Protein AF-A0A932TKN8-F1 (afdb_monomer)

Secondary structure (DSSP, 8-state):
---STT---IIIIIIHHHHHHHHHHHHTTS--SS-------SS-S-SSTTSPPGGGTTSHHHHHHHHHHHTT---S-EEEEE-------STT----SSGGGGGTS-SSS-SEEEEEEGGGHHHHHHHHHHHHHH-SS-EEEEEE-TTSTTSS-STHHHHHTTT--EEEEES-GGGT-TTTTSTT--GGGS-HHHHHHHHHHHHHHHHHHHHHHHHHHHHHHHHHHS-SSHHHHHHHHHHHHHHTT-EEEEEEEEEE-GGG-EEEEEEEEEE-SS-SEEEEEEE-TTGGGHHHHHHHHHHGGGGPPPPPTTEEEEEEE-S-HHHHHHT-SS-TTS--GGGT--TTS-S----TTHHHHHHHHS-SSSS----HHHHHHHHHHHH-HHHHHHHHHT-BSS-TTSTTB--SS--HHHHHHHHHHHHHSTT-SEEEEEEEEEEEEEET-EEEEE-GGGHHHHHHHHGGGEEES-TTTSS----SS-GGGTHHHH-TTSEEEEEEEEEE-S-HHHHHHHHHHHHHHHHHS---TTSHHHHHHHHHHS-S-HHHHHHHHHHHHHHHHHHHHHHHHHHHHHHHHHHHSS-----

Foldseek 3Di:
DDAQDPAPCQQPPVLQVVLLVVLCVVVVPDDFLDDDDRDDKPQQQANDPPGHGSLVPPTRLLVVLVVCLVVVNAALEAEAEGGQWAFFPDFQLFADPDPVCCVPDGRGLQAKEKAEAPVCVVVSVLLLVQLVVQDVGHYYYDHYHPPPPPRCSGSQVSNVVSVHHYIYIHSSAVRRDVQRSHNPSDNVNTDVVSSVSSSRSNSRSSRVSSVVVSVVVLLVVLVVLQDPALVRLVVLLQVLLVVLVWHKDWAWDPDAFPPRHTFTFMKIKDAEQAAQFEEEEEEALQQLLLRLSSSLSSVCSVVDDDDDRRYMYMYGRHLARQCRRLLGRAHPQRASQQQAQQPPDFLADAQPCCVVCCCLQAPQAADDDDPNVVVVVVCCVVQNDLRVLQRQCQAHRPDSLGHRHHYRHRDPSNVSVLVVCLVRHVNHAEYEYEYEFEADDDQLQKAKEFAPVCQVVVCVQVNPSYDYCDSPTDSHYHYRRGPQVSVCVSCVNHDYGYIYIYHYFDDPSQLSVLNRNLSNCCNHNPSHCPDVSSVSNSCNSPNPDSSSSVSSNVVSNVVVVSSVVVSVVVVVVVVVVVVVPPPPPDD

Solvent-accessible surface area (backbone atoms only — not comparable to full-atom values): 30746 Å² total; per-residue (Å²): 101,50,44,59,75,94,41,66,22,26,34,53,30,43,31,23,49,54,38,51,55,51,45,51,63,54,54,74,73,51,92,65,76,45,94,79,86,89,81,84,53,41,46,47,52,31,95,44,96,91,44,70,45,30,23,82,71,78,5,40,38,26,53,49,38,47,56,36,54,77,69,67,56,84,62,83,69,43,77,32,63,47,22,48,19,59,63,35,82,47,80,69,41,32,54,65,100,47,78,72,51,65,79,80,45,73,44,40,27,60,47,37,39,35,36,29,39,60,88,38,49,65,59,42,50,50,41,40,51,33,22,47,73,56,30,91,62,48,62,47,72,48,57,42,59,67,87,44,87,80,67,49,78,54,55,35,39,28,28,48,77,68,74,34,49,41,30,37,40,21,34,58,44,72,40,47,44,86,33,65,92,33,79,70,21,42,68,91,66,42,38,67,70,60,28,51,40,50,41,44,8,51,50,41,26,50,53,51,52,27,54,52,50,42,53,49,54,59,39,57,56,45,54,69,50,48,49,95,45,44,69,58,39,53,54,50,42,51,51,31,30,46,74,55,74,24,46,72,45,75,46,78,47,93,62,62,32,70,95,73,33,89,31,46,40,34,36,33,42,38,67,34,83,66,17,32,37,34,44,40,40,37,14,3,52,45,4,31,28,17,45,54,33,47,21,31,63,48,60,47,43,86,69,65,71,93,68,58,86,42,24,23,45,35,34,40,46,26,63,20,39,50,4,31,43,46,34,29,51,29,39,91,76,40,23,27,51,59,32,27,42,50,75,95,58,76,57,61,55,58,41,87,58,37,78,80,39,37,77,74,58,47,53,95,45,44,68,68,96,76,59,60,68,62,54,50,51,52,48,33,73,74,63,36,60,69,57,48,50,44,41,57,68,33,34,28,32,77,46,67,88,27,79,44,8,22,35,78,57,73,49,72,58,64,50,56,52,50,52,51,47,48,68,54,45,69,60,36,45,35,38,40,35,40,37,37,45,44,30,55,60,56,69,36,38,62,38,38,33,22,54,69,91,47,35,66,67,47,29,76,75,66,36,90,43,48,36,37,66,39,62,89,82,32,87,44,66,68,62,55,15,31,67,76,65,37,53,57,70,70,38,74,81,30,52,75,46,63,36,37,40,28,28,9,41,54,57,68,69,60,40,51,50,24,52,36,35,28,53,16,24,52,76,51,47,89,51,60,52,85,41,74,39,20,48,44,30,31,38,38,36,45,57,95,42,56,70,38,45,40,35,48,40,55,54,44,49,51,52,51,52,54,52,51,53,50,55,52,52,54,51,51,50,55,54,49,52,56,63,69,67,53,77,80,76,81,126

Radius of gyration: 32.71 Å; Cα contacts (8 Å, |Δi|>4): 1127; chains: 1; bounding box: 77×67×103 Å

Sequence (587 aa):
YDAFGELPAADDNASGVAGLIELAALLGKASLPLRVELVAYTLEEPKTIDGDGLFRTVGGSAVHAEFLKERGVQVRLMLSLEMIGYFSNAEGSQGYPSRIFRLFYPSPGNFLMVVGRLQDGVLARQVKKAMRSASPLPVYSLNAPASLEGIDWSDHYSYWKRDYPALMITDTALNRNREYHKAGDTADRLDFTRMAMVVQGVYAAVLQSAEDGSKESTVSEAAKYFSPDYITARTRFRQAVEKAGGRYYAIPLDAKGPANGDLTIDVGWIGSDHPKWVLLHSSGLHGVEGFAGSAIQFDLPDSVPKLPEETALVFAHVLNPYGMAWLRRFNENNVDLNRNFIGDGKYSGAPEAYPKLDWFLNPQRPPSSDFFLLKAGWLIVRYGYNALKQAIAGGQYEYPRGLFFGGKQLQPGPVKYQEFLAQRLSSAEQIAAIDVHTGLGSYGEDTLLVEQRNYIAAREVFGERVAPLSPENSPAYQTSGSIDTMLPRVFPKAKISFVCQEFGTYSAVKVLHALREENRWHHYGAGTPDHPTTQKLKEAFSPNDVSWKRSVLARGQELFHQAVELLLSEQEQMNGEAKSLEPRARR

Structure (mmCIF, N/CA/C/O backbone):
data_AF-A0A932TKN8-F1
#
_entry.id   AF-A0A932TKN8-F1
#
loop_
_atom_site.group_PDB
_atom_site.id
_atom_site.type_symbol
_atom_site.label_atom_id
_atom_site.label_alt_id
_atom_site.label_comp_id
_atom_site.label_asym_id
_atom_site.label_entity_id
_atom_site.label_seq_id
_atom_site.pdbx_PDB_ins_code
_atom_site.Cartn_x
_atom_site.Cartn_y
_atom_site.Cartn_z
_atom_site.occupancy
_atom_site.B_iso_or_equiv
_atom_site.auth_seq_id
_atom_site.auth_comp_id
_atom_site.auth_asym_id
_atom_site.auth_atom_id
_atom_site.pdbx_PDB_model_num
ATOM 1 N N . TYR A 1 1 ? 31.680 -27.517 -25.105 1.00 72.31 1 TYR A N 1
ATOM 2 C CA . TYR A 1 1 ? 31.103 -28.760 -24.525 1.00 72.31 1 TYR A CA 1
ATOM 3 C C . TYR A 1 1 ? 30.836 -29.740 -25.648 1.00 72.31 1 TYR A C 1
ATOM 5 O O . TYR A 1 1 ? 31.210 -30.898 -25.546 1.00 72.31 1 TYR A O 1
ATOM 13 N N . ASP A 1 2 ? 30.272 -29.277 -26.747 1.00 89.12 2 ASP A N 1
ATOM 14 C CA . ASP A 1 2 ? 30.659 -29.667 -28.099 1.00 89.12 2 ASP A CA 1
ATOM 15 C C . ASP A 1 2 ? 31.674 -28.662 -28.687 1.00 89.12 2 ASP A C 1
ATOM 17 O O . ASP A 1 2 ? 32.132 -27.766 -27.968 1.00 89.12 2 ASP A O 1
ATOM 21 N N . ALA A 1 3 ? 32.076 -28.904 -29.934 1.00 90.56 3 ALA A N 1
ATOM 22 C CA . ALA A 1 3 ? 32.997 -28.124 -30.759 1.00 90.56 3 ALA A CA 1
ATOM 23 C C . ALA A 1 3 ? 32.720 -28.455 -32.236 1.00 90.56 3 ALA A C 1
ATOM 25 O O . ALA A 1 3 ? 32.250 -29.562 -32.536 1.00 90.56 3 ALA A O 1
ATOM 26 N N . PHE A 1 4 ? 33.061 -27.560 -33.166 1.00 87.88 4 PHE A N 1
ATOM 27 C CA . PHE A 1 4 ? 33.011 -27.885 -34.591 1.00 87.88 4 PHE A CA 1
ATOM 28 C C . PHE A 1 4 ? 34.047 -28.959 -34.974 1.00 87.88 4 PHE A C 1
ATOM 30 O O . PHE A 1 4 ? 35.248 -28.706 -35.116 1.00 87.88 4 PHE A O 1
ATOM 37 N N . GLY A 1 5 ? 33.571 -30.189 -35.176 1.00 86.38 5 GLY A N 1
ATOM 38 C CA . GLY A 1 5 ? 34.403 -31.329 -35.567 1.00 86.38 5 GLY A CA 1
ATOM 39 C C . GLY A 1 5 ? 35.387 -31.764 -34.474 1.00 86.38 5 GLY A C 1
ATOM 40 O O . GLY A 1 5 ? 35.039 -31.829 -33.300 1.00 86.38 5 GLY A O 1
ATOM 41 N N . GLU A 1 6 ? 36.619 -32.098 -34.868 1.00 88.25 6 GLU A N 1
ATOM 42 C CA . GLU A 1 6 ? 37.701 -32.519 -33.954 1.00 88.25 6 GLU A CA 1
ATOM 43 C C . GLU A 1 6 ? 38.668 -31.367 -33.610 1.00 88.25 6 GLU A C 1
ATOM 45 O O . GLU A 1 6 ? 39.837 -31.589 -33.288 1.00 88.25 6 GLU A O 1
ATOM 50 N N . LEU A 1 7 ? 38.217 -30.117 -33.745 1.00 91.69 7 LEU A N 1
ATOM 51 C CA . LEU A 1 7 ? 39.067 -28.943 -33.555 1.00 91.69 7 LEU A CA 1
ATOM 52 C C . LEU A 1 7 ? 39.269 -28.596 -32.068 1.00 91.69 7 LEU A C 1
ATOM 54 O O . LEU A 1 7 ? 38.433 -28.953 -31.239 1.00 91.69 7 LEU A O 1
ATOM 58 N N . PRO A 1 8 ? 40.363 -27.887 -31.709 1.00 92.38 8 PRO A N 1
ATOM 59 C CA . PRO A 1 8 ? 40.677 -27.599 -30.308 1.00 92.38 8 PRO A CA 1
ATOM 60 C C . PRO A 1 8 ? 39.665 -26.695 -29.599 1.00 92.38 8 PRO A C 1
ATOM 62 O O . PRO A 1 8 ? 39.463 -26.883 -28.400 1.00 92.38 8 PRO A O 1
ATOM 65 N N . ALA A 1 9 ? 39.023 -25.767 -30.327 1.00 94.50 9 ALA A N 1
ATOM 66 C CA . ALA A 1 9 ? 37.835 -25.056 -29.845 1.00 94.50 9 ALA A CA 1
ATOM 67 C C . ALA A 1 9 ? 38.059 -24.304 -28.512 1.00 94.50 9 ALA A C 1
ATOM 69 O O . ALA A 1 9 ? 37.219 -24.306 -27.604 1.00 94.50 9 ALA A O 1
ATOM 70 N N . ALA A 1 10 ? 39.254 -23.724 -28.343 1.00 96.69 10 ALA A N 1
ATOM 71 C CA . ALA A 1 10 ? 39.650 -23.110 -27.084 1.00 96.69 10 ALA A CA 1
ATOM 72 C C . ALA A 1 10 ? 38.797 -21.885 -26.749 1.00 96.69 10 ALA A C 1
ATOM 74 O O . ALA A 1 10 ? 38.355 -21.741 -25.608 1.00 96.69 10 ALA A O 1
ATOM 75 N N . ASP A 1 11 ? 38.569 -21.007 -27.720 1.00 96.81 11 ASP A N 1
ATOM 76 C CA . ASP A 1 11 ? 37.682 -19.867 -27.544 1.00 96.81 11 ASP A CA 1
ATOM 77 C C . ASP A 1 11 ? 36.230 -20.280 -27.785 1.00 96.81 11 ASP A C 1
ATOM 79 O O . ASP A 1 11 ? 35.372 -19.935 -26.974 1.00 96.81 11 ASP A O 1
ATOM 83 N N . ASP A 1 12 ? 35.989 -21.096 -28.816 1.00 94.00 12 ASP A N 1
ATOM 84 C CA . ASP A 1 12 ? 34.672 -21.580 -29.244 1.00 94.00 12 ASP A CA 1
ATOM 85 C C . ASP A 1 12 ? 34.481 -23.089 -29.000 1.00 94.00 12 ASP A C 1
ATOM 87 O O . ASP A 1 12 ? 34.859 -23.905 -29.828 1.00 94.00 12 ASP A O 1
ATOM 91 N N . ASN A 1 13 ? 33.929 -23.545 -27.876 1.00 93.38 13 ASN A N 1
ATOM 92 C CA . ASN A 1 13 ? 33.455 -22.752 -26.740 1.00 93.38 13 ASN A CA 1
ATOM 93 C C . ASN A 1 13 ? 34.033 -23.247 -25.402 1.00 93.38 13 ASN A C 1
ATOM 95 O O . ASN A 1 13 ? 33.371 -23.220 -24.356 1.00 93.38 13 ASN A O 1
ATOM 99 N N . ALA A 1 14 ? 35.279 -23.746 -25.395 1.00 96.94 14 ALA A N 1
ATOM 100 C CA . ALA A 1 14 ? 35.938 -24.148 -24.148 1.00 96.94 14 ALA A CA 1
ATOM 101 C C . ALA A 1 14 ? 36.090 -22.967 -23.170 1.00 96.94 14 ALA A C 1
ATOM 103 O O . ALA A 1 14 ? 35.991 -23.166 -21.956 1.00 96.94 14 ALA A O 1
ATOM 104 N N . SER A 1 15 ? 36.238 -21.739 -23.677 1.00 98.06 15 SER A N 1
ATOM 105 C CA . SER A 1 15 ? 36.277 -20.516 -22.871 1.00 98.06 15 SER A CA 1
ATOM 106 C C . SER A 1 15 ? 34.976 -20.298 -22.083 1.00 98.06 15 SER A C 1
ATOM 108 O O . SER A 1 15 ? 35.025 -20.073 -20.869 1.00 98.06 15 SER A O 1
ATOM 110 N N . GLY A 1 16 ? 33.810 -20.454 -22.723 1.00 97.19 16 GLY A N 1
ATOM 111 C CA . GLY A 1 16 ? 32.499 -20.376 -22.077 1.00 97.19 16 GLY A CA 1
ATOM 112 C C . GLY A 1 16 ? 32.276 -21.505 -21.072 1.00 97.19 16 GLY A C 1
ATOM 113 O O . GLY A 1 16 ? 31.785 -21.257 -19.967 1.00 97.19 16 GLY A O 1
ATOM 114 N N . VAL A 1 17 ? 32.713 -22.733 -21.393 1.00 97.50 17 VAL A N 1
ATOM 115 C CA . VAL A 1 17 ? 32.674 -23.884 -20.464 1.00 97.50 17 VAL A CA 1
ATOM 116 C C . VAL A 1 17 ? 33.477 -23.591 -19.196 1.00 97.50 17 VAL A C 1
ATOM 118 O O . VAL A 1 17 ? 32.980 -23.795 -18.088 1.00 97.50 17 VAL A O 1
ATOM 121 N N . ALA A 1 18 ? 34.708 -23.095 -19.343 1.00 98.06 18 ALA A N 1
ATOM 122 C CA . ALA A 1 18 ? 35.555 -22.726 -18.213 1.00 98.06 18 ALA A CA 1
ATOM 123 C C . ALA A 1 18 ? 34.891 -21.634 -17.357 1.00 98.06 18 ALA A C 1
ATOM 125 O O . ALA A 1 18 ? 34.901 -21.720 -16.127 1.00 98.06 18 ALA A O 1
ATOM 126 N N . GLY A 1 19 ? 34.241 -20.659 -18.001 1.00 98.00 19 GLY A N 1
ATOM 127 C CA . GLY A 1 19 ? 33.445 -19.641 -17.323 1.00 98.00 19 GLY A CA 1
ATOM 128 C C . GLY A 1 19 ? 32.289 -20.217 -16.500 1.00 98.00 19 GLY A C 1
ATOM 129 O O . GLY A 1 19 ? 32.107 -19.819 -15.351 1.00 98.00 19 GLY A O 1
ATOM 130 N N . LEU A 1 20 ? 31.539 -21.187 -17.037 1.00 97.88 20 LEU A N 1
ATOM 131 C CA . LEU A 1 20 ? 30.456 -21.863 -16.306 1.00 97.88 20 LEU A CA 1
ATOM 132 C C . LEU A 1 20 ? 30.959 -22.631 -15.079 1.00 97.88 20 LEU A C 1
ATOM 134 O O . LEU A 1 20 ? 30.314 -22.586 -14.031 1.00 97.88 20 LEU A O 1
ATOM 138 N N . ILE A 1 21 ? 32.100 -23.317 -15.189 1.00 98.25 21 ILE A N 1
ATOM 139 C CA . ILE A 1 21 ? 32.696 -24.061 -14.068 1.00 98.25 21 ILE A CA 1
ATOM 140 C C . ILE A 1 21 ? 33.063 -23.104 -12.927 1.00 98.25 21 ILE A C 1
ATOM 142 O O . ILE A 1 21 ? 32.731 -23.369 -11.770 1.00 98.25 21 ILE A O 1
ATOM 146 N N . GLU A 1 22 ? 33.686 -21.967 -13.238 1.00 98.25 22 GLU A N 1
ATOM 147 C CA . GLU A 1 22 ? 34.028 -20.971 -12.216 1.00 98.25 22 GLU A CA 1
ATOM 148 C C . GLU A 1 22 ? 32.778 -20.285 -11.641 1.00 98.25 22 GLU A C 1
ATOM 150 O O . GLU A 1 22 ? 32.675 -20.096 -10.428 1.00 98.25 22 GLU A O 1
ATOM 155 N N . LEU A 1 23 ? 31.766 -19.987 -12.468 1.00 98.31 23 LEU A N 1
ATOM 156 C CA . LEU A 1 23 ? 30.472 -19.495 -11.980 1.00 98.31 23 LEU A CA 1
ATOM 157 C C . LEU A 1 23 ? 29.830 -20.472 -10.993 1.00 98.31 23 LEU A C 1
ATOM 159 O O . LEU A 1 23 ? 29.275 -20.021 -9.993 1.00 98.31 23 LEU A O 1
ATOM 163 N N . ALA A 1 24 ? 29.934 -21.786 -11.217 1.00 97.62 24 ALA A N 1
ATOM 164 C CA . ALA A 1 24 ? 29.436 -22.790 -10.277 1.00 97.62 24 ALA A CA 1
ATOM 165 C C . ALA A 1 24 ? 30.144 -22.697 -8.918 1.00 97.62 24 ALA A C 1
ATOM 167 O O . ALA A 1 24 ? 29.489 -22.742 -7.874 1.00 97.62 24 ALA A O 1
ATOM 168 N N . ALA A 1 25 ? 31.466 -22.502 -8.919 1.00 97.56 25 ALA A N 1
ATOM 169 C CA . ALA A 1 25 ? 32.250 -22.342 -7.698 1.00 97.56 25 ALA A CA 1
ATOM 170 C C . ALA A 1 25 ? 31.898 -21.056 -6.926 1.00 97.56 25 ALA A C 1
ATOM 172 O O . ALA A 1 25 ? 31.862 -21.071 -5.691 1.00 97.56 25 ALA A O 1
ATOM 173 N N . LEU A 1 26 ? 31.632 -19.951 -7.631 1.00 97.50 26 LEU A N 1
ATOM 174 C CA . LEU A 1 26 ? 31.246 -18.668 -7.031 1.00 97.50 26 LEU A CA 1
ATOM 175 C C . LEU A 1 26 ? 29.802 -18.690 -6.513 1.00 97.50 26 LEU A C 1
ATOM 177 O O . LEU A 1 26 ? 29.554 -18.367 -5.351 1.00 97.50 26 LEU A O 1
ATOM 181 N N . LEU A 1 27 ? 28.852 -19.119 -7.346 1.00 96.31 27 LEU A N 1
ATOM 182 C CA . LEU A 1 27 ? 27.426 -19.179 -7.009 1.00 96.31 27 LEU A CA 1
ATOM 183 C C . LEU A 1 27 ? 27.134 -20.208 -5.916 1.00 96.31 27 LEU A C 1
ATOM 185 O O . LEU A 1 27 ? 26.273 -19.960 -5.079 1.00 96.31 27 LEU A O 1
ATOM 189 N N . GLY A 1 28 ? 27.889 -21.309 -5.851 1.00 93.62 28 GLY A N 1
ATOM 190 C CA . GLY A 1 28 ? 27.780 -22.297 -4.773 1.00 93.62 28 GLY A CA 1
ATOM 191 C C . GLY A 1 28 ? 28.134 -21.754 -3.382 1.00 93.62 28 GLY A C 1
ATOM 192 O O . GLY A 1 28 ? 27.809 -22.386 -2.379 1.00 93.62 28 GLY A O 1
ATOM 193 N N . LYS A 1 29 ? 28.779 -20.582 -3.304 1.00 94.12 29 LYS A N 1
ATOM 194 C CA . LYS A 1 29 ? 29.087 -19.872 -2.051 1.00 94.12 29 LYS A CA 1
ATOM 195 C C . LYS A 1 29 ? 28.127 -18.711 -1.773 1.00 94.12 29 LYS A C 1
ATOM 197 O O . LYS A 1 29 ? 28.211 -18.101 -0.709 1.00 94.12 29 LYS A O 1
ATOM 202 N N . ALA A 1 30 ? 27.252 -18.380 -2.719 1.00 90.75 30 ALA A N 1
ATOM 203 C CA . ALA A 1 30 ? 26.319 -17.27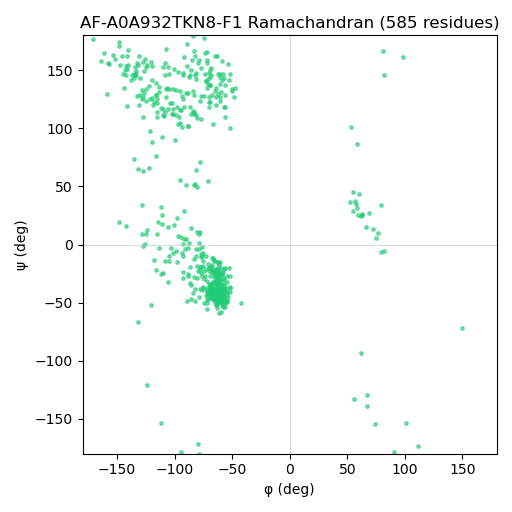0 -2.614 1.00 90.75 30 ALA A CA 1
ATOM 204 C C . ALA A 1 30 ? 24.972 -17.727 -2.040 1.00 90.75 30 ALA A C 1
ATOM 206 O O . ALA A 1 30 ? 24.502 -18.831 -2.311 1.00 90.75 30 ALA A O 1
ATOM 207 N N . SER A 1 31 ? 24.309 -16.845 -1.290 1.00 88.25 31 SER A N 1
ATOM 208 C CA . SER A 1 31 ? 22.892 -17.024 -0.963 1.00 88.25 31 SER A CA 1
ATOM 209 C C . SER A 1 31 ? 22.058 -16.499 -2.126 1.00 88.25 31 SER A C 1
ATOM 211 O O . SER A 1 31 ? 22.066 -15.300 -2.407 1.00 88.25 31 SER A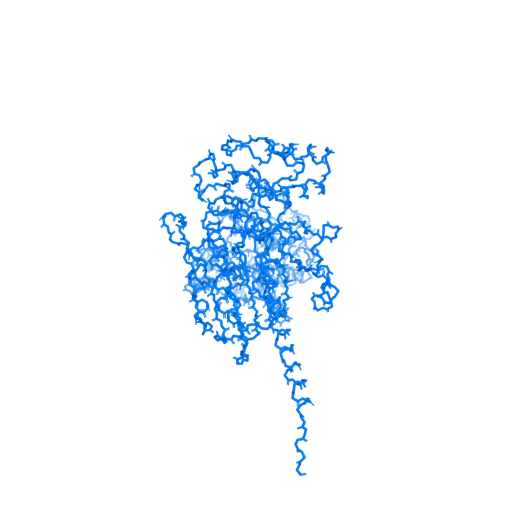 O 1
ATOM 213 N N . LEU A 1 32 ? 21.375 -17.399 -2.831 1.00 87.19 32 LEU A N 1
ATOM 214 C CA . LEU A 1 32 ? 20.607 -17.063 -4.025 1.00 87.19 32 LEU A CA 1
ATOM 215 C C . LEU A 1 32 ? 19.110 -17.084 -3.700 1.00 87.19 32 LEU A C 1
ATOM 217 O O . LEU A 1 32 ? 18.573 -18.143 -3.372 1.00 87.19 32 LEU A O 1
ATOM 221 N N . PRO A 1 33 ? 18.403 -15.945 -3.808 1.00 82.62 33 PRO A N 1
ATOM 222 C CA . PRO A 1 33 ? 16.978 -15.879 -3.494 1.00 82.62 33 PRO A CA 1
ATOM 223 C C . PRO A 1 33 ? 16.091 -16.431 -4.625 1.00 82.62 33 PRO A C 1
ATOM 225 O O . PRO A 1 33 ? 14.873 -16.500 -4.477 1.00 82.62 33 PRO A O 1
ATOM 228 N N . LEU A 1 34 ? 16.693 -16.815 -5.755 1.00 87.12 34 LEU A N 1
ATOM 229 C CA . LEU A 1 34 ? 16.063 -17.505 -6.876 1.00 87.12 34 LEU A CA 1
ATOM 230 C C . LEU A 1 34 ? 16.937 -18.682 -7.305 1.00 87.12 34 LEU A C 1
ATOM 232 O O . LEU A 1 34 ? 18.153 -18.676 -7.109 1.00 87.12 34 LEU A O 1
ATOM 236 N N . ARG A 1 35 ? 16.319 -19.673 -7.953 1.00 91.69 35 ARG A N 1
ATOM 237 C CA . ARG A 1 35 ? 17.054 -20.761 -8.599 1.00 91.69 35 ARG A CA 1
ATOM 238 C C . ARG A 1 35 ? 17.885 -20.209 -9.758 1.00 91.69 35 ARG A C 1
ATOM 240 O O . ARG A 1 35 ? 17.356 -19.499 -10.609 1.00 91.69 35 ARG A O 1
ATOM 247 N N . VAL A 1 36 ? 19.156 -20.595 -9.803 1.00 94.81 36 VAL A N 1
ATOM 248 C CA . VAL A 1 36 ? 20.058 -20.357 -10.934 1.00 94.81 36 VAL A CA 1
ATOM 249 C C . VAL A 1 36 ? 20.461 -21.711 -11.502 1.00 94.81 36 VAL A C 1
ATOM 251 O O . VAL A 1 36 ? 20.887 -22.590 -10.755 1.00 94.81 36 VAL A O 1
ATOM 254 N N . GLU A 1 37 ? 20.310 -21.879 -12.813 1.00 95.75 37 GLU A N 1
ATOM 255 C CA . GLU A 1 37 ? 20.718 -23.084 -13.534 1.00 95.75 37 GLU A CA 1
ATOM 256 C C . GLU A 1 37 ? 21.957 -22.764 -14.372 1.00 95.75 37 GLU A C 1
ATOM 258 O O . GLU A 1 37 ? 21.966 -21.804 -15.142 1.00 95.75 37 GLU A O 1
ATOM 263 N N . LEU A 1 38 ? 23.014 -23.559 -14.200 1.00 96.88 38 LEU A N 1
ATOM 264 C CA . LEU A 1 38 ? 24.207 -23.523 -15.043 1.00 96.88 38 LEU A CA 1
ATOM 265 C C . LEU A 1 38 ? 24.140 -24.726 -15.973 1.00 96.88 38 LEU A C 1
ATOM 267 O O . LEU A 1 38 ? 24.047 -25.861 -15.502 1.00 96.88 38 LEU A O 1
ATOM 271 N N . VAL A 1 39 ? 24.152 -24.478 -17.280 1.00 96.62 39 VAL A N 1
ATOM 272 C CA . VAL A 1 39 ? 23.892 -25.514 -18.280 1.00 96.62 39 VAL A CA 1
ATOM 273 C C . VAL A 1 39 ? 24.948 -25.450 -19.371 1.00 96.62 39 VAL A C 1
ATOM 275 O O . VAL A 1 39 ? 25.194 -24.393 -19.941 1.00 96.62 39 VAL A O 1
ATOM 278 N N . ALA A 1 40 ? 25.567 -26.596 -19.639 1.00 95.88 40 ALA A N 1
ATOM 279 C CA . ALA A 1 40 ? 26.469 -26.822 -20.758 1.00 95.88 40 ALA A CA 1
ATOM 280 C C . ALA A 1 40 ? 25.697 -27.595 -21.833 1.00 95.88 40 ALA A C 1
ATOM 282 O O . ALA A 1 40 ? 25.309 -28.742 -21.595 1.00 95.88 40 ALA A O 1
ATOM 283 N N . TYR A 1 41 ? 25.424 -26.967 -22.975 1.00 94.62 41 TYR A N 1
ATOM 284 C CA . TYR A 1 41 ? 24.652 -27.595 -24.047 1.00 94.62 41 TYR A CA 1
ATOM 285 C C . TYR A 1 41 ? 25.528 -28.487 -24.932 1.00 94.62 41 TYR A C 1
ATOM 287 O O . TYR A 1 41 ? 26.746 -28.505 -24.832 1.00 94.62 41 TYR A O 1
ATOM 295 N N . THR A 1 42 ? 24.899 -29.318 -25.751 1.00 91.44 42 THR A N 1
ATOM 296 C CA . THR A 1 42 ? 25.581 -30.136 -26.757 1.00 91.44 42 THR A CA 1
ATOM 297 C C . THR A 1 42 ? 24.838 -29.978 -28.070 1.00 91.44 42 THR A C 1
ATOM 299 O O . THR A 1 42 ? 23.626 -29.730 -28.048 1.00 91.44 42 THR A O 1
ATOM 302 N N . LEU A 1 43 ? 25.534 -30.177 -29.190 1.00 90.31 43 LEU A N 1
ATOM 303 C CA . LEU A 1 43 ? 24.975 -30.028 -30.531 1.00 90.31 43 LEU A CA 1
ATOM 304 C C . LEU A 1 43 ? 24.463 -28.596 -30.764 1.00 90.31 43 LEU A C 1
ATOM 306 O O . LEU A 1 43 ? 23.355 -28.408 -31.265 1.00 90.31 43 LEU A O 1
ATOM 310 N N . GLU A 1 44 ? 25.233 -27.602 -30.336 1.00 88.94 44 GLU A N 1
ATOM 311 C CA . GLU A 1 44 ? 25.098 -26.212 -30.764 1.00 88.94 44 GLU A CA 1
ATOM 312 C C . GLU A 1 44 ? 25.594 -26.105 -32.213 1.00 88.94 44 GLU A C 1
ATOM 314 O O . GLU A 1 44 ? 24.838 -25.702 -33.103 1.00 88.94 44 GLU A O 1
ATOM 319 N N . GLU A 1 45 ? 26.788 -26.640 -32.460 1.00 86.94 45 GLU A N 1
ATOM 320 C CA . GLU A 1 45 ? 27.558 -26.420 -33.683 1.00 86.94 45 GLU A CA 1
ATOM 321 C C . GLU A 1 45 ? 26.921 -27.062 -34.931 1.00 86.94 45 GLU A C 1
ATOM 323 O O . GLU A 1 45 ? 26.223 -28.089 -34.848 1.00 86.94 45 GLU A O 1
ATOM 328 N N . PRO A 1 46 ? 27.151 -26.501 -36.133 1.00 82.62 46 PRO A N 1
ATOM 329 C CA . PRO A 1 46 ? 26.662 -27.080 -37.372 1.00 82.62 46 PRO A CA 1
ATOM 330 C C . PRO A 1 46 ? 27.440 -28.349 -37.744 1.00 82.62 46 PRO A C 1
ATOM 332 O O . PRO A 1 46 ? 28.604 -28.544 -37.405 1.00 82.62 46 PRO A O 1
ATOM 335 N N . LYS A 1 47 ? 26.812 -29.229 -38.534 1.00 79.00 47 LYS A N 1
ATOM 336 C CA . LYS A 1 47 ? 27.469 -30.456 -39.040 1.00 79.00 47 LYS A CA 1
ATOM 337 C C . LYS A 1 47 ? 28.463 -30.197 -40.177 1.00 79.00 47 LYS A C 1
ATOM 339 O O . LYS A 1 47 ? 29.260 -31.071 -40.508 1.00 79.00 47 LYS A O 1
ATOM 344 N N . THR A 1 48 ? 28.357 -29.044 -40.826 1.00 77.69 48 THR A N 1
ATOM 345 C CA . THR A 1 48 ? 29.153 -28.632 -41.987 1.00 77.69 48 THR A CA 1
ATOM 346 C C . THR A 1 48 ? 29.452 -27.146 -41.877 1.00 77.69 48 THR A C 1
ATOM 348 O O . THR A 1 48 ? 28.647 -26.422 -41.306 1.00 77.69 48 THR A O 1
ATOM 351 N N . ILE A 1 49 ? 30.546 -26.680 -42.482 1.00 70.38 49 ILE A N 1
ATOM 352 C CA . ILE A 1 49 ? 30.978 -25.276 -42.374 1.00 70.38 49 ILE A CA 1
ATOM 353 C C . ILE A 1 49 ? 29.963 -24.274 -42.954 1.00 70.38 49 ILE A C 1
ATOM 355 O O . ILE A 1 49 ? 29.841 -23.165 -42.454 1.00 70.38 49 ILE A O 1
ATOM 359 N N . ASP A 1 50 ? 29.197 -24.691 -43.968 1.00 70.69 50 ASP A N 1
ATOM 360 C CA . ASP A 1 50 ? 28.124 -23.893 -44.584 1.00 70.69 50 ASP A CA 1
ATOM 361 C C . ASP A 1 50 ? 26.736 -24.192 -43.978 1.00 70.69 50 ASP A C 1
ATOM 363 O O . ASP A 1 50 ? 25.709 -23.775 -44.514 1.00 70.69 50 ASP A O 1
ATOM 367 N N . GLY A 1 51 ? 26.682 -25.009 -42.921 1.00 69.44 51 GLY A N 1
ATOM 368 C CA . GLY A 1 51 ? 25.439 -25.458 -42.301 1.00 69.44 51 GLY A CA 1
ATOM 369 C C . GLY A 1 51 ? 24.957 -24.511 -41.208 1.00 69.44 51 GLY A C 1
ATOM 370 O O . GLY A 1 51 ? 25.750 -23.848 -40.550 1.00 69.44 51 GLY A O 1
ATOM 371 N N . ASP A 1 52 ? 23.648 -24.505 -40.968 1.00 71.75 52 ASP A N 1
ATOM 372 C CA . ASP A 1 52 ? 23.078 -23.850 -39.792 1.00 71.75 52 ASP A CA 1
ATOM 373 C C . ASP A 1 52 ? 23.411 -24.633 -38.512 1.00 71.75 52 ASP A C 1
ATOM 375 O O . ASP A 1 52 ? 23.374 -25.870 -38.501 1.00 71.75 52 ASP A O 1
ATOM 379 N N . GLY A 1 53 ? 23.683 -23.908 -37.422 1.00 74.06 53 GLY A N 1
ATOM 380 C CA . GLY A 1 53 ? 23.901 -24.496 -36.101 1.00 74.06 53 GLY A CA 1
ATOM 381 C C . GLY A 1 53 ? 22.714 -25.351 -35.649 1.00 74.06 53 GLY A C 1
ATOM 382 O O . GLY A 1 53 ? 21.540 -24.988 -35.819 1.00 74.06 53 GLY A O 1
ATOM 383 N N . LEU A 1 54 ? 23.010 -26.514 -35.071 1.00 76.06 54 LEU A N 1
ATOM 384 C CA . LEU A 1 54 ? 22.003 -27.470 -34.617 1.00 76.06 54 LEU A CA 1
ATOM 385 C C . LEU A 1 54 ? 21.161 -26.924 -33.453 1.00 76.06 54 LEU A C 1
ATOM 387 O O . LEU A 1 54 ? 20.002 -27.342 -33.323 1.00 76.06 54 LEU A O 1
ATOM 391 N N . PHE A 1 55 ? 21.649 -25.923 -32.702 1.00 73.31 55 PHE A N 1
ATOM 392 C CA . PHE A 1 55 ? 20.866 -25.182 -31.697 1.00 73.31 55 PHE A CA 1
ATOM 393 C C . PHE A 1 55 ? 19.545 -24.632 -32.251 1.00 73.31 55 PHE A C 1
ATOM 395 O O . PHE A 1 55 ? 18.567 -24.510 -31.520 1.00 73.31 55 PHE A O 1
ATOM 402 N N . ARG A 1 56 ? 19.452 -24.350 -33.557 1.00 78.06 56 ARG A N 1
ATOM 403 C CA . ARG A 1 56 ? 18.224 -23.825 -34.176 1.00 78.06 56 ARG A CA 1
ATOM 404 C C . ARG A 1 56 ? 17.086 -24.839 -34.268 1.00 78.06 56 ARG A C 1
ATOM 406 O O . ARG A 1 56 ? 15.948 -24.437 -34.516 1.00 78.06 56 ARG A O 1
ATOM 413 N N . THR A 1 57 ? 17.379 -26.132 -34.131 1.00 75.06 57 THR A N 1
ATOM 414 C CA . THR A 1 57 ? 16.410 -27.212 -34.374 1.00 75.06 57 THR A CA 1
ATOM 415 C C . THR A 1 57 ? 16.378 -28.244 -33.252 1.00 75.06 57 THR A C 1
ATOM 417 O O . THR A 1 57 ? 15.365 -28.360 -32.568 1.00 75.06 57 THR A O 1
ATOM 420 N N . VAL A 1 58 ? 17.463 -28.999 -33.069 1.00 78.31 58 VAL A N 1
ATOM 421 C CA . VAL A 1 58 ? 17.521 -30.192 -32.203 1.00 78.31 58 VAL A CA 1
ATOM 422 C C . VAL A 1 58 ? 18.634 -30.134 -31.155 1.00 78.31 58 VAL A C 1
ATOM 424 O O . VAL A 1 58 ? 18.795 -31.085 -30.393 1.00 78.31 58 VAL A O 1
ATOM 427 N N . GLY A 1 59 ? 19.407 -29.048 -31.120 1.00 85.69 59 GLY A N 1
ATOM 428 C CA . GLY A 1 59 ? 20.479 -28.846 -30.152 1.00 85.69 59 GLY A CA 1
ATOM 429 C C . GLY A 1 59 ? 19.978 -28.780 -28.710 1.00 85.69 59 GLY A C 1
ATOM 430 O O . GLY A 1 59 ? 18.793 -28.554 -28.442 1.00 85.69 59 GLY A O 1
ATOM 431 N N . GLY A 1 60 ? 20.892 -28.973 -27.759 1.00 93.75 60 GLY A N 1
ATOM 432 C CA . GLY A 1 60 ? 20.565 -29.081 -26.335 1.00 93.75 60 GLY A CA 1
ATOM 433 C C . GLY A 1 60 ? 19.776 -27.887 -25.788 1.00 93.75 60 GLY A C 1
ATOM 434 O O . GLY A 1 60 ? 18.847 -28.081 -25.001 1.00 93.75 60 GLY A O 1
ATOM 435 N N . SER A 1 61 ? 20.075 -26.666 -26.240 1.00 95.31 61 SER A N 1
ATOM 436 C CA . SER A 1 61 ? 19.347 -25.461 -25.824 1.00 95.31 61 SER A CA 1
ATOM 437 C C . SER A 1 61 ? 17.907 -25.421 -26.333 1.00 95.31 61 SER A C 1
ATOM 439 O O . SER A 1 61 ? 17.023 -24.971 -25.603 1.00 95.31 61 SER A O 1
ATOM 441 N N . ALA A 1 62 ? 17.632 -25.932 -27.538 1.00 93.56 62 ALA A N 1
ATOM 442 C CA . ALA A 1 62 ? 16.277 -26.034 -28.081 1.00 93.56 62 ALA A CA 1
ATOM 443 C C . ALA A 1 62 ? 15.423 -27.007 -27.262 1.00 93.56 62 ALA A C 1
ATOM 445 O O . ALA A 1 62 ? 14.288 -26.684 -26.902 1.00 93.56 62 ALA A O 1
ATOM 446 N N . VAL A 1 63 ? 15.995 -28.165 -26.912 1.00 94.75 63 VAL A N 1
ATOM 447 C CA . VAL A 1 63 ? 15.339 -29.166 -26.058 1.00 94.75 63 VAL A CA 1
ATOM 448 C C . VAL A 1 63 ? 15.076 -28.596 -24.665 1.00 94.75 63 VAL A C 1
ATOM 450 O O . VAL A 1 63 ? 13.973 -28.741 -24.139 1.00 94.75 63 VAL A O 1
ATOM 453 N N . HIS A 1 64 ? 16.054 -27.910 -24.071 1.00 96.44 64 HIS A N 1
ATOM 454 C CA . HIS A 1 64 ? 15.900 -27.349 -22.732 1.00 96.44 64 HIS A CA 1
ATOM 455 C C . HIS A 1 64 ? 14.882 -26.201 -22.688 1.00 96.44 64 HIS A C 1
ATOM 457 O O . HIS A 1 64 ? 14.002 -26.193 -21.826 1.00 96.44 64 HIS A O 1
ATOM 463 N N . ALA A 1 65 ? 14.945 -25.260 -23.634 1.00 96.00 65 ALA A N 1
ATOM 464 C CA . ALA A 1 65 ? 13.986 -24.163 -23.713 1.00 96.00 65 ALA A CA 1
ATOM 465 C C . ALA A 1 65 ? 12.548 -24.679 -23.889 1.00 96.00 65 ALA A C 1
ATOM 467 O O . ALA A 1 65 ? 11.629 -24.138 -23.270 1.00 96.00 65 ALA A O 1
ATOM 468 N N . GLU A 1 66 ? 12.347 -25.741 -24.678 1.00 94.56 66 GLU A N 1
ATOM 469 C CA . GLU A 1 66 ? 11.027 -26.361 -24.815 1.00 94.56 66 GLU A CA 1
ATOM 470 C C . GLU A 1 66 ? 10.584 -27.079 -23.538 1.00 94.56 66 GLU A C 1
ATOM 472 O O . GLU A 1 66 ? 9.467 -26.866 -23.072 1.00 94.56 66 GLU A O 1
ATOM 477 N N . PHE A 1 67 ? 11.474 -27.840 -22.899 1.00 95.69 67 PHE A N 1
ATOM 478 C CA . PHE A 1 67 ? 11.193 -28.496 -21.620 1.00 95.69 67 PHE A CA 1
ATOM 479 C C . PHE A 1 67 ? 10.718 -27.508 -20.540 1.00 95.69 67 PHE A C 1
ATOM 481 O O . PHE A 1 67 ? 9.772 -27.801 -19.797 1.00 95.69 67 PHE A O 1
ATOM 488 N N . LEU A 1 68 ? 11.361 -26.337 -20.449 1.00 96.19 68 LEU A N 1
ATOM 489 C CA . LEU A 1 68 ? 10.978 -25.267 -19.524 1.00 96.19 68 LEU A CA 1
ATOM 490 C C . LEU A 1 68 ? 9.599 -24.698 -19.878 1.00 96.19 68 LEU A C 1
ATOM 492 O O . LEU A 1 68 ? 8.769 -24.497 -18.985 1.00 96.19 68 LEU A O 1
ATOM 496 N N . LYS A 1 69 ? 9.337 -24.495 -21.176 1.00 92.56 69 LYS A N 1
ATOM 497 C CA . LYS A 1 69 ? 8.064 -23.970 -21.680 1.00 92.56 69 LYS A CA 1
ATOM 498 C C . LYS A 1 69 ? 6.904 -24.913 -21.384 1.00 92.56 69 LYS A C 1
ATOM 500 O O . LYS A 1 69 ? 5.888 -24.465 -20.855 1.00 92.56 69 LYS A O 1
ATOM 505 N N . GLU A 1 70 ? 7.068 -26.205 -21.652 1.00 94.50 70 GLU A N 1
ATOM 506 C CA . GLU A 1 70 ? 6.060 -27.244 -21.399 1.00 94.50 70 GLU A CA 1
ATOM 507 C C . GLU A 1 70 ? 5.685 -27.355 -19.917 1.00 94.50 70 GLU A C 1
ATOM 509 O O . GLU A 1 70 ? 4.537 -27.632 -19.578 1.00 94.50 70 GLU A O 1
ATOM 514 N N . ARG A 1 71 ? 6.642 -27.105 -19.017 1.00 94.38 71 ARG A N 1
ATOM 515 C CA . ARG A 1 71 ? 6.427 -27.129 -17.561 1.00 94.38 71 ARG A CA 1
ATOM 516 C C . ARG A 1 71 ? 5.946 -25.801 -16.986 1.00 94.38 71 ARG A C 1
ATOM 518 O O . ARG A 1 71 ? 5.779 -25.696 -15.773 1.00 94.38 71 ARG A O 1
ATOM 525 N N . GLY A 1 72 ? 5.742 -24.789 -17.828 1.00 90.12 72 GLY A N 1
ATOM 526 C CA . GLY A 1 72 ? 5.346 -23.455 -17.385 1.00 90.12 72 GLY A CA 1
ATOM 527 C C . GLY A 1 72 ? 6.390 -22.783 -16.490 1.00 90.12 72 GLY A C 1
ATOM 528 O O . GLY A 1 72 ? 6.035 -21.929 -15.676 1.00 90.12 72 GLY A O 1
ATOM 529 N N . VAL A 1 73 ? 7.669 -23.162 -16.607 1.00 92.94 73 VAL A N 1
ATOM 530 C CA . VAL A 1 73 ? 8.743 -22.543 -15.825 1.00 92.94 73 VAL A CA 1
ATOM 531 C C . VAL A 1 73 ? 8.952 -21.119 -16.329 1.00 92.94 73 VAL A C 1
ATOM 533 O O . VAL A 1 73 ? 9.139 -20.879 -17.524 1.00 92.94 73 VAL A O 1
ATOM 536 N N . GLN A 1 74 ? 8.917 -20.154 -15.414 1.00 90.69 74 GLN A N 1
ATOM 537 C CA . GLN A 1 74 ? 9.202 -18.762 -15.739 1.00 90.69 74 GLN A CA 1
ATOM 538 C C . GLN A 1 74 ? 10.712 -18.524 -15.715 1.00 90.69 74 GLN A C 1
ATOM 540 O O . GLN A 1 74 ? 11.344 -18.605 -14.664 1.00 90.69 74 GLN A O 1
ATOM 545 N N . VAL A 1 75 ? 11.284 -18.202 -16.875 1.00 93.88 75 VAL A N 1
ATOM 546 C CA . VAL A 1 75 ? 12.693 -17.815 -16.997 1.00 93.88 75 VAL A CA 1
ATOM 547 C C . VAL A 1 75 ? 12.779 -16.296 -16.948 1.00 93.88 75 VAL A C 1
ATOM 549 O O . VAL A 1 75 ? 12.261 -15.612 -17.829 1.00 93.88 75 VAL A O 1
ATOM 552 N N . ARG A 1 76 ? 13.437 -15.765 -15.914 1.00 92.25 76 ARG A N 1
ATOM 553 C CA . ARG A 1 76 ? 13.669 -14.320 -15.772 1.00 92.25 76 ARG A CA 1
ATOM 554 C C . ARG A 1 76 ? 14.719 -13.812 -16.756 1.00 92.25 76 ARG A C 1
ATOM 556 O O . ARG A 1 76 ? 14.560 -12.744 -17.336 1.00 92.25 76 ARG A O 1
ATOM 563 N N . LEU A 1 77 ? 15.813 -14.555 -16.878 1.00 95.50 77 LEU A N 1
ATOM 564 C CA . LEU A 1 77 ? 16.967 -14.195 -17.684 1.00 95.50 77 LEU A CA 1
ATOM 565 C C . LEU A 1 77 ? 17.762 -15.458 -18.010 1.00 95.50 77 LEU A C 1
ATOM 567 O O . LEU A 1 77 ? 18.124 -16.203 -17.102 1.00 95.50 77 LEU A O 1
ATOM 571 N N . MET A 1 78 ? 18.075 -15.647 -19.287 1.00 97.94 78 MET A N 1
ATOM 572 C CA . MET A 1 78 ? 19.116 -16.558 -19.756 1.00 97.94 78 MET A CA 1
ATOM 573 C C . MET A 1 78 ? 20.318 -15.739 -20.252 1.00 97.94 78 MET A C 1
ATOM 575 O O . MET A 1 78 ? 20.143 -14.748 -20.964 1.00 97.94 78 MET A O 1
ATOM 579 N N . LEU A 1 79 ? 21.528 -16.127 -19.847 1.00 98.31 79 LEU A N 1
ATOM 580 C CA . LEU A 1 79 ? 22.784 -15.554 -20.334 1.00 98.31 79 LEU A CA 1
ATOM 581 C C . LEU A 1 79 ? 23.559 -16.641 -21.084 1.00 98.31 79 LEU A C 1
ATOM 583 O O . LEU A 1 79 ? 23.985 -17.610 -20.459 1.00 98.31 79 LEU A O 1
ATOM 587 N N . SER A 1 80 ? 23.737 -16.482 -22.397 1.00 97.69 80 SER A N 1
ATOM 588 C CA . SER A 1 80 ? 24.625 -17.338 -23.193 1.00 97.69 80 SER A CA 1
ATOM 589 C C . SER A 1 80 ? 26.057 -16.832 -23.067 1.00 97.69 80 SER A C 1
ATOM 591 O O . SER A 1 80 ? 26.286 -15.637 -23.264 1.00 97.69 80 SER A O 1
ATOM 593 N N . LEU A 1 81 ? 27.006 -17.705 -22.723 1.00 97.69 81 LEU A N 1
ATOM 594 C CA . LEU A 1 81 ? 28.436 -17.389 -22.760 1.00 97.69 81 LEU A CA 1
ATOM 595 C C . LEU A 1 81 ? 28.997 -17.923 -24.074 1.00 97.69 81 LEU A C 1
ATOM 597 O O . LEU A 1 81 ? 29.182 -19.128 -24.215 1.00 97.69 81 LEU A O 1
ATOM 601 N N . GLU A 1 82 ? 29.233 -17.013 -25.010 1.00 94.56 82 GLU A N 1
ATOM 602 C CA . GLU A 1 82 ? 29.563 -17.327 -26.396 1.00 94.56 82 GLU A CA 1
ATOM 603 C C . GLU A 1 82 ? 30.912 -16.712 -26.739 1.00 94.56 82 GLU A C 1
ATOM 605 O O . GLU A 1 82 ? 30.957 -15.514 -27.025 1.00 94.56 82 GLU A O 1
ATOM 610 N N . MET A 1 83 ? 31.987 -17.504 -26.667 1.00 95.75 83 MET A N 1
ATOM 611 C CA . MET A 1 83 ? 33.374 -17.062 -26.870 1.00 95.75 83 MET A CA 1
ATOM 612 C C . MET A 1 83 ? 33.746 -15.873 -25.971 1.00 95.75 83 MET A C 1
ATOM 614 O O . MET A 1 83 ? 33.359 -14.725 -26.189 1.00 95.75 83 MET A O 1
ATOM 618 N N . ILE A 1 84 ? 34.454 -16.136 -24.877 1.00 97.69 84 ILE A N 1
ATOM 619 C CA . ILE A 1 84 ? 34.754 -15.116 -23.857 1.00 97.69 84 ILE A CA 1
ATOM 620 C C . ILE A 1 84 ? 36.252 -14.957 -23.598 1.00 97.69 84 ILE A C 1
ATOM 622 O O . ILE A 1 84 ? 36.628 -14.355 -22.585 1.00 97.69 84 ILE A O 1
ATOM 626 N N . GLY A 1 85 ? 37.100 -15.522 -24.460 1.00 96.88 85 GLY A N 1
ATOM 627 C CA . GLY A 1 85 ? 38.521 -15.719 -24.206 1.00 96.88 85 GLY A CA 1
ATOM 628 C C . GLY A 1 85 ? 39.465 -14.879 -25.050 1.00 96.88 85 GLY A C 1
ATOM 629 O O . GLY A 1 85 ? 40.573 -14.588 -24.584 1.00 96.88 85 GLY A O 1
ATOM 630 N N . TYR A 1 86 ? 39.072 -14.439 -26.245 1.00 97.69 86 TYR A N 1
ATOM 631 C CA . TYR A 1 86 ? 39.989 -13.796 -27.179 1.00 97.69 86 TYR A CA 1
ATOM 632 C C . TYR A 1 86 ? 39.912 -12.263 -27.132 1.00 97.69 86 TYR A C 1
ATOM 634 O O . TYR A 1 86 ? 38.902 -11.620 -27.437 1.00 97.69 86 TYR A O 1
ATOM 642 N N . PHE A 1 87 ? 41.036 -11.634 -26.778 1.00 97.69 87 PHE A N 1
ATOM 643 C CA . PHE A 1 87 ? 41.153 -10.179 -26.663 1.00 97.69 87 PHE A CA 1
ATOM 644 C C . PHE A 1 87 ? 42.418 -9.659 -27.343 1.00 97.69 87 PHE A C 1
ATOM 646 O O . PHE A 1 87 ? 43.477 -10.278 -27.288 1.00 97.69 87 PHE A O 1
ATOM 653 N N . SER A 1 88 ? 42.336 -8.463 -27.925 1.00 96.50 88 SER A N 1
ATOM 654 C CA . SER A 1 88 ? 43.491 -7.788 -28.518 1.00 96.50 88 SER A CA 1
ATOM 655 C C . SER A 1 88 ? 43.431 -6.278 -28.320 1.00 96.50 88 SER A C 1
ATOM 657 O O . SER A 1 88 ? 42.406 -5.639 -28.542 1.00 96.50 88 SER A O 1
ATOM 659 N N . ASN A 1 89 ? 44.562 -5.695 -27.915 1.00 96.81 89 ASN A N 1
ATOM 660 C CA . ASN A 1 89 ? 44.724 -4.241 -27.802 1.00 96.81 89 ASN A CA 1
ATOM 661 C C . ASN A 1 89 ? 45.198 -3.596 -29.113 1.00 96.81 89 ASN A C 1
ATOM 663 O O . ASN A 1 89 ? 45.352 -2.379 -29.165 1.00 96.81 89 ASN A O 1
ATOM 667 N N . ALA A 1 90 ? 45.468 -4.388 -30.156 1.00 96.81 90 ALA A N 1
ATOM 668 C CA . ALA A 1 90 ? 45.921 -3.855 -31.432 1.00 96.81 90 ALA A CA 1
ATOM 669 C C . ALA A 1 90 ? 44.790 -3.084 -32.126 1.00 96.81 90 ALA A C 1
ATOM 671 O O . ALA A 1 90 ? 43.648 -3.546 -32.175 1.00 96.81 90 ALA A O 1
ATOM 672 N N . GLU A 1 91 ? 45.107 -1.928 -32.700 1.00 96.19 91 GLU A N 1
ATOM 673 C CA . GLU A 1 91 ? 44.156 -1.188 -33.527 1.00 96.19 91 GLU A CA 1
ATOM 674 C C . GLU A 1 91 ? 43.711 -2.019 -34.739 1.00 96.19 91 GLU A C 1
ATOM 676 O O . GLU A 1 91 ? 44.512 -2.704 -35.374 1.00 96.19 91 GLU A O 1
ATOM 681 N N . GLY A 1 92 ? 42.415 -1.980 -35.051 1.00 93.81 92 GLY A N 1
ATOM 682 C CA . GLY A 1 92 ? 41.807 -2.748 -36.138 1.00 93.81 92 GLY A CA 1
ATOM 683 C C . GLY A 1 92 ? 41.633 -4.241 -35.851 1.00 93.81 92 GLY A C 1
ATOM 684 O O . GLY A 1 92 ? 41.206 -4.973 -36.745 1.00 93.81 92 GLY A O 1
ATOM 685 N N . SER A 1 93 ? 41.933 -4.703 -34.632 1.00 95.56 93 SER A N 1
ATOM 686 C CA . SER A 1 93 ? 41.722 -6.103 -34.236 1.00 95.56 93 SER A CA 1
ATOM 687 C C . SER A 1 93 ? 40.244 -6.481 -34.114 1.00 95.56 93 SER A C 1
ATOM 689 O O . SER A 1 93 ? 39.916 -7.662 -34.193 1.00 95.56 93 SER A O 1
ATOM 691 N N . GLN A 1 94 ? 39.349 -5.497 -33.979 1.00 96.38 94 GLN A N 1
ATOM 692 C CA . GLN A 1 94 ? 37.909 -5.710 -33.969 1.00 96.38 94 GLN A CA 1
ATOM 693 C C . GLN A 1 94 ? 37.286 -5.492 -35.355 1.00 96.38 94 GLN A C 1
ATOM 695 O O . GLN A 1 94 ? 37.254 -4.382 -35.898 1.00 96.38 94 GLN A O 1
ATOM 700 N N . GLY A 1 95 ? 36.725 -6.560 -35.916 1.00 91.88 95 GLY A N 1
ATOM 701 C CA . GLY A 1 95 ? 35.844 -6.520 -37.078 1.00 91.88 95 GLY A CA 1
ATOM 702 C C . GLY A 1 95 ? 34.401 -6.171 -36.713 1.00 91.88 95 GLY A C 1
ATOM 703 O O . GLY A 1 95 ? 33.986 -6.282 -35.563 1.00 91.88 95 GLY A O 1
ATOM 704 N N . TYR A 1 96 ? 33.625 -5.757 -37.713 1.00 88.75 96 TYR A N 1
ATOM 705 C CA . TYR A 1 96 ? 32.177 -5.585 -37.599 1.00 88.75 96 TYR A CA 1
ATOM 706 C C . TYR A 1 96 ? 31.518 -5.956 -38.932 1.00 88.75 96 TYR A C 1
ATOM 708 O O . TYR A 1 96 ? 32.103 -5.629 -39.973 1.00 88.75 96 TYR A O 1
ATOM 716 N N . PRO A 1 97 ? 30.292 -6.514 -38.930 1.00 81.25 97 PRO A N 1
ATOM 717 C CA . PRO A 1 97 ? 29.574 -6.865 -40.160 1.00 81.25 97 PRO A CA 1
ATOM 718 C C . PRO A 1 97 ? 29.324 -5.666 -41.089 1.00 81.25 97 PRO A C 1
ATOM 720 O O . PRO A 1 97 ? 29.279 -5.796 -42.307 1.00 81.25 97 PRO A O 1
ATOM 723 N N . SER A 1 98 ? 29.198 -4.461 -40.522 1.00 83.00 98 SER A N 1
ATOM 724 C CA . SER A 1 98 ? 29.001 -3.218 -41.271 1.00 83.00 98 SER A CA 1
ATOM 725 C C . SER A 1 98 ? 29.897 -2.093 -40.763 1.00 83.00 98 SER A C 1
ATOM 727 O O . SER A 1 98 ? 30.152 -1.958 -39.565 1.00 83.00 98 SER A O 1
ATOM 729 N N . ARG A 1 99 ? 30.338 -1.222 -41.681 1.00 83.75 99 ARG A N 1
ATOM 730 C CA . ARG A 1 99 ? 31.186 -0.061 -41.363 1.00 83.75 99 ARG A CA 1
ATOM 731 C C . ARG A 1 99 ? 30.508 0.933 -40.421 1.00 83.75 99 ARG A C 1
ATOM 733 O O . ARG A 1 99 ? 31.217 1.623 -39.697 1.00 83.75 99 ARG A O 1
ATOM 740 N N . ILE A 1 100 ? 29.174 0.989 -40.396 1.00 84.06 100 ILE A N 1
ATOM 741 C CA . ILE A 1 100 ? 28.434 1.915 -39.525 1.00 84.06 100 ILE A CA 1
ATOM 742 C C . ILE A 1 100 ? 28.679 1.634 -38.037 1.00 84.06 100 ILE A C 1
ATOM 744 O O . ILE A 1 100 ? 28.725 2.561 -37.235 1.00 84.06 100 ILE A O 1
ATOM 748 N N . PHE A 1 101 ? 28.929 0.375 -37.670 1.00 84.88 101 PHE A N 1
ATOM 749 C CA . PHE A 1 101 ? 29.206 -0.017 -36.288 1.00 84.88 101 PHE A CA 1
ATOM 750 C C . PHE A 1 101 ? 30.509 0.578 -35.746 1.00 84.88 101 PHE A C 1
ATOM 752 O O . PHE A 1 101 ? 30.603 0.845 -34.551 1.00 84.88 101 PHE A O 1
ATOM 759 N N . ARG A 1 102 ? 31.469 0.899 -36.623 1.00 88.00 102 ARG A N 1
ATOM 760 C CA . ARG A 1 102 ? 32.731 1.558 -36.245 1.00 88.00 102 ARG A CA 1
ATOM 761 C C . ARG A 1 102 ? 32.540 2.984 -35.718 1.00 88.00 102 ARG A C 1
ATOM 763 O O . ARG A 1 102 ? 33.469 3.539 -35.149 1.00 88.00 102 ARG A O 1
ATOM 770 N N . LEU A 1 103 ? 31.359 3.582 -35.905 1.00 85.69 103 LEU A N 1
ATOM 771 C CA . LEU A 1 103 ? 31.013 4.878 -35.311 1.00 85.69 103 LEU A CA 1
ATOM 772 C C . LEU A 1 103 ? 30.629 4.765 -33.829 1.00 85.69 103 LEU A C 1
ATOM 774 O O . LEU A 1 103 ? 30.688 5.758 -33.110 1.00 85.69 103 LEU A O 1
ATOM 778 N N . PHE A 1 104 ? 30.212 3.579 -33.380 1.00 88.19 104 PHE A N 1
ATOM 779 C CA . PHE A 1 104 ? 29.627 3.370 -32.051 1.00 88.19 104 PHE A CA 1
ATOM 780 C C . PHE A 1 104 ? 30.461 2.452 -31.156 1.00 88.19 104 PHE A C 1
ATOM 782 O O . PHE A 1 104 ? 30.332 2.511 -29.932 1.00 88.19 104 PHE A O 1
ATOM 789 N N . TYR A 1 105 ? 31.308 1.614 -31.754 1.00 92.62 105 TYR A N 1
ATOM 790 C CA . TYR A 1 105 ? 32.073 0.587 -31.059 1.00 92.62 105 TYR A CA 1
ATOM 791 C C . TYR A 1 105 ? 33.577 0.694 -31.373 1.00 92.62 105 TYR A C 1
ATOM 793 O O . TYR A 1 105 ? 33.945 1.152 -32.460 1.00 92.62 105 TYR A O 1
ATOM 801 N N . PRO A 1 106 ? 34.455 0.312 -30.427 1.00 94.06 106 PRO A N 1
ATOM 802 C CA . PRO A 1 106 ? 35.891 0.565 -30.522 1.00 94.06 106 PRO A CA 1
ATOM 803 C C . PRO A 1 106 ? 36.599 -0.303 -31.576 1.00 94.06 106 PRO A C 1
ATOM 805 O O . PRO A 1 106 ? 36.111 -1.352 -31.993 1.00 94.06 106 PRO A O 1
ATOM 808 N N . SER A 1 107 ? 37.770 0.163 -32.012 1.00 94.81 107 SER A N 1
ATOM 809 C CA . SER A 1 107 ? 38.626 -0.501 -33.005 1.00 94.81 107 SER A CA 1
ATOM 810 C C . SER A 1 107 ? 39.516 -1.610 -32.401 1.00 94.81 107 SER A C 1
ATOM 812 O O . SER A 1 107 ? 39.647 -2.665 -33.030 1.00 94.81 107 SER A O 1
ATOM 814 N N . PRO A 1 108 ? 40.076 -1.455 -31.182 1.00 97.38 108 PRO A N 1
ATOM 815 C CA . PRO A 1 108 ? 40.673 -2.572 -30.450 1.00 97.38 108 PRO A CA 1
ATOM 816 C C . PRO A 1 108 ? 39.618 -3.552 -29.916 1.00 97.38 108 PRO A C 1
ATOM 818 O O . PRO A 1 108 ? 38.620 -3.145 -29.320 1.00 97.38 108 PRO A O 1
ATOM 821 N N . GLY A 1 109 ? 39.857 -4.852 -30.083 1.00 96.06 109 GLY A N 1
ATOM 822 C CA . GLY A 1 109 ? 39.020 -5.942 -29.574 1.00 96.06 109 GLY A CA 1
ATOM 823 C C . GLY A 1 109 ? 39.306 -6.280 -28.110 1.00 96.06 109 GLY A C 1
ATOM 824 O O . GLY A 1 109 ? 39.584 -7.430 -27.787 1.00 96.06 109 GLY A O 1
ATOM 825 N N . ASN A 1 110 ? 39.294 -5.288 -27.217 1.00 97.25 110 ASN A N 1
ATOM 826 C CA . ASN A 1 110 ? 39.612 -5.449 -25.790 1.00 97.25 110 ASN A CA 1
ATOM 827 C C . ASN A 1 110 ? 38.396 -5.245 -24.863 1.00 97.25 110 ASN A C 1
ATOM 829 O O . ASN A 1 110 ? 38.530 -4.770 -23.734 1.00 97.25 110 ASN A O 1
ATOM 833 N N . PHE A 1 111 ? 37.207 -5.610 -25.348 1.00 97.56 111 PHE A N 1
ATOM 834 C CA . PHE A 1 111 ? 35.919 -5.404 -24.684 1.00 97.56 111 PHE A CA 1
ATOM 835 C C . PHE A 1 111 ? 34.985 -6.612 -24.866 1.00 97.56 111 PHE A C 1
ATOM 837 O O . PHE A 1 111 ? 35.210 -7.457 -25.734 1.00 97.56 111 PHE A O 1
ATOM 844 N N . LEU A 1 112 ? 33.900 -6.651 -24.092 1.00 97.69 112 LEU A N 1
ATOM 845 C CA . LEU A 1 112 ? 32.778 -7.578 -24.282 1.00 97.69 112 LEU A CA 1
ATOM 846 C C . LEU A 1 112 ? 31.544 -6.898 -24.864 1.00 97.69 112 LEU A C 1
ATOM 848 O O . LEU A 1 112 ? 31.283 -5.720 -24.602 1.00 97.69 112 LEU A O 1
ATOM 852 N N . MET A 1 113 ? 30.729 -7.675 -25.567 1.00 96.88 113 MET A N 1
ATOM 853 C CA . MET A 1 113 ? 29.420 -7.272 -26.058 1.00 96.88 113 MET A CA 1
ATOM 854 C C . MET A 1 113 ? 28.304 -8.060 -25.360 1.00 96.88 113 MET A C 1
ATOM 856 O O . MET A 1 113 ? 28.335 -9.285 -25.302 1.00 96.88 113 MET A O 1
ATOM 860 N N . VAL A 1 114 ? 27.293 -7.337 -24.871 1.00 98.00 114 VAL A N 1
ATOM 861 C CA . VAL A 1 114 ? 25.995 -7.877 -24.438 1.00 98.00 114 VAL A CA 1
ATOM 862 C C . VAL A 1 114 ? 25.010 -7.734 -25.597 1.00 98.00 114 VAL A C 1
ATOM 864 O O . VAL A 1 114 ? 24.611 -6.614 -25.935 1.00 98.00 114 VAL A O 1
ATOM 867 N N . VAL A 1 115 ? 24.617 -8.841 -26.214 1.00 96.56 115 VAL A N 1
ATOM 868 C CA . VAL A 1 115 ? 23.741 -8.862 -27.393 1.00 96.56 115 VAL A CA 1
ATOM 869 C C . VAL A 1 115 ? 22.327 -9.297 -27.003 1.00 96.56 115 VAL A C 1
ATOM 871 O O . VAL A 1 115 ? 22.146 -10.258 -26.260 1.00 96.56 115 VAL A O 1
ATOM 874 N N . GLY A 1 116 ? 21.316 -8.576 -27.491 1.00 95.50 116 GLY A N 1
ATOM 875 C CA . GLY A 1 116 ? 19.898 -8.845 -27.227 1.00 95.50 116 GLY A CA 1
ATOM 876 C C . GLY A 1 116 ? 18.985 -8.464 -28.395 1.00 95.50 116 GLY A C 1
ATOM 877 O O . GLY A 1 116 ? 19.424 -7.812 -29.347 1.00 95.50 116 GLY A O 1
ATOM 878 N N . ARG A 1 117 ? 17.682 -8.774 -28.310 1.00 92.69 117 ARG A N 1
ATOM 879 C CA . ARG A 1 117 ? 16.694 -8.241 -29.272 1.00 92.69 117 ARG A CA 1
ATOM 880 C C . ARG A 1 117 ? 16.419 -6.767 -28.994 1.00 92.69 117 ARG A C 1
ATOM 882 O O . ARG A 1 117 ? 16.690 -6.268 -27.901 1.00 92.69 117 ARG A O 1
ATOM 889 N N . LEU A 1 118 ? 15.801 -6.071 -29.950 1.00 88.00 118 LEU A N 1
ATOM 890 C CA . LEU A 1 118 ? 15.367 -4.675 -29.779 1.00 88.00 118 LEU A CA 1
ATOM 891 C C . LEU A 1 118 ? 14.513 -4.458 -28.515 1.00 88.00 118 LEU A C 1
ATOM 893 O O . LEU A 1 118 ? 14.722 -3.485 -27.792 1.00 88.00 118 LEU A O 1
ATOM 897 N N . GLN A 1 119 ? 13.604 -5.387 -28.211 1.00 86.75 119 GLN A N 1
ATOM 898 C CA . GLN A 1 119 ? 12.745 -5.319 -27.022 1.00 86.75 119 GLN A CA 1
ATOM 899 C C . GLN A 1 119 ? 13.497 -5.549 -25.699 1.00 86.75 119 GLN A C 1
ATOM 901 O O . GLN A 1 119 ? 13.076 -5.054 -24.657 1.00 86.75 119 GLN A O 1
ATOM 906 N N . ASP A 1 120 ? 14.653 -6.219 -25.737 1.00 90.38 120 ASP A N 1
ATOM 907 C CA . ASP A 1 120 ? 15.439 -6.572 -24.549 1.00 90.38 120 ASP A CA 1
ATOM 908 C C . ASP A 1 120 ? 16.388 -5.428 -24.121 1.00 90.38 120 ASP A C 1
ATOM 910 O O . ASP A 1 120 ? 17.301 -5.611 -23.316 1.00 90.38 120 ASP A O 1
ATOM 914 N N . GLY A 1 121 ? 16.200 -4.212 -24.651 1.00 89.81 121 GLY A N 1
ATOM 915 C CA . GLY A 1 121 ? 17.113 -3.085 -24.442 1.00 89.81 121 GLY A CA 1
ATOM 916 C C . GLY A 1 121 ? 17.230 -2.605 -22.993 1.00 89.81 121 GLY A C 1
ATOM 917 O O . GLY A 1 121 ? 18.263 -2.052 -22.614 1.00 89.81 121 GLY A O 1
ATOM 918 N N . VAL A 1 122 ? 16.195 -2.781 -22.165 1.00 90.69 122 VAL A N 1
ATOM 919 C CA . VAL A 1 122 ? 16.278 -2.499 -20.716 1.00 90.69 122 VAL A CA 1
ATOM 920 C C . VAL A 1 122 ? 17.127 -3.562 -20.021 1.00 90.69 122 VAL A C 1
ATOM 922 O O . VAL A 1 122 ? 18.059 -3.211 -19.297 1.00 90.69 122 VAL A O 1
ATOM 925 N N . LEU A 1 123 ? 16.859 -4.835 -20.315 1.00 92.69 123 LEU A N 1
ATOM 926 C CA . LEU A 1 123 ? 17.560 -5.983 -19.747 1.00 92.69 123 LEU A CA 1
ATOM 927 C C . LEU A 1 123 ? 19.058 -5.945 -20.083 1.00 92.69 123 LEU A C 1
ATOM 929 O O . LEU A 1 123 ? 19.901 -6.023 -19.192 1.00 92.69 123 LEU A O 1
ATOM 933 N N . ALA A 1 124 ? 19.405 -5.692 -21.348 1.00 96.00 124 ALA A N 1
ATOM 934 C CA . ALA A 1 124 ? 20.794 -5.559 -21.792 1.00 96.00 124 ALA A CA 1
ATOM 935 C C . ALA A 1 124 ? 21.529 -4.405 -21.088 1.00 96.00 124 ALA A C 1
ATOM 937 O O . ALA A 1 124 ? 22.704 -4.523 -20.739 1.00 96.00 124 ALA A O 1
ATOM 938 N N . ARG A 1 125 ? 20.841 -3.283 -20.828 1.00 94.81 125 ARG A N 1
ATOM 939 C CA . ARG A 1 125 ? 21.408 -2.159 -20.064 1.00 94.81 125 ARG A CA 1
ATOM 940 C C . ARG A 1 125 ? 21.652 -2.518 -18.601 1.00 94.81 125 ARG A C 1
ATOM 942 O O . ARG A 1 125 ? 22.680 -2.102 -18.068 1.00 94.81 125 ARG A O 1
ATOM 949 N N . GLN A 1 126 ? 20.738 -3.253 -17.970 1.00 95.06 126 GLN A N 1
ATOM 950 C CA . GLN A 1 126 ? 20.885 -3.717 -16.588 1.00 95.06 126 GLN A CA 1
ATOM 951 C C . GLN A 1 126 ? 22.073 -4.674 -16.459 1.00 95.06 126 GLN A C 1
ATOM 953 O O . GLN A 1 126 ? 22.969 -4.403 -15.663 1.00 95.06 126 GLN A O 1
ATOM 958 N N . VAL A 1 127 ? 22.145 -5.701 -17.311 1.00 97.81 127 VAL A N 1
ATOM 959 C CA . VAL A 1 127 ? 23.258 -6.666 -17.327 1.00 97.81 127 VAL A CA 1
ATOM 960 C C . VAL A 1 127 ? 24.588 -5.966 -17.588 1.00 97.81 127 VAL A C 1
ATOM 962 O O . VAL A 1 127 ? 25.518 -6.105 -16.800 1.00 97.81 127 VAL A O 1
ATOM 965 N N . LYS A 1 128 ? 24.668 -5.106 -18.613 1.00 97.94 128 LYS A N 1
ATOM 966 C CA . LYS A 1 128 ? 25.875 -4.307 -18.882 1.00 97.94 128 LYS A CA 1
ATOM 967 C C . LYS A 1 128 ? 26.306 -3.478 -17.670 1.00 97.94 128 LYS A C 1
ATOM 969 O O . LYS A 1 128 ? 27.497 -3.382 -17.387 1.00 97.94 128 LYS A O 1
ATOM 974 N N . LYS A 1 129 ? 25.360 -2.836 -16.975 1.00 96.94 129 LYS A N 1
ATOM 975 C CA . LYS A 1 129 ? 25.660 -2.031 -15.783 1.00 96.94 129 LYS A CA 1
ATOM 976 C C . LYS A 1 129 ? 26.229 -2.906 -14.663 1.00 96.94 129 LYS A C 1
ATOM 978 O O . LYS A 1 129 ? 27.248 -2.522 -14.097 1.00 96.94 129 LYS A O 1
ATOM 983 N N . ALA A 1 130 ? 25.615 -4.059 -14.399 1.00 96.81 130 ALA A N 1
ATOM 984 C CA . ALA A 1 130 ? 26.062 -5.011 -13.384 1.00 96.81 130 ALA A CA 1
ATOM 985 C C . ALA A 1 130 ? 27.481 -5.528 -13.674 1.00 96.81 130 ALA A C 1
ATOM 987 O O . ALA A 1 130 ? 28.362 -5.483 -12.814 1.00 96.81 130 ALA A O 1
ATOM 988 N N . MET A 1 131 ? 27.744 -5.917 -14.925 1.00 98.06 131 MET A N 1
ATOM 989 C CA . MET A 1 131 ? 29.065 -6.393 -15.338 1.00 98.06 131 MET A CA 1
ATOM 990 C C . MET A 1 131 ? 30.143 -5.317 -15.161 1.00 98.06 131 MET A C 1
ATOM 992 O O . MET A 1 131 ? 31.214 -5.588 -14.621 1.00 98.06 131 MET A O 1
ATOM 996 N N . ARG A 1 132 ? 29.846 -4.070 -15.555 1.00 96.50 132 ARG A N 1
ATOM 997 C CA . ARG A 1 132 ? 30.772 -2.933 -15.406 1.00 96.50 132 ARG A CA 1
ATOM 998 C C . ARG A 1 132 ? 31.023 -2.524 -13.959 1.00 96.50 132 ARG A C 1
ATOM 1000 O O . ARG A 1 132 ? 32.024 -1.865 -13.701 1.00 96.50 132 ARG A O 1
ATOM 1007 N N . SER A 1 133 ? 30.128 -2.851 -13.027 1.00 94.75 133 SER A N 1
ATOM 1008 C CA . SER A 1 133 ? 30.386 -2.612 -11.602 1.00 94.75 133 SER A CA 1
ATOM 1009 C C . SER A 1 133 ? 31.322 -3.642 -10.974 1.00 94.75 133 SER A C 1
ATOM 1011 O O . SER A 1 133 ? 31.905 -3.353 -9.936 1.00 94.75 133 SER A O 1
ATOM 1013 N N . ALA A 1 134 ? 31.486 -4.814 -11.592 1.00 94.81 134 ALA A N 1
ATOM 1014 C CA . ALA A 1 134 ? 32.280 -5.909 -11.039 1.00 94.81 134 ALA A CA 1
ATOM 1015 C C . ALA A 1 134 ? 33.741 -5.913 -11.510 1.00 94.81 134 ALA A C 1
ATOM 1017 O O . ALA A 1 134 ? 34.602 -6.480 -10.842 1.00 94.81 134 ALA A O 1
ATOM 1018 N N . SER A 1 135 ? 34.038 -5.310 -12.665 1.00 94.06 135 SER A N 1
ATOM 1019 C CA . SER A 1 135 ? 35.392 -5.295 -13.225 1.00 94.06 135 SER A CA 1
ATOM 1020 C C . SER A 1 135 ? 35.646 -4.060 -14.101 1.00 94.06 135 SER A C 1
ATOM 1022 O O . SER A 1 135 ? 34.697 -3.452 -14.602 1.00 94.06 135 SER A O 1
ATOM 1024 N N . PRO A 1 136 ? 36.921 -3.686 -14.335 1.00 95.75 136 PRO A N 1
ATOM 1025 C CA . PRO A 1 136 ? 37.270 -2.586 -15.234 1.00 95.75 136 PRO A CA 1
ATOM 1026 C C . PRO A 1 136 ? 37.160 -2.950 -16.725 1.00 95.75 136 PRO A C 1
ATOM 1028 O O . PRO A 1 136 ? 37.415 -2.090 -17.570 1.00 95.75 136 PRO A O 1
ATOM 1031 N N . LEU A 1 137 ? 36.816 -4.198 -17.070 1.00 97.38 137 LEU A N 1
ATOM 1032 C CA . LEU A 1 137 ? 36.695 -4.638 -18.457 1.00 97.38 137 LEU A CA 1
ATOM 1033 C C . LEU A 1 137 ? 35.612 -3.813 -19.178 1.00 97.38 137 LEU A C 1
ATOM 1035 O O . LEU A 1 137 ? 34.478 -3.736 -18.694 1.00 97.38 137 LEU A O 1
ATOM 1039 N N . PRO A 1 138 ? 35.909 -3.190 -20.334 1.00 97.75 138 PRO A N 1
ATOM 1040 C CA . PRO A 1 138 ? 34.890 -2.478 -21.089 1.00 97.75 138 PRO A CA 1
ATOM 1041 C C . PRO A 1 138 ? 33.784 -3.430 -21.558 1.00 97.75 138 PRO A C 1
ATOM 1043 O O . PRO A 1 138 ? 34.052 -4.464 -22.169 1.00 97.75 138 PRO A O 1
ATOM 1046 N N . VAL A 1 139 ? 32.528 -3.057 -21.299 1.00 98.12 139 VAL A N 1
ATOM 1047 C CA . VAL A 1 139 ? 31.345 -3.806 -21.746 1.00 98.12 139 VAL A CA 1
ATOM 1048 C C . VAL A 1 139 ? 30.425 -2.881 -22.532 1.00 98.12 139 VAL A C 1
ATOM 1050 O O . VAL A 1 139 ? 29.968 -1.847 -22.030 1.00 98.12 139 VAL A O 1
ATOM 1053 N N . TYR A 1 140 ? 30.133 -3.279 -23.763 1.00 97.19 140 TYR A N 1
ATOM 1054 C CA . TYR A 1 140 ? 29.200 -2.631 -24.675 1.00 97.19 140 TYR A CA 1
ATOM 1055 C C . TYR A 1 140 ? 27.930 -3.472 -24.808 1.00 97.19 140 TYR A C 1
ATOM 1057 O O . TYR A 1 140 ? 27.860 -4.602 -24.335 1.00 97.19 140 TYR A O 1
ATOM 1065 N N . SER A 1 141 ? 26.886 -2.901 -25.404 1.00 95.94 141 SER A N 1
ATOM 1066 C CA . SER A 1 141 ? 25.661 -3.643 -25.698 1.00 95.94 141 SER A CA 1
ATOM 1067 C C . SER A 1 141 ? 25.169 -3.340 -27.106 1.00 95.94 141 SER A C 1
ATOM 1069 O O . SER A 1 141 ? 25.280 -2.196 -27.562 1.00 95.94 141 SER A O 1
ATOM 1071 N N . LEU A 1 142 ? 24.577 -4.339 -27.750 1.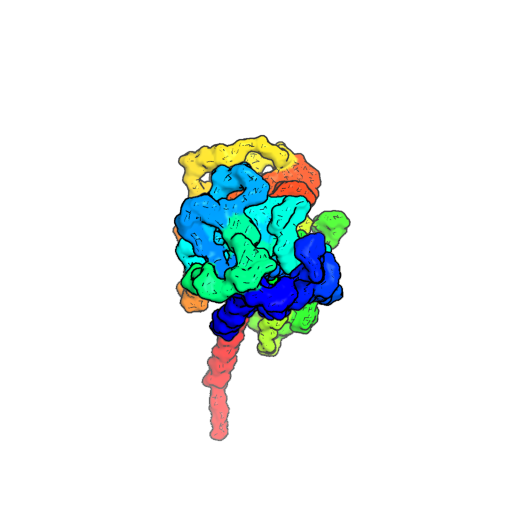00 93.31 142 LEU A N 1
ATOM 1072 C CA . LEU A 1 142 ? 23.921 -4.230 -29.047 1.00 93.31 142 LEU A CA 1
ATOM 1073 C C . LEU A 1 142 ? 22.540 -4.879 -28.954 1.00 93.31 142 LEU A C 1
ATOM 1075 O O . LEU A 1 142 ? 22.417 -6.066 -28.674 1.00 93.31 142 LEU A O 1
ATOM 1079 N N . ASN A 1 143 ? 21.499 -4.089 -29.202 1.00 92.50 143 ASN A N 1
ATOM 1080 C CA . ASN A 1 143 ? 20.140 -4.591 -29.346 1.00 92.50 143 ASN A CA 1
ATOM 1081 C C . ASN A 1 143 ? 19.738 -4.447 -30.810 1.00 92.50 143 ASN A C 1
ATOM 1083 O O . ASN A 1 143 ? 19.688 -3.329 -31.321 1.00 92.50 143 ASN A O 1
ATOM 1087 N N . ALA A 1 144 ? 19.479 -5.564 -31.482 1.00 88.25 144 ALA A N 1
ATOM 1088 C CA . ALA A 1 144 ? 19.213 -5.596 -32.917 1.00 88.25 144 ALA A CA 1
ATOM 1089 C C . ALA A 1 144 ? 18.113 -6.619 -33.260 1.00 88.25 144 ALA A C 1
ATOM 1091 O O . ALA A 1 144 ? 17.775 -7.462 -32.425 1.00 88.25 144 ALA A O 1
ATOM 1092 N N . PRO A 1 145 ? 17.488 -6.537 -34.449 1.00 85.56 145 PRO A N 1
ATOM 1093 C CA . PRO A 1 145 ? 16.584 -7.582 -34.924 1.00 85.56 145 PRO A CA 1
ATOM 1094 C C . PRO A 1 145 ? 17.309 -8.929 -35.025 1.00 85.56 145 PRO A C 1
ATOM 1096 O O . PRO A 1 145 ? 18.443 -8.968 -35.489 1.00 85.56 145 PRO A O 1
ATOM 1099 N N . ALA A 1 146 ? 16.636 -10.029 -34.676 1.00 84.56 146 ALA A N 1
ATOM 1100 C CA . ALA A 1 146 ? 17.206 -11.376 -34.799 1.00 84.56 146 ALA A CA 1
ATOM 1101 C C . ALA A 1 146 ? 17.547 -11.764 -36.254 1.00 84.56 146 ALA A C 1
ATOM 1103 O O . ALA A 1 146 ? 18.340 -12.662 -36.471 1.00 84.56 146 ALA A O 1
ATOM 1104 N N . SER A 1 147 ? 16.970 -11.076 -37.248 1.00 82.06 147 SER A N 1
ATOM 1105 C CA . SER A 1 147 ? 17.292 -11.262 -38.667 1.00 82.06 147 SER A CA 1
ATOM 1106 C C . SER A 1 147 ? 18.622 -10.632 -39.093 1.00 82.06 147 SER A C 1
ATOM 1108 O O . SER A 1 147 ? 19.025 -10.800 -40.241 1.00 82.06 147 SER A O 1
ATOM 1110 N N . LEU A 1 148 ? 19.257 -9.825 -38.235 1.00 81.00 148 LEU A N 1
ATOM 1111 C CA . LEU A 1 148 ? 20.584 -9.289 -38.509 1.00 81.00 148 LEU A CA 1
ATOM 1112 C C . LEU A 1 148 ? 21.621 -10.387 -38.254 1.00 81.00 148 LEU A C 1
ATOM 1114 O O . LEU A 1 148 ? 21.652 -10.980 -37.178 1.00 81.00 148 LEU A O 1
ATOM 1118 N N . GLU A 1 149 ? 22.474 -10.619 -39.246 1.00 78.69 149 GLU A N 1
ATOM 1119 C CA . GLU A 1 149 ? 23.530 -11.631 -39.221 1.00 78.69 149 GLU A CA 1
ATOM 1120 C C . GLU A 1 149 ? 24.397 -11.542 -37.949 1.00 78.69 149 GLU A C 1
ATOM 1122 O O . GLU A 1 149 ? 24.828 -10.453 -37.555 1.00 78.69 149 GLU A O 1
ATOM 1127 N N . GLY A 1 150 ? 24.625 -12.683 -37.289 1.00 79.50 150 GLY A N 1
ATOM 1128 C CA . GLY A 1 150 ? 25.435 -12.788 -36.069 1.00 79.50 150 GLY A CA 1
ATOM 1129 C C . GLY A 1 150 ? 24.733 -12.423 -34.756 1.00 79.50 150 GLY A C 1
ATOM 1130 O O . GLY A 1 150 ? 25.320 -12.590 -33.691 1.00 79.50 150 GLY A O 1
ATOM 1131 N N . ILE A 1 151 ? 23.488 -11.932 -34.781 1.00 86.19 151 ILE A N 1
ATOM 1132 C CA . ILE A 1 151 ? 22.741 -11.595 -33.550 1.00 86.19 151 ILE A CA 1
ATOM 1133 C C . ILE A 1 151 ? 22.117 -12.829 -32.900 1.00 86.19 151 ILE A C 1
ATOM 1135 O O . ILE A 1 151 ? 21.913 -12.859 -31.685 1.00 86.19 151 ILE A O 1
ATOM 1139 N N . ASP A 1 152 ? 21.795 -13.838 -33.701 1.00 85.44 152 ASP A N 1
ATOM 1140 C CA . ASP A 1 152 ? 21.075 -15.034 -33.281 1.00 85.44 152 ASP A CA 1
ATOM 1141 C C . ASP A 1 152 ? 21.915 -16.320 -33.379 1.00 85.44 152 ASP A C 1
ATOM 1143 O O . ASP A 1 152 ? 21.357 -17.413 -33.426 1.00 85.44 152 ASP A O 1
ATOM 1147 N N . TRP A 1 153 ? 23.246 -16.185 -33.425 1.00 87.00 153 TRP A N 1
ATOM 1148 C CA . TRP A 1 153 ? 24.217 -17.274 -33.619 1.00 87.00 153 TRP A CA 1
ATOM 1149 C C . TRP A 1 153 ? 24.764 -17.803 -32.288 1.00 87.00 153 TRP A C 1
ATOM 1151 O O . TRP A 1 153 ? 25.960 -17.715 -32.058 1.00 87.00 153 TRP A O 1
ATOM 1161 N N . SER A 1 154 ? 23.875 -18.224 -31.383 1.00 91.06 154 SER A N 1
ATOM 1162 C CA . SER A 1 154 ? 24.211 -18.996 -30.171 1.00 91.06 154 SER A CA 1
ATOM 1163 C C . SER A 1 154 ? 22.914 -19.483 -29.496 1.00 91.06 154 SER A C 1
ATOM 1165 O O . SER A 1 154 ? 21.790 -19.149 -29.905 1.00 91.06 154 SER A O 1
ATOM 1167 N N . ASP A 1 155 ? 23.052 -20.251 -28.419 1.00 94.19 155 ASP A N 1
ATOM 1168 C CA . ASP A 1 155 ? 21.985 -20.932 -27.681 1.00 94.19 155 ASP A CA 1
ATOM 1169 C C . ASP A 1 155 ? 20.865 -20.018 -27.144 1.00 94.19 155 ASP A C 1
ATOM 1171 O O . ASP A 1 155 ? 19.741 -20.476 -26.902 1.00 94.19 155 ASP A O 1
ATOM 1175 N N . HIS A 1 156 ? 21.105 -18.710 -26.980 1.00 95.25 156 HIS A N 1
ATOM 1176 C CA . HIS A 1 156 ? 20.060 -17.751 -26.582 1.00 95.25 156 HIS A CA 1
ATOM 1177 C C . HIS A 1 156 ? 18.920 -17.664 -27.605 1.00 95.25 156 HIS A C 1
ATOM 1179 O O . HIS A 1 156 ? 17.790 -17.322 -27.236 1.00 95.25 156 HIS A O 1
ATOM 1185 N N . TYR A 1 157 ? 19.172 -18.005 -28.873 1.00 94.50 157 TYR A N 1
ATOM 1186 C CA . TYR A 1 157 ? 18.145 -18.054 -29.914 1.00 94.50 157 TYR A CA 1
ATOM 1187 C C . TYR A 1 157 ? 16.999 -19.008 -29.560 1.00 94.50 157 TYR A C 1
ATOM 1189 O O . TYR A 1 157 ? 15.824 -18.657 -29.710 1.00 94.50 157 TYR A O 1
ATOM 1197 N N . SER A 1 158 ? 17.328 -20.191 -29.038 1.00 94.94 158 SER A N 1
ATOM 1198 C CA . SER A 1 158 ? 16.359 -21.210 -28.621 1.00 94.94 158 SER A CA 1
ATOM 1199 C C . SER A 1 158 ? 15.378 -20.672 -27.579 1.00 94.94 158 SER A C 1
ATOM 1201 O O . SER A 1 158 ? 14.174 -20.930 -27.643 1.00 94.94 158 SER A O 1
ATOM 1203 N N . TYR A 1 159 ? 15.869 -19.838 -26.661 1.00 95.62 159 TYR A N 1
ATOM 1204 C CA . TYR A 1 159 ? 15.057 -19.168 -25.648 1.00 95.62 159 TYR A CA 1
ATOM 1205 C C . TYR A 1 159 ? 14.180 -18.069 -26.248 1.00 95.62 159 TYR A C 1
ATOM 1207 O O . TYR A 1 159 ? 12.997 -17.973 -25.910 1.00 95.62 159 TYR A O 1
ATOM 1215 N N . TRP A 1 160 ? 14.705 -17.282 -27.191 1.00 94.88 160 TRP A N 1
ATOM 1216 C CA . TRP A 1 160 ? 13.903 -16.288 -27.907 1.00 94.88 160 TRP A CA 1
ATOM 1217 C C . TRP A 1 160 ? 12.727 -16.912 -28.657 1.00 94.88 160 TRP A C 1
ATOM 1219 O O . TRP A 1 160 ? 11.645 -16.328 -28.646 1.00 94.88 160 TRP A O 1
ATOM 1229 N N . LYS A 1 161 ? 12.899 -18.100 -29.255 1.00 93.19 161 LYS A N 1
ATOM 1230 C CA . LYS A 1 161 ? 11.820 -18.843 -29.938 1.00 93.19 161 LYS A CA 1
ATOM 1231 C C . LYS A 1 161 ? 10.678 -19.259 -29.010 1.00 93.19 161 LYS A C 1
ATOM 1233 O O . LYS A 1 161 ? 9.582 -19.524 -29.493 1.00 93.19 161 LYS A O 1
ATOM 1238 N N . ARG A 1 162 ? 10.926 -19.319 -27.699 1.00 93.81 162 ARG A N 1
ATOM 1239 C CA . ARG A 1 162 ? 9.934 -19.654 -26.663 1.00 93.81 162 ARG A CA 1
ATOM 1240 C C . ARG A 1 162 ? 9.483 -18.440 -25.849 1.00 93.81 162 ARG A C 1
ATOM 1242 O O . ARG A 1 162 ? 8.827 -18.601 -24.816 1.00 93.81 162 ARG A O 1
ATOM 1249 N N . ASP A 1 163 ? 9.784 -17.242 -26.353 1.00 92.12 163 ASP A N 1
ATOM 1250 C CA . ASP A 1 163 ? 9.491 -15.941 -25.748 1.00 92.12 163 ASP A CA 1
ATOM 1251 C C . ASP A 1 163 ? 10.165 -15.708 -24.393 1.00 92.12 163 ASP A C 1
ATOM 1253 O O . ASP A 1 163 ? 9.714 -14.883 -23.599 1.00 92.12 163 ASP A O 1
ATOM 1257 N N . TYR A 1 164 ? 11.274 -16.397 -24.123 1.00 95.38 164 TYR A N 1
ATOM 1258 C CA . TYR A 1 164 ? 12.053 -16.139 -22.920 1.00 95.38 164 TYR A CA 1
ATOM 1259 C C . TYR A 1 164 ? 13.002 -14.940 -23.101 1.00 95.38 164 TYR A C 1
ATOM 1261 O O . TYR A 1 164 ? 13.532 -14.721 -24.200 1.00 95.38 164 TYR A O 1
ATOM 1269 N N . PRO A 1 165 ? 13.240 -14.145 -22.039 1.00 95.06 165 PRO A N 1
ATOM 1270 C CA . PRO A 1 165 ? 14.283 -13.126 -22.032 1.00 95.06 165 PRO A CA 1
ATOM 1271 C C . PRO A 1 165 ? 15.666 -13.787 -22.008 1.00 95.06 165 PRO A C 1
ATOM 1273 O O . PRO A 1 165 ? 16.009 -14.499 -21.062 1.00 95.06 165 PRO A O 1
ATOM 1276 N N . ALA A 1 166 ? 16.468 -13.538 -23.041 1.00 97.31 166 ALA A N 1
ATOM 1277 C CA . ALA A 1 166 ? 17.813 -14.091 -23.162 1.00 97.31 166 ALA A CA 1
ATOM 1278 C C . ALA A 1 166 ? 18.778 -13.069 -23.768 1.00 97.31 166 ALA A C 1
ATOM 1280 O O . ALA A 1 166 ? 18.375 -12.270 -24.619 1.00 97.31 166 ALA A O 1
ATOM 1281 N N . LEU A 1 167 ? 20.034 -13.093 -23.330 1.00 98.25 167 LEU A N 1
ATOM 1282 C CA . LEU A 1 167 ? 21.116 -12.252 -23.837 1.00 98.25 167 LEU A CA 1
ATOM 1283 C C . LEU A 1 167 ? 22.367 -13.098 -24.073 1.00 98.25 167 LEU A C 1
ATOM 1285 O O . LEU A 1 167 ? 22.634 -14.029 -23.320 1.00 98.25 167 LEU A O 1
ATOM 1289 N N . MET A 1 168 ? 23.160 -12.724 -25.068 1.00 98.12 168 MET A N 1
ATOM 1290 C CA . MET A 1 168 ? 24.466 -13.323 -25.338 1.00 98.12 168 MET A CA 1
ATOM 1291 C C . MET A 1 168 ? 25.579 -12.420 -24.814 1.00 98.12 168 MET A C 1
ATOM 1293 O O . MET A 1 168 ? 25.562 -11.207 -25.036 1.00 98.12 168 MET A O 1
ATOM 1297 N N . ILE A 1 169 ? 26.538 -13.012 -24.116 1.00 98.31 169 ILE A N 1
ATOM 1298 C CA . ILE A 1 169 ? 27.758 -12.380 -23.626 1.00 98.31 169 ILE A CA 1
ATOM 1299 C C . ILE A 1 169 ? 28.903 -12.927 -24.462 1.00 98.31 169 ILE A C 1
ATOM 1301 O O . ILE A 1 169 ? 29.198 -14.116 -24.386 1.00 98.31 169 ILE A O 1
ATOM 1305 N N . THR A 1 170 ? 29.527 -12.061 -25.255 1.00 97.50 170 THR A N 1
ATOM 1306 C CA . THR A 1 170 ? 30.518 -12.494 -26.240 1.00 97.50 170 THR A CA 1
ATOM 1307 C C . THR A 1 170 ? 31.673 -11.518 -26.381 1.00 97.50 170 THR A C 1
ATOM 1309 O O . THR A 1 170 ? 31.530 -10.297 -26.232 1.00 97.50 17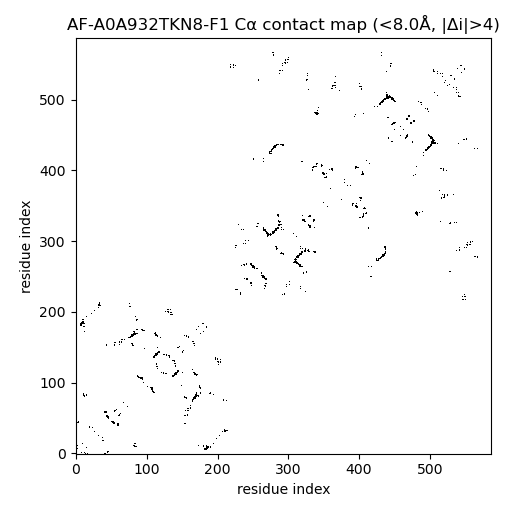0 THR A O 1
ATOM 1312 N N . ASP A 1 171 ? 32.826 -12.060 -26.726 1.00 96.56 171 ASP A N 1
ATOM 1313 C CA . ASP A 1 171 ? 33.996 -11.360 -27.225 1.00 96.56 171 ASP A CA 1
ATOM 1314 C C . ASP A 1 171 ? 33.886 -11.028 -28.726 1.00 96.56 171 ASP A C 1
ATOM 1316 O O . ASP A 1 171 ? 34.835 -10.543 -29.328 1.00 96.56 171 ASP A O 1
ATOM 1320 N N . THR A 1 172 ? 32.703 -11.197 -29.325 1.00 93.81 172 THR A N 1
ATOM 1321 C CA . THR A 1 172 ? 32.349 -10.948 -30.734 1.00 93.81 172 THR A CA 1
ATOM 1322 C C . THR A 1 172 ? 32.822 -11.999 -31.741 1.00 93.81 172 THR A C 1
ATOM 1324 O O . THR A 1 172 ? 32.645 -11.786 -32.950 1.00 93.81 172 THR A O 1
ATOM 1327 N N . ALA A 1 173 ? 33.332 -13.137 -31.268 1.00 90.81 173 ALA A N 1
ATOM 1328 C CA . ALA A 1 173 ? 33.504 -14.355 -32.051 1.00 90.81 173 ALA A CA 1
ATOM 1329 C C . ALA A 1 173 ? 34.340 -14.138 -33.327 1.00 90.81 173 ALA A C 1
ATOM 1331 O O . ALA A 1 173 ? 35.370 -13.458 -33.302 1.00 90.81 173 ALA A O 1
ATOM 1332 N N . LEU A 1 174 ? 33.878 -14.644 -34.477 1.00 89.50 174 LEU A N 1
ATOM 1333 C CA . LEU A 1 174 ? 34.515 -14.522 -35.802 1.00 89.50 174 LEU A CA 1
ATOM 1334 C C . LEU A 1 174 ? 34.861 -13.083 -36.232 1.00 89.50 174 LEU A C 1
ATOM 1336 O O . LEU A 1 174 ? 35.704 -12.869 -37.111 1.00 89.50 174 LEU A O 1
ATOM 1340 N N . ASN A 1 175 ? 34.226 -12.068 -35.631 1.00 90.56 175 ASN A N 1
ATOM 1341 C CA . ASN A 1 175 ? 34.582 -10.674 -35.894 1.00 90.56 175 ASN A CA 1
ATOM 1342 C C . ASN A 1 175 ? 35.953 -10.311 -35.310 1.00 90.56 175 ASN A C 1
ATOM 1344 O O . ASN A 1 175 ? 36.563 -9.339 -35.761 1.00 90.56 175 ASN A O 1
ATOM 1348 N N . ARG A 1 176 ? 36.443 -11.082 -34.340 1.00 93.75 176 ARG A N 1
ATOM 1349 C CA . ARG A 1 176 ? 37.718 -10.877 -33.655 1.00 93.75 176 ARG A CA 1
ATOM 1350 C C . ARG A 1 176 ? 38.651 -12.076 -33.818 1.00 93.75 176 ARG A C 1
ATOM 1352 O O . ARG A 1 176 ? 39.785 -11.892 -34.263 1.00 93.75 176 ARG A O 1
ATOM 1359 N N . ASN A 1 177 ? 38.192 -13.287 -33.508 1.00 93.19 177 ASN A N 1
ATOM 1360 C CA . ASN A 1 177 ? 38.996 -14.502 -33.594 1.00 93.19 177 ASN A CA 1
ATOM 1361 C C . ASN A 1 177 ? 39.052 -15.021 -35.043 1.00 93.19 177 ASN A C 1
ATOM 1363 O O . ASN A 1 177 ? 38.078 -15.521 -35.599 1.00 93.19 177 ASN A O 1
ATOM 1367 N N . ARG A 1 178 ? 40.222 -14.896 -35.682 1.00 92.44 178 ARG A N 1
ATOM 1368 C CA . ARG A 1 178 ? 40.457 -15.372 -37.062 1.00 92.44 178 ARG A CA 1
ATOM 1369 C C . ARG A 1 178 ? 40.661 -16.883 -37.166 1.00 92.44 178 ARG A C 1
ATOM 1371 O O . ARG A 1 178 ? 40.653 -17.401 -38.287 1.00 92.44 178 ARG A O 1
ATOM 1378 N N . GLU A 1 179 ? 40.832 -17.553 -36.032 1.00 94.06 179 GLU A N 1
ATOM 1379 C CA . GLU A 1 179 ? 40.994 -19.002 -35.928 1.00 94.06 179 GLU A CA 1
ATOM 1380 C C . GLU A 1 179 ? 39.681 -19.727 -35.593 1.00 94.06 179 GLU A C 1
ATOM 1382 O O . GLU A 1 179 ? 39.699 -20.937 -35.411 1.00 94.06 179 GLU A O 1
ATOM 1387 N N . TYR A 1 180 ? 38.544 -19.017 -35.585 1.00 90.56 180 TYR A N 1
ATOM 1388 C CA . TYR A 1 180 ? 37.207 -19.608 -35.465 1.00 90.56 180 TYR A CA 1
ATOM 1389 C C . TYR A 1 180 ? 37.024 -20.784 -36.440 1.00 90.56 180 TYR A C 1
ATOM 1391 O O . TYR A 1 180 ? 37.306 -20.637 -37.637 1.00 90.56 180 TYR A O 1
ATOM 1399 N N . HIS A 1 181 ? 36.607 -21.942 -35.913 1.00 91.62 181 HIS A N 1
ATOM 1400 C CA . HIS A 1 181 ? 36.498 -23.227 -36.626 1.00 91.62 181 HIS A CA 1
ATOM 1401 C C . HIS A 1 181 ? 37.782 -23.655 -37.361 1.00 91.62 181 HIS A C 1
ATOM 1403 O O . HIS A 1 181 ? 37.741 -24.251 -38.442 1.00 91.62 181 HIS A O 1
ATOM 1409 N N . LYS A 1 182 ? 38.956 -23.378 -36.775 1.00 93.31 182 LYS A N 1
ATOM 1410 C CA . LYS A 1 182 ? 40.263 -23.836 -37.280 1.00 93.31 182 LYS A CA 1
ATOM 1411 C C . LYS A 1 182 ? 41.112 -24.469 -36.184 1.00 93.31 182 LYS A C 1
ATOM 1413 O O . LYS A 1 182 ? 40.928 -24.239 -34.995 1.00 93.31 182 LYS A O 1
ATOM 1418 N N . ALA A 1 183 ? 42.124 -25.229 -36.604 1.00 94.56 183 ALA A N 1
ATOM 1419 C CA . ALA A 1 183 ? 43.080 -25.875 -35.699 1.00 94.56 183 ALA A CA 1
ATOM 1420 C C . ALA A 1 183 ? 43.908 -24.882 -34.859 1.00 94.56 183 ALA A C 1
ATOM 1422 O O . ALA A 1 183 ? 44.545 -25.287 -33.891 1.00 94.56 183 ALA A O 1
ATOM 1423 N N . GLY A 1 184 ? 43.917 -23.601 -35.243 1.00 95.19 184 GLY A N 1
ATOM 1424 C CA . GLY A 1 184 ? 44.595 -22.531 -34.524 1.00 95.19 184 GLY A CA 1
ATOM 1425 C C . GLY A 1 184 ? 43.817 -21.965 -33.337 1.00 95.19 184 GLY A C 1
ATOM 1426 O O . GLY A 1 184 ? 44.365 -21.102 -32.660 1.00 95.19 184 GLY A O 1
ATOM 1427 N N . ASP A 1 185 ? 42.576 -22.391 -33.071 1.00 96.12 185 ASP A N 1
ATOM 1428 C CA . ASP A 1 185 ? 41.812 -21.925 -31.907 1.00 96.12 185 ASP A CA 1
ATOM 1429 C C . ASP A 1 185 ? 42.273 -22.626 -30.622 1.00 96.12 185 ASP A C 1
ATOM 1431 O O . ASP A 1 185 ? 41.614 -23.521 -30.097 1.00 96.12 185 ASP A O 1
ATOM 1435 N N . THR A 1 186 ? 43.474 -22.274 -30.163 1.00 97.00 186 THR A N 1
ATOM 1436 C CA . THR A 1 186 ? 44.189 -22.937 -29.068 1.00 97.00 186 THR A CA 1
ATOM 1437 C C . THR A 1 186 ? 44.279 -22.069 -27.812 1.00 97.00 186 THR A C 1
ATOM 1439 O O . THR A 1 186 ? 44.276 -20.838 -27.861 1.00 97.00 186 THR A O 1
ATOM 1442 N N . ALA A 1 187 ? 44.377 -22.723 -26.651 1.00 95.94 187 ALA A N 1
ATOM 1443 C CA . ALA A 1 187 ? 44.279 -22.073 -25.342 1.00 95.94 187 ALA A CA 1
ATOM 1444 C C . ALA A 1 187 ? 45.370 -21.021 -25.067 1.00 95.94 187 ALA A C 1
ATOM 1446 O O . ALA A 1 187 ? 45.142 -20.088 -24.301 1.00 95.94 187 ALA A O 1
ATOM 1447 N N . ASP A 1 188 ? 46.542 -21.131 -25.697 1.00 96.44 188 ASP A N 1
ATOM 1448 C CA . ASP A 1 188 ? 47.644 -20.167 -25.580 1.00 96.44 188 ASP A CA 1
ATOM 1449 C C . ASP A 1 188 ? 47.323 -18.787 -26.181 1.00 96.44 188 ASP A C 1
ATOM 1451 O O . ASP A 1 188 ? 48.045 -17.821 -25.932 1.00 96.44 188 ASP A O 1
ATOM 1455 N N . ARG A 1 189 ? 46.224 -18.673 -26.936 1.00 95.19 189 ARG A N 1
ATOM 1456 C CA . ARG A 1 189 ? 45.755 -17.419 -27.541 1.00 95.19 189 ARG A CA 1
ATOM 1457 C C . ARG A 1 189 ? 44.756 -16.655 -26.676 1.00 95.19 189 ARG A C 1
ATOM 1459 O O . ARG A 1 189 ? 44.417 -15.523 -27.022 1.00 95.19 189 ARG A O 1
ATOM 1466 N N . LEU A 1 190 ? 44.268 -17.261 -25.596 1.00 97.56 190 LEU A N 1
ATOM 1467 C CA . LEU A 1 190 ? 43.247 -16.662 -24.740 1.00 97.56 190 LEU A CA 1
ATOM 1468 C C . LEU A 1 190 ? 43.865 -15.752 -23.675 1.00 97.56 190 LEU A C 1
ATOM 1470 O O . LEU A 1 190 ? 44.971 -15.979 -23.183 1.00 97.56 190 LEU A O 1
ATOM 1474 N N . ASP A 1 191 ? 43.113 -14.733 -23.264 1.00 98.06 191 ASP A N 1
ATOM 1475 C CA . ASP A 1 191 ? 43.457 -13.873 -22.133 1.00 98.06 191 ASP A CA 1
ATOM 1476 C C . ASP A 1 191 ? 42.681 -14.307 -20.885 1.00 98.06 191 ASP A C 1
ATOM 1478 O O . ASP A 1 191 ? 41.598 -13.800 -20.579 1.00 98.06 191 ASP A O 1
ATOM 1482 N N . PHE A 1 192 ? 43.276 -15.220 -20.117 1.00 97.94 192 PHE A N 1
ATOM 1483 C CA . PHE A 1 192 ? 42.685 -15.733 -18.878 1.00 97.94 192 PHE A CA 1
ATOM 1484 C C . PHE A 1 192 ? 42.396 -14.644 -17.832 1.00 97.94 192 PHE A C 1
ATOM 1486 O O . PHE A 1 192 ? 41.486 -14.798 -17.016 1.00 97.94 192 PHE A O 1
ATOM 1493 N N . THR A 1 193 ? 43.128 -13.523 -17.853 1.00 97.94 193 THR A N 1
ATOM 1494 C CA . THR A 1 193 ? 42.883 -12.416 -16.915 1.00 97.94 193 THR A CA 1
ATOM 1495 C C . THR A 1 193 ? 41.575 -11.716 -17.261 1.00 97.94 193 THR A C 1
ATOM 1497 O O . THR A 1 193 ? 40.742 -11.481 -16.383 1.00 97.94 193 THR A O 1
ATOM 1500 N N . ARG A 1 194 ? 41.357 -11.409 -18.544 1.00 98.12 194 ARG A N 1
ATOM 1501 C CA . ARG A 1 194 ? 40.092 -10.820 -19.001 1.00 98.12 194 ARG A CA 1
ATOM 1502 C C . ARG A 1 194 ? 38.942 -11.818 -18.923 1.00 98.12 194 ARG A C 1
ATOM 1504 O O . ARG A 1 194 ? 37.864 -11.402 -18.513 1.00 98.12 194 ARG A O 1
ATOM 1511 N N . MET A 1 195 ? 39.169 -13.109 -19.180 1.00 98.19 195 MET A N 1
ATOM 1512 C CA . MET A 1 195 ? 38.177 -14.172 -18.936 1.00 98.19 195 MET A CA 1
ATOM 1513 C C . MET A 1 195 ? 37.675 -14.167 -17.492 1.00 98.19 195 MET A C 1
ATOM 1515 O O . MET A 1 195 ? 36.469 -14.167 -17.255 1.00 98.19 195 MET A O 1
ATOM 1519 N N . ALA A 1 196 ? 38.579 -14.087 -16.512 1.00 98.25 196 ALA A N 1
ATOM 1520 C CA . ALA A 1 196 ? 38.185 -13.993 -15.108 1.00 98.25 196 ALA A CA 1
ATOM 1521 C C . ALA A 1 196 ? 37.319 -12.746 -14.845 1.00 98.25 196 ALA A C 1
ATOM 1523 O O . ALA A 1 196 ? 36.318 -12.826 -14.135 1.00 98.25 196 ALA A O 1
ATOM 1524 N N . MET A 1 197 ? 37.643 -11.604 -15.464 1.00 98.56 197 MET A N 1
ATOM 1525 C CA . MET A 1 197 ? 36.811 -10.394 -15.382 1.00 98.56 197 MET A CA 1
ATOM 1526 C C . MET A 1 197 ? 35.426 -10.584 -16.018 1.00 98.56 197 MET A C 1
ATOM 1528 O O . MET A 1 197 ? 34.446 -10.065 -15.478 1.00 98.56 197 MET A O 1
ATOM 1532 N N . VAL A 1 198 ? 35.321 -11.342 -17.119 1.00 98.44 198 VAL A N 1
ATOM 1533 C CA . VAL A 1 198 ? 34.030 -11.727 -17.720 1.00 98.44 198 VAL A CA 1
ATOM 1534 C C . VAL A 1 198 ? 33.188 -12.490 -16.706 1.00 98.44 198 VAL A C 1
ATOM 1536 O O . VAL A 1 198 ? 32.053 -12.099 -16.437 1.00 98.44 198 VAL A O 1
ATOM 1539 N N . VAL A 1 199 ? 33.763 -13.533 -16.102 1.00 98.50 199 VAL A N 1
ATOM 1540 C CA . VAL A 1 199 ? 33.090 -14.383 -15.112 1.00 98.50 199 VAL A CA 1
ATOM 1541 C C . VAL A 1 199 ? 32.609 -13.569 -13.913 1.00 98.50 199 VAL A C 1
ATOM 1543 O O . VAL A 1 199 ? 31.448 -13.687 -13.527 1.00 98.50 199 VAL A O 1
ATOM 1546 N N . GLN A 1 200 ? 33.446 -12.679 -13.372 1.00 98.25 200 GLN A N 1
ATOM 1547 C CA . GLN A 1 200 ? 33.049 -11.773 -12.286 1.00 98.25 200 GLN A CA 1
ATOM 1548 C C . GLN A 1 200 ? 31.900 -10.843 -12.700 1.00 98.25 200 GLN A C 1
ATOM 1550 O O . GLN A 1 200 ? 30.966 -10.614 -11.931 1.00 98.25 200 GLN A O 1
ATOM 1555 N N . GLY A 1 201 ? 31.930 -10.338 -13.936 1.00 98.31 201 GLY A N 1
ATOM 1556 C CA . GLY A 1 201 ? 30.846 -9.536 -14.493 1.00 98.31 201 GLY A CA 1
ATOM 1557 C C . GLY A 1 201 ? 29.527 -10.302 -14.576 1.00 98.31 201 GLY A C 1
ATOM 1558 O O . GLY A 1 201 ? 28.489 -9.793 -14.148 1.00 98.31 201 GLY A O 1
ATOM 1559 N N . VAL A 1 202 ? 29.560 -11.523 -15.112 1.00 98.44 202 VAL A N 1
ATOM 1560 C CA . VAL A 1 202 ? 28.378 -12.389 -15.238 1.00 98.44 202 VAL A CA 1
ATOM 1561 C C . VAL A 1 202 ? 27.845 -12.774 -13.860 1.00 98.44 202 VAL A C 1
ATOM 1563 O O . VAL A 1 202 ? 26.643 -12.672 -13.631 1.00 98.44 202 VAL A O 1
ATOM 1566 N N . TYR A 1 203 ? 28.723 -13.125 -12.918 1.00 98.31 203 TYR A N 1
ATOM 1567 C CA . TYR A 1 203 ? 28.358 -13.412 -11.532 1.00 98.31 203 TYR A CA 1
ATOM 1568 C C . TYR A 1 203 ? 27.580 -12.250 -10.899 1.00 98.31 203 TYR A C 1
ATOM 1570 O O . TYR A 1 203 ? 26.482 -12.450 -10.379 1.00 98.31 203 TYR A O 1
ATOM 1578 N N . ALA A 1 204 ? 28.082 -11.017 -11.025 1.00 97.81 204 ALA A N 1
ATOM 1579 C CA . ALA A 1 204 ? 27.390 -9.832 -10.519 1.00 97.81 204 ALA A CA 1
ATOM 1580 C C . ALA A 1 204 ? 26.029 -9.599 -11.197 1.00 97.81 204 ALA A C 1
ATOM 1582 O O . ALA A 1 204 ? 25.056 -9.249 -10.528 1.00 97.81 204 ALA A O 1
ATOM 1583 N N . ALA A 1 205 ? 25.932 -9.828 -12.511 1.00 97.62 205 ALA A N 1
ATOM 1584 C CA . ALA A 1 205 ? 24.667 -9.728 -13.239 1.00 97.62 205 ALA A CA 1
ATOM 1585 C C . ALA A 1 205 ? 23.635 -10.770 -12.774 1.00 97.62 205 ALA A C 1
ATOM 1587 O O . ALA A 1 205 ? 22.454 -10.441 -12.637 1.00 97.62 205 ALA A O 1
ATOM 1588 N N . VAL A 1 206 ? 24.072 -12.001 -12.490 1.00 96.94 206 VAL A N 1
ATOM 1589 C CA . VAL A 1 206 ? 23.218 -13.069 -11.952 1.00 96.94 206 VAL A CA 1
ATOM 1590 C C . VAL A 1 206 ? 22.715 -12.712 -10.554 1.00 96.94 206 VAL A C 1
ATOM 1592 O O . VAL A 1 206 ? 21.508 -12.789 -10.324 1.00 96.94 206 VAL A O 1
ATOM 1595 N N . LEU A 1 207 ? 23.593 -12.266 -9.647 1.00 95.25 207 LEU A N 1
ATOM 1596 C CA . LEU A 1 207 ? 23.193 -11.857 -8.294 1.00 95.25 207 LEU A CA 1
ATOM 1597 C C . LEU A 1 207 ? 22.169 -10.721 -8.323 1.00 95.25 207 LEU A C 1
ATOM 1599 O O . LEU A 1 207 ? 21.113 -10.827 -7.701 1.00 95.25 207 LEU A O 1
ATOM 1603 N N . GLN A 1 208 ? 22.438 -9.673 -9.104 1.00 93.56 208 GLN A N 1
ATOM 1604 C CA . GLN A 1 208 ? 21.517 -8.547 -9.227 1.00 93.56 208 GLN A CA 1
ATOM 1605 C C . GLN A 1 208 ? 20.158 -8.988 -9.795 1.00 93.56 208 GLN A C 1
ATOM 1607 O O . GLN A 1 208 ? 19.113 -8.608 -9.270 1.00 93.56 208 GLN A O 1
ATOM 1612 N N . SER A 1 209 ? 20.151 -9.824 -10.839 1.00 92.00 209 SER A N 1
ATOM 1613 C CA . SER A 1 209 ? 18.907 -10.343 -11.422 1.00 92.00 209 SER A CA 1
ATOM 1614 C C . SER A 1 209 ? 18.111 -11.192 -10.424 1.00 92.00 209 SER A C 1
ATOM 1616 O O . SER A 1 209 ? 16.883 -11.074 -10.363 1.00 92.00 209 SER A O 1
ATOM 1618 N N . ALA A 1 210 ? 18.796 -12.012 -9.618 1.00 89.12 210 ALA A N 1
ATOM 1619 C CA . ALA A 1 210 ? 18.174 -12.840 -8.590 1.00 89.12 210 ALA A CA 1
ATOM 1620 C C . ALA A 1 210 ? 17.546 -11.996 -7.470 1.00 89.12 210 ALA A C 1
ATOM 1622 O O . ALA A 1 210 ? 16.403 -12.239 -7.080 1.00 89.12 210 ALA A O 1
ATOM 1623 N N . GLU A 1 211 ? 18.246 -10.970 -6.986 1.00 85.62 211 GLU A N 1
ATOM 1624 C CA . GLU A 1 211 ? 17.700 -10.019 -6.011 1.00 85.62 211 GLU A CA 1
ATOM 1625 C C . GLU A 1 211 ? 16.496 -9.244 -6.553 1.00 85.62 211 GLU A C 1
ATOM 1627 O O . GLU A 1 211 ? 15.510 -9.044 -5.845 1.00 85.62 211 GLU A O 1
ATOM 1632 N N . ASP A 1 212 ? 16.550 -8.803 -7.808 1.00 82.38 212 ASP A N 1
ATOM 1633 C CA . ASP A 1 212 ? 15.440 -8.069 -8.413 1.00 82.38 212 ASP A CA 1
ATOM 1634 C C . ASP A 1 212 ? 14.204 -8.971 -8.578 1.00 82.38 212 ASP A C 1
ATOM 1636 O O . ASP A 1 212 ? 13.082 -8.549 -8.293 1.00 82.38 212 ASP A O 1
ATOM 1640 N N . GLY A 1 213 ? 14.386 -10.242 -8.956 1.00 76.31 213 GLY A N 1
ATOM 1641 C CA . GLY A 1 213 ? 13.270 -11.184 -9.071 1.00 76.31 213 GLY A CA 1
ATOM 1642 C C . GLY A 1 213 ? 12.682 -11.619 -7.722 1.00 76.31 213 GLY A C 1
ATOM 1643 O O . GLY A 1 213 ? 11.473 -11.826 -7.628 1.00 76.31 213 GLY A O 1
ATOM 1644 N N . SER A 1 214 ? 13.482 -11.692 -6.653 1.00 71.94 214 SER A N 1
ATOM 1645 C CA . SER A 1 214 ? 12.956 -11.951 -5.302 1.00 71.94 214 SER A CA 1
ATOM 1646 C C . SER A 1 214 ? 12.145 -10.771 -4.764 1.00 71.94 214 SER A C 1
ATOM 1648 O O . SER A 1 214 ? 11.115 -10.955 -4.108 1.00 71.94 214 SER A O 1
ATOM 1650 N N . LYS A 1 215 ? 12.547 -9.539 -5.099 1.00 65.00 215 LYS A N 1
ATOM 1651 C CA . LYS A 1 215 ? 11.753 -8.336 -4.822 1.00 65.00 215 LYS A CA 1
ATOM 1652 C C . LYS A 1 215 ? 10.429 -8.366 -5.585 1.00 65.00 215 LYS A C 1
ATOM 1654 O O . LYS A 1 215 ? 9.414 -8.033 -4.986 1.00 65.00 215 LYS A O 1
ATOM 1659 N N . GLU A 1 216 ? 10.416 -8.810 -6.843 1.00 64.56 216 GLU A N 1
ATOM 1660 C CA . GLU A 1 216 ? 9.205 -8.943 -7.674 1.00 64.56 216 GLU A CA 1
ATOM 1661 C C . GLU A 1 216 ? 8.229 -10.048 -7.205 1.00 64.56 216 GLU A C 1
ATOM 1663 O O . GLU A 1 216 ? 7.010 -9.858 -7.237 1.00 64.56 216 GLU A O 1
ATOM 1668 N N . SER A 1 217 ? 8.718 -11.188 -6.707 1.00 60.69 217 SER A N 1
ATOM 1669 C CA . SER A 1 217 ? 7.843 -12.247 -6.168 1.00 60.69 217 SER A CA 1
ATOM 1670 C C . SER A 1 217 ? 7.166 -11.810 -4.867 1.00 60.69 217 SER A C 1
ATOM 1672 O O . SER A 1 217 ? 5.945 -11.891 -4.723 1.00 60.69 217 SER A O 1
ATOM 1674 N N . THR A 1 218 ? 7.942 -11.218 -3.960 1.00 55.16 218 THR A N 1
ATOM 1675 C CA . THR A 1 218 ? 7.435 -10.581 -2.736 1.00 55.16 218 THR A CA 1
ATOM 1676 C C . THR A 1 218 ? 6.549 -9.361 -3.041 1.00 55.16 218 THR A C 1
ATOM 1678 O O . THR A 1 218 ? 5.747 -8.939 -2.210 1.00 55.16 218 THR A O 1
ATOM 1681 N N . VAL A 1 219 ? 6.685 -8.757 -4.227 1.00 50.06 219 VAL A N 1
ATOM 1682 C CA . VAL A 1 219 ? 5.842 -7.666 -4.751 1.00 50.06 219 VAL A CA 1
ATOM 1683 C C . VAL A 1 219 ? 4.450 -8.179 -5.147 1.00 50.06 219 VAL A C 1
ATOM 1685 O O . VAL A 1 219 ? 3.450 -7.517 -4.865 1.00 50.06 219 VAL A O 1
ATOM 1688 N N . SER A 1 220 ? 4.364 -9.370 -5.746 1.00 59.50 220 SER A N 1
ATOM 1689 C CA . SER A 1 220 ? 3.088 -10.015 -6.086 1.00 59.50 220 SER A CA 1
ATOM 1690 C C . SER A 1 220 ? 2.305 -10.440 -4.840 1.00 59.50 220 SER A C 1
ATOM 1692 O O . SER A 1 220 ? 1.088 -10.295 -4.812 1.00 59.50 220 SER A O 1
ATOM 1694 N N . GLU A 1 221 ? 2.990 -10.909 -3.796 1.00 66.50 221 GLU A N 1
ATOM 1695 C CA . GLU A 1 221 ? 2.384 -11.367 -2.536 1.00 66.50 221 GLU A CA 1
ATOM 1696 C C . GLU A 1 221 ? 1.637 -10.251 -1.788 1.00 66.50 221 GLU A C 1
ATOM 1698 O O . GLU A 1 221 ? 0.437 -10.371 -1.551 1.00 66.50 221 GLU A O 1
ATOM 1703 N N . ALA A 1 222 ? 2.298 -9.125 -1.493 1.00 69.88 222 ALA A N 1
ATOM 1704 C CA . ALA A 1 222 ? 1.689 -8.023 -0.737 1.00 69.88 222 ALA A CA 1
ATOM 1705 C C . ALA A 1 222 ? 0.477 -7.404 -1.459 1.00 69.88 222 ALA A C 1
ATOM 1707 O O . ALA A 1 222 ? -0.513 -7.023 -0.835 1.00 69.88 222 ALA A O 1
ATOM 1708 N N . ALA A 1 223 ? 0.518 -7.332 -2.793 1.00 75.44 223 ALA A N 1
ATOM 1709 C CA . ALA A 1 223 ? -0.584 -6.793 -3.584 1.00 75.44 223 ALA A CA 1
ATOM 1710 C C . ALA A 1 223 ? -1.876 -7.629 -3.479 1.00 75.44 223 ALA A C 1
ATOM 1712 O O . ALA A 1 223 ? -2.955 -7.067 -3.667 1.00 75.44 223 ALA A O 1
ATOM 1713 N N . LYS A 1 224 ? -1.798 -8.930 -3.148 1.00 82.88 224 LYS A N 1
ATOM 1714 C CA . LYS A 1 224 ? -2.973 -9.818 -3.026 1.00 82.88 224 LYS A CA 1
ATOM 1715 C C . LYS A 1 224 ? -3.931 -9.380 -1.915 1.00 82.88 224 LYS A C 1
ATOM 1717 O O . LYS A 1 224 ? -5.144 -9.541 -2.073 1.00 82.88 224 LYS A O 1
ATOM 1722 N N . TYR A 1 225 ? -3.405 -8.802 -0.835 1.00 88.12 225 TYR A N 1
ATOM 1723 C CA . TYR A 1 225 ? -4.185 -8.374 0.332 1.00 88.12 225 TYR A CA 1
ATOM 1724 C C . TYR A 1 225 ? -5.008 -7.105 0.070 1.00 88.12 225 TYR A C 1
ATOM 1726 O O . TYR A 1 225 ? -6.084 -6.923 0.639 1.00 88.12 225 TYR A O 1
ATOM 1734 N N . PHE A 1 226 ? -4.563 -6.251 -0.855 1.00 93.38 226 PHE A N 1
ATOM 1735 C CA . PHE A 1 226 ? -5.257 -5.011 -1.197 1.00 93.38 226 PHE A CA 1
ATOM 1736 C C . PHE A 1 226 ? -6.401 -5.280 -2.174 1.00 93.38 226 PHE A C 1
ATOM 1738 O O . PHE A 1 226 ? -6.192 -5.607 -3.342 1.00 93.38 226 PHE A O 1
ATOM 1745 N N . SER A 1 227 ? -7.635 -5.119 -1.700 1.00 94.62 227 SER A N 1
ATOM 1746 C CA . SER A 1 227 ? -8.819 -5.380 -2.521 1.00 94.62 227 SER A CA 1
ATOM 1747 C C . SER A 1 227 ? -9.064 -4.294 -3.577 1.00 94.62 227 SER A C 1
ATOM 1749 O O . SER A 1 227 ? -8.802 -3.113 -3.335 1.00 94.62 227 SER A O 1
ATOM 1751 N N . PRO A 1 228 ? -9.608 -4.658 -4.752 1.00 92.69 228 PRO A N 1
ATOM 1752 C CA . PRO A 1 228 ? -9.945 -3.690 -5.793 1.00 92.69 228 PRO A CA 1
ATOM 1753 C C . PRO A 1 228 ? -11.120 -2.781 -5.401 1.00 92.69 228 PRO A C 1
ATOM 1755 O O . PRO A 1 228 ? -11.110 -1.596 -5.742 1.00 92.69 228 PRO A O 1
ATOM 1758 N N . ASP A 1 229 ? -12.083 -3.300 -4.642 1.00 94.38 229 ASP A N 1
ATOM 1759 C CA . ASP A 1 229 ? -13.319 -2.619 -4.257 1.00 94.38 229 ASP A CA 1
ATOM 1760 C C . ASP A 1 229 ? -13.814 -3.076 -2.870 1.00 94.38 229 ASP A C 1
ATOM 1762 O O . ASP A 1 229 ? -13.293 -4.032 -2.287 1.00 94.38 229 ASP A O 1
ATOM 1766 N N . TYR A 1 230 ? -14.823 -2.376 -2.343 1.00 97.00 230 TYR A N 1
ATOM 1767 C CA . TYR A 1 230 ? -15.424 -2.657 -1.037 1.00 97.00 230 TYR A CA 1
ATOM 1768 C C . TYR A 1 230 ? -16.098 -4.038 -0.955 1.00 97.00 230 TYR A C 1
ATOM 1770 O O . TYR A 1 230 ? -15.987 -4.700 0.071 1.00 97.00 230 TYR A O 1
ATOM 1778 N N . ILE A 1 231 ? -16.779 -4.505 -2.006 1.00 96.00 231 ILE A N 1
ATOM 1779 C CA . ILE A 1 231 ? -17.511 -5.783 -1.976 1.00 96.00 231 ILE A CA 1
ATOM 1780 C C . ILE A 1 231 ? -16.530 -6.951 -1.885 1.00 96.00 231 ILE A C 1
ATOM 1782 O O . ILE A 1 231 ? -16.712 -7.867 -1.074 1.00 96.00 231 ILE A O 1
ATOM 1786 N N . THR A 1 232 ? -15.458 -6.886 -2.672 1.00 95.31 232 THR A N 1
ATOM 1787 C CA . THR A 1 232 ? -14.338 -7.822 -2.610 1.00 95.31 232 THR A CA 1
ATOM 1788 C C . THR A 1 232 ? -13.675 -7.764 -1.237 1.00 95.31 232 THR A C 1
ATOM 1790 O O . THR A 1 232 ? -13.444 -8.812 -0.634 1.00 95.31 232 THR A O 1
ATOM 1793 N N . ALA A 1 233 ? -13.433 -6.558 -0.705 1.00 96.44 233 ALA A N 1
ATOM 1794 C CA . ALA A 1 233 ? -12.836 -6.389 0.616 1.00 96.44 233 ALA A CA 1
ATOM 1795 C C . ALA A 1 233 ? -13.692 -7.024 1.721 1.00 96.44 233 ALA A C 1
ATOM 1797 O O . ALA A 1 233 ? -13.211 -7.827 2.514 1.00 96.44 233 ALA A O 1
ATOM 1798 N N . ARG A 1 234 ? -14.990 -6.728 1.728 1.00 96.50 234 ARG A N 1
ATOM 1799 C CA . ARG A 1 234 ? -15.954 -7.272 2.683 1.00 96.50 234 ARG A CA 1
ATOM 1800 C C . ARG A 1 234 ? -16.006 -8.798 2.649 1.00 96.50 234 ARG A C 1
ATOM 1802 O O . ARG A 1 234 ? -15.998 -9.455 3.683 1.00 96.50 234 ARG A O 1
ATOM 1809 N N . THR A 1 235 ? -16.062 -9.369 1.449 1.00 95.06 235 THR A N 1
ATOM 1810 C CA . THR A 1 235 ? -16.144 -10.826 1.275 1.00 95.06 235 THR A CA 1
ATOM 1811 C C . THR A 1 235 ? -14.894 -11.510 1.818 1.00 95.06 235 THR A C 1
ATOM 1813 O O . THR A 1 235 ? -14.998 -12.473 2.575 1.00 95.06 235 THR A O 1
ATOM 1816 N N . ARG A 1 236 ? -13.714 -10.971 1.490 1.00 94.62 236 ARG A N 1
ATOM 1817 C CA . ARG A 1 236 ? -12.429 -11.480 1.982 1.00 94.62 236 ARG A CA 1
ATOM 1818 C C . ARG A 1 236 ? -12.298 -11.349 3.497 1.00 94.62 236 ARG A C 1
ATOM 1820 O O . ARG A 1 236 ? -11.845 -12.293 4.131 1.00 94.62 236 ARG A O 1
ATOM 1827 N N . PHE A 1 237 ? -12.750 -10.234 4.076 1.00 95.44 237 PHE A N 1
ATOM 1828 C CA . PHE A 1 237 ? -12.771 -10.039 5.526 1.00 95.44 237 PHE A CA 1
ATOM 1829 C C . PHE A 1 237 ? -13.546 -11.151 6.236 1.00 95.44 237 PHE A C 1
ATOM 1831 O O . PHE A 1 237 ? -13.016 -11.808 7.127 1.00 95.44 237 PHE A O 1
ATOM 1838 N N . ARG A 1 238 ? -14.793 -11.389 5.809 1.00 95.00 238 ARG A N 1
ATOM 1839 C CA . ARG A 1 238 ? -15.665 -12.414 6.400 1.00 95.00 238 ARG A CA 1
ATOM 1840 C C . ARG A 1 238 ? -15.023 -13.794 6.343 1.00 95.00 238 ARG A C 1
ATOM 1842 O O . ARG A 1 238 ? -14.944 -14.465 7.365 1.00 95.00 238 ARG A O 1
ATOM 1849 N N . GLN A 1 239 ? -14.493 -14.159 5.176 1.00 92.81 239 GLN A N 1
ATOM 1850 C CA . GLN A 1 239 ? -13.796 -15.429 4.976 1.00 92.81 239 GLN A CA 1
ATOM 1851 C C . GLN A 1 239 ? -12.561 -15.563 5.875 1.00 92.81 239 GLN A C 1
ATOM 1853 O O . GLN A 1 239 ? -12.321 -16.637 6.418 1.00 92.81 239 GLN A O 1
ATOM 1858 N N . ALA A 1 240 ? -11.785 -14.491 6.053 1.00 91.56 240 ALA A N 1
ATOM 1859 C CA . ALA A 1 240 ? -10.607 -14.501 6.917 1.00 91.56 240 ALA A CA 1
ATOM 1860 C C . ALA A 1 240 ? -10.983 -14.691 8.397 1.00 91.56 240 ALA A C 1
ATOM 1862 O O . ALA A 1 240 ? -10.358 -15.489 9.093 1.00 91.56 240 ALA A O 1
ATOM 1863 N N . VAL A 1 241 ? -12.045 -14.025 8.863 1.00 93.06 241 VAL A N 1
ATOM 1864 C CA . VAL A 1 241 ? -12.567 -14.194 10.230 1.00 93.06 241 VAL A CA 1
ATOM 1865 C C . VAL A 1 241 ? -13.064 -15.622 10.461 1.00 93.06 241 VAL A C 1
ATOM 1867 O O . VAL A 1 241 ? -12.718 -16.229 11.472 1.00 93.06 241 VAL A O 1
ATOM 1870 N N . GLU A 1 242 ? -13.836 -16.178 9.524 1.00 91.44 242 GLU A N 1
ATOM 1871 C CA . GLU A 1 242 ? -14.328 -17.561 9.605 1.00 91.44 242 GLU A CA 1
ATOM 1872 C C . GLU A 1 242 ? -13.181 -18.579 9.598 1.00 91.44 242 GLU A C 1
ATOM 1874 O O . GLU A 1 242 ? -13.175 -19.514 10.399 1.00 91.44 242 GLU A O 1
ATOM 1879 N N . LYS A 1 243 ? -12.174 -18.383 8.735 1.00 89.38 243 LYS A N 1
ATOM 1880 C CA . LYS A 1 243 ? -10.985 -19.246 8.652 1.00 89.38 243 LYS A CA 1
ATOM 1881 C C . LYS A 1 243 ? -10.210 -19.286 9.972 1.00 89.38 243 LYS A C 1
ATOM 1883 O O . LYS A 1 243 ? -9.709 -20.344 10.342 1.00 89.38 243 LYS A O 1
ATOM 1888 N N . ALA A 1 244 ? -10.158 -18.172 10.699 1.00 88.56 244 ALA A N 1
ATOM 1889 C CA . ALA A 1 244 ? -9.537 -18.092 12.021 1.00 88.56 244 ALA A CA 1
ATOM 1890 C C . ALA A 1 244 ? -10.414 -18.651 13.161 1.00 88.56 244 ALA A C 1
ATOM 1892 O O . ALA A 1 244 ? -10.088 -18.479 14.335 1.00 88.56 244 ALA A O 1
ATOM 1893 N N . GLY A 1 245 ? -11.541 -19.302 12.845 1.00 89.31 245 GLY A N 1
ATOM 1894 C CA . GLY A 1 245 ? -12.480 -19.834 13.837 1.00 89.31 245 GLY A CA 1
ATOM 1895 C C . GLY A 1 245 ? -13.292 -18.754 14.557 1.00 89.31 245 GLY A C 1
ATOM 1896 O O . GLY A 1 245 ? -13.916 -19.033 15.581 1.00 89.31 245 GLY A O 1
ATOM 1897 N N . GLY A 1 246 ? -13.270 -17.522 14.047 1.00 92.00 246 GLY A N 1
ATOM 1898 C CA . GLY A 1 246 ? -14.076 -16.417 14.537 1.00 92.00 246 GLY A CA 1
ATOM 1899 C C . GLY A 1 246 ? -15.484 -16.408 13.953 1.00 92.00 246 GLY A C 1
ATOM 1900 O O . GLY A 1 246 ? -15.864 -17.214 13.105 1.00 92.00 246 GLY A O 1
ATOM 1901 N N . ARG A 1 247 ? -16.260 -15.420 14.385 1.00 95.00 247 ARG A N 1
ATOM 1902 C CA . ARG A 1 247 ? -17.581 -15.088 13.837 1.00 95.00 247 ARG A CA 1
ATOM 1903 C C . ARG A 1 247 ? -17.602 -13.634 13.409 1.00 95.00 247 ARG A C 1
ATOM 1905 O O . ARG A 1 247 ? -16.905 -12.813 13.999 1.00 95.00 247 ARG A O 1
ATOM 1912 N N . TYR A 1 248 ? -18.430 -13.296 12.430 1.00 95.69 248 TYR A N 1
ATOM 1913 C CA . TYR A 1 248 ? -18.634 -11.906 12.045 1.00 95.69 248 TYR A CA 1
ATOM 1914 C C . TYR A 1 248 ? -20.092 -11.480 12.224 1.00 95.69 248 TYR A C 1
ATOM 1916 O O . TYR A 1 248 ? -21.021 -12.284 12.148 1.00 95.69 248 TYR A O 1
ATOM 1924 N N . TYR A 1 249 ? -20.283 -10.184 12.436 1.00 97.75 249 TYR A N 1
ATOM 1925 C CA . TYR A 1 249 ? -21.576 -9.520 12.500 1.00 97.75 249 TYR A CA 1
ATOM 1926 C C . TYR A 1 249 ? -21.642 -8.456 11.412 1.00 97.75 249 TYR A C 1
ATOM 1928 O O . TYR A 1 249 ? -20.653 -7.779 11.157 1.00 97.75 249 TYR A O 1
ATOM 1936 N N . ALA A 1 250 ? -22.800 -8.295 10.783 1.00 98.19 250 ALA A N 1
ATOM 1937 C CA . ALA A 1 250 ? -23.020 -7.279 9.762 1.00 98.19 250 ALA A CA 1
ATOM 1938 C C . ALA A 1 250 ? -23.996 -6.224 10.285 1.00 98.19 250 ALA A C 1
ATOM 1940 O O . ALA A 1 250 ? -25.154 -6.538 10.560 1.00 98.19 250 ALA A O 1
ATOM 1941 N N . ILE A 1 251 ? -23.540 -4.978 10.405 1.00 98.44 251 ILE A N 1
ATOM 1942 C CA . ILE A 1 251 ? -24.369 -3.830 10.788 1.00 98.44 251 ILE A CA 1
ATOM 1943 C C . ILE A 1 251 ? -24.831 -3.138 9.497 1.00 98.44 251 ILE A C 1
ATOM 1945 O O . ILE A 1 251 ? -24.017 -2.475 8.849 1.00 98.44 251 ILE A O 1
ATOM 1949 N N . PRO A 1 252 ? -26.099 -3.290 9.072 1.00 98.00 252 PRO A N 1
ATOM 1950 C CA . PRO A 1 252 ? -26.566 -2.760 7.796 1.00 98.00 252 PRO A CA 1
ATOM 1951 C C . PRO A 1 252 ? -26.709 -1.238 7.817 1.00 98.00 252 PRO A C 1
ATOM 1953 O O . PRO A 1 252 ? -27.205 -0.647 8.784 1.00 98.00 252 PRO A O 1
ATOM 1956 N N . LEU A 1 253 ? -26.328 -0.609 6.709 1.00 96.94 253 LEU A N 1
ATOM 1957 C CA . LEU A 1 253 ? -26.561 0.806 6.443 1.00 96.94 253 LEU A CA 1
ATOM 1958 C C . LEU A 1 253 ? -27.684 0.969 5.419 1.00 96.94 253 LEU A C 1
ATOM 1960 O O . LEU A 1 253 ? -27.837 0.158 4.507 1.00 96.94 253 LEU A O 1
ATOM 1964 N N . ASP A 1 254 ? -28.454 2.043 5.568 1.00 96.12 254 ASP A N 1
ATOM 1965 C CA . ASP A 1 254 ? -29.571 2.336 4.663 1.00 96.12 254 ASP A CA 1
ATOM 1966 C C . ASP A 1 254 ? -29.050 2.882 3.320 1.00 96.12 254 ASP A C 1
ATOM 1968 O O . ASP A 1 254 ? -29.667 2.693 2.270 1.00 96.12 254 ASP A O 1
ATOM 1972 N N . ALA A 1 255 ? -27.875 3.523 3.353 1.00 95.88 255 ALA A N 1
ATOM 1973 C CA . ALA A 1 255 ? -27.157 3.983 2.177 1.00 95.88 255 ALA A CA 1
ATOM 1974 C C . ALA A 1 255 ? -26.748 2.812 1.270 1.00 95.88 255 ALA A C 1
ATOM 1976 O O . ALA A 1 255 ? -26.405 1.721 1.730 1.00 95.88 255 ALA A O 1
ATOM 1977 N N . LYS A 1 256 ? -26.737 3.069 -0.040 1.00 96.50 256 LYS A N 1
ATOM 1978 C CA . LYS A 1 256 ? -26.410 2.074 -1.064 1.00 96.50 256 LYS A CA 1
ATOM 1979 C C . LYS A 1 256 ? -25.056 2.351 -1.701 1.00 96.50 256 LYS A C 1
ATOM 1981 O O . LYS A 1 256 ? -24.647 3.502 -1.864 1.00 96.50 256 LYS A O 1
ATOM 1986 N N . GLY A 1 257 ? -24.361 1.278 -2.052 1.00 95.56 257 GLY A N 1
ATOM 1987 C CA . GLY A 1 257 ? -23.140 1.316 -2.843 1.00 95.56 257 GLY A CA 1
ATOM 1988 C C . GLY A 1 257 ? -23.424 1.497 -4.339 1.00 95.56 257 GLY A C 1
ATOM 1989 O O . GLY A 1 257 ? -24.587 1.544 -4.762 1.00 95.56 257 GLY A O 1
ATOM 1990 N N . PRO A 1 258 ? -22.364 1.543 -5.164 1.00 93.56 258 PRO A N 1
ATOM 1991 C CA . PRO A 1 258 ? -22.492 1.476 -6.616 1.00 93.56 258 PRO A CA 1
ATOM 1992 C C . PRO A 1 258 ? -23.339 0.273 -7.054 1.00 93.56 258 PRO A C 1
ATOM 1994 O O . PRO A 1 258 ? -23.335 -0.771 -6.400 1.00 93.56 258 PRO A O 1
ATOM 1997 N N . ALA A 1 259 ? -24.086 0.429 -8.151 1.00 90.94 259 ALA A N 1
ATOM 1998 C CA . ALA A 1 259 ? -25.032 -0.578 -8.650 1.00 90.94 259 ALA A CA 1
ATOM 1999 C C . ALA A 1 259 ? -26.090 -1.035 -7.616 1.00 90.94 259 ALA A C 1
ATOM 2001 O O . ALA A 1 259 ? -26.581 -2.158 -7.685 1.00 90.94 259 ALA A O 1
ATOM 2002 N N . ASN A 1 260 ? -26.461 -0.154 -6.675 1.00 92.50 260 ASN A N 1
ATOM 2003 C CA . ASN A 1 260 ? -27.465 -0.404 -5.633 1.00 92.50 260 ASN A CA 1
ATOM 2004 C C . ASN A 1 260 ? -27.090 -1.536 -4.650 1.00 92.50 260 ASN A C 1
ATOM 2006 O O . ASN A 1 260 ? -27.966 -2.172 -4.066 1.00 92.50 260 ASN A O 1
ATOM 2010 N N . GLY A 1 261 ? -25.791 -1.797 -4.471 1.00 93.25 261 GLY A N 1
ATOM 2011 C CA . GLY A 1 261 ? -25.301 -2.829 -3.557 1.00 93.25 261 GLY A CA 1
ATOM 2012 C C . GLY A 1 261 ? -25.510 -2.479 -2.080 1.00 93.25 261 GLY A C 1
ATOM 2013 O O . GLY A 1 261 ? -25.426 -1.315 -1.683 1.00 93.25 261 GLY A O 1
ATOM 2014 N N . ASP A 1 262 ? -25.742 -3.495 -1.251 1.00 96.75 262 ASP A N 1
ATOM 2015 C CA . ASP A 1 262 ? -25.885 -3.321 0.196 1.00 96.75 262 ASP A CA 1
ATOM 2016 C C . ASP A 1 262 ? -24.550 -3.013 0.875 1.00 96.75 262 ASP A C 1
ATOM 2018 O O . ASP A 1 262 ? -23.521 -3.631 0.575 1.00 96.75 262 ASP A O 1
ATOM 2022 N N . LEU A 1 263 ? -24.593 -2.103 1.848 1.00 98.38 263 LEU A N 1
ATOM 2023 C CA . LEU A 1 263 ? -23.450 -1.673 2.644 1.00 98.38 263 LEU A CA 1
ATOM 2024 C C . LEU A 1 263 ? -23.619 -2.099 4.104 1.00 98.38 263 LEU A C 1
ATOM 2026 O O . LEU A 1 263 ? -24.689 -1.947 4.693 1.00 98.38 263 LEU A O 1
ATOM 2030 N N . THR A 1 264 ? -22.547 -2.620 4.691 1.00 98.44 264 THR A N 1
ATOM 2031 C CA . THR A 1 264 ? -22.489 -3.057 6.088 1.00 98.44 264 THR A CA 1
ATOM 2032 C C . THR A 1 264 ? -21.174 -2.630 6.735 1.00 98.44 264 THR A C 1
ATOM 2034 O O . THR A 1 264 ? -20.123 -2.680 6.094 1.00 98.44 264 THR A O 1
ATOM 2037 N N . ILE A 1 265 ? -21.224 -2.227 8.005 1.00 98.62 265 ILE A N 1
ATOM 2038 C CA . ILE A 1 265 ? -20.031 -2.231 8.861 1.00 98.62 265 ILE A CA 1
ATOM 2039 C C . ILE A 1 265 ? -19.919 -3.659 9.387 1.00 98.62 265 ILE A C 1
ATOM 2041 O O . ILE A 1 265 ? -20.814 -4.121 10.100 1.00 98.62 265 ILE A O 1
ATOM 2045 N N . ASP A 1 266 ? -18.873 -4.375 8.990 1.00 98.25 266 ASP A N 1
ATOM 2046 C CA . ASP A 1 266 ? -18.684 -5.757 9.418 1.00 98.25 266 ASP A CA 1
ATOM 2047 C C . ASP A 1 266 ? -17.770 -5.806 10.643 1.00 98.25 266 ASP A C 1
ATOM 2049 O O . ASP A 1 266 ? -16.708 -5.190 10.670 1.00 98.25 266 ASP A O 1
ATOM 2053 N N . VAL A 1 267 ? -18.184 -6.548 11.667 1.00 98.38 267 VAL A N 1
ATOM 2054 C CA . VAL A 1 267 ? -17.423 -6.723 12.905 1.00 98.38 267 VAL A CA 1
ATOM 2055 C C . VAL A 1 267 ? -17.003 -8.177 13.038 1.00 98.38 267 VAL A C 1
ATOM 2057 O O . VAL A 1 267 ? -17.844 -9.040 13.276 1.00 98.38 267 VAL A O 1
ATOM 2060 N N . GLY A 1 268 ? -15.711 -8.446 12.879 1.00 96.50 268 GLY A N 1
ATOM 2061 C CA . GLY A 1 268 ? -15.100 -9.748 13.138 1.00 96.50 268 GLY A CA 1
ATOM 2062 C C . GLY A 1 268 ? -14.815 -9.934 14.624 1.00 96.50 268 GLY A C 1
ATOM 2063 O O . GLY A 1 268 ? -14.434 -8.985 15.306 1.00 96.50 268 GLY A O 1
ATOM 2064 N N . TRP A 1 269 ? -15.010 -11.147 15.129 1.00 96.50 269 TRP A N 1
ATOM 2065 C CA . TRP A 1 269 ? -14.949 -11.456 16.552 1.00 96.50 269 TRP A CA 1
ATOM 2066 C C . TRP A 1 269 ? -14.277 -12.804 16.791 1.00 96.50 269 TRP A C 1
ATOM 2068 O O . TRP A 1 269 ? -14.789 -13.841 16.361 1.00 96.50 269 TRP A O 1
ATOM 2078 N N . ILE A 1 270 ? -13.162 -12.792 17.518 1.00 94.56 270 ILE A N 1
ATOM 2079 C CA . ILE A 1 270 ? -12.402 -13.987 17.898 1.00 94.56 270 ILE A CA 1
ATOM 2080 C C . ILE A 1 270 ? -12.215 -13.973 19.418 1.00 94.56 270 ILE A C 1
ATOM 2082 O O . ILE A 1 270 ? -11.795 -12.961 19.971 1.00 94.56 270 ILE A O 1
ATOM 2086 N N . GLY A 1 271 ? -12.518 -15.082 20.098 1.00 94.19 271 GLY A N 1
ATOM 2087 C CA . GLY A 1 271 ? -12.434 -15.191 21.560 1.00 94.19 271 GLY A CA 1
ATOM 2088 C C . GLY A 1 271 ? -13.786 -15.062 22.267 1.00 94.19 271 GLY A C 1
ATOM 2089 O O . GLY A 1 271 ? -14.824 -15.397 21.697 1.00 94.19 271 GLY A O 1
ATOM 2090 N N . SER A 1 272 ? -13.758 -14.612 23.522 1.00 95.56 272 SER A N 1
ATOM 2091 C CA . SER A 1 272 ? -14.888 -14.657 24.465 1.00 95.56 272 SER A CA 1
ATOM 2092 C C . SER A 1 272 ? -16.133 -13.883 24.005 1.00 95.56 272 SER A C 1
ATOM 2094 O O . SER A 1 272 ? -16.026 -12.831 23.378 1.00 95.56 272 SER A O 1
ATOM 2096 N N . ASP A 1 273 ? -17.326 -14.371 24.361 1.00 93.62 273 ASP A N 1
ATOM 2097 C CA . ASP A 1 273 ? -18.626 -13.716 24.108 1.00 93.62 273 ASP A CA 1
ATOM 2098 C C . ASP A 1 273 ? -18.904 -12.555 25.067 1.00 93.62 273 ASP A C 1
ATOM 2100 O O . ASP A 1 273 ? -19.654 -11.638 24.731 1.00 93.62 273 ASP A O 1
ATOM 2104 N N . HIS A 1 274 ? -18.278 -12.602 26.243 1.00 95.12 274 HIS A N 1
ATOM 2105 C CA . HIS A 1 274 ? -18.395 -11.615 27.311 1.00 95.12 274 HIS A CA 1
ATOM 2106 C C . HIS A 1 274 ? -16.991 -11.232 27.799 1.00 95.12 274 HIS A C 1
ATOM 2108 O O . HIS A 1 274 ? -16.615 -11.557 28.927 1.00 95.12 274 HIS A O 1
ATOM 2114 N N . PRO A 1 275 ? -16.172 -10.603 26.937 1.00 96.81 275 PRO A N 1
ATOM 2115 C CA . PRO A 1 275 ? -14.783 -10.328 27.260 1.00 96.81 275 PRO A CA 1
ATOM 2116 C C . PRO A 1 275 ? -14.676 -9.265 28.354 1.00 96.81 275 PRO A C 1
ATOM 2118 O O . PRO A 1 275 ? -15.448 -8.301 28.377 1.00 96.81 275 PRO A O 1
ATOM 2121 N N . LYS A 1 276 ? -13.676 -9.422 29.222 1.00 96.81 276 LYS A N 1
ATOM 2122 C CA . LYS A 1 276 ? -13.165 -8.348 30.083 1.00 96.81 276 LYS A CA 1
ATOM 2123 C C . LYS A 1 276 ? -11.989 -7.622 29.433 1.00 96.81 276 LYS A C 1
ATOM 2125 O O . LYS A 1 276 ? -11.818 -6.429 29.669 1.00 96.81 276 LYS A O 1
ATOM 2130 N N . TRP A 1 277 ? -11.227 -8.327 28.594 1.00 97.38 277 TRP A N 1
ATOM 2131 C CA . TRP A 1 277 ? -10.027 -7.838 27.915 1.00 97.38 277 TRP A CA 1
ATOM 2132 C C . TRP A 1 277 ? -10.253 -7.806 26.409 1.00 97.38 277 TRP A C 1
ATOM 2134 O O . TRP A 1 277 ? -10.570 -8.829 25.798 1.00 97.38 277 TRP A O 1
ATOM 2144 N N . VAL A 1 278 ? -10.116 -6.631 25.802 1.00 97.62 278 VAL A N 1
ATOM 2145 C CA . VAL A 1 278 ? -10.485 -6.419 24.399 1.00 97.62 278 VAL A CA 1
ATOM 2146 C C . VAL A 1 278 ? -9.352 -5.735 23.650 1.00 97.62 278 VAL A C 1
ATOM 2148 O O . VAL A 1 278 ? -8.907 -4.665 24.061 1.00 97.62 278 VAL A O 1
ATOM 2151 N N . LEU A 1 279 ? -8.948 -6.305 22.511 1.00 97.00 279 LEU A N 1
ATOM 2152 C CA . LEU A 1 279 ? -8.239 -5.561 21.467 1.00 97.00 279 LEU A CA 1
ATOM 2153 C C . LEU A 1 279 ? -9.230 -5.211 20.353 1.00 97.00 279 LEU A C 1
ATOM 2155 O O . LEU A 1 279 ? -9.711 -6.097 19.647 1.00 97.00 279 LEU A O 1
ATOM 2159 N N . LEU A 1 280 ? -9.534 -3.926 20.199 1.00 97.50 280 LEU A N 1
ATOM 2160 C CA . LEU A 1 280 ? -10.393 -3.383 19.154 1.00 97.50 280 LEU A CA 1
ATOM 2161 C C . LEU A 1 280 ? -9.537 -2.815 18.018 1.00 97.50 280 LEU A C 1
ATOM 2163 O O . LEU A 1 280 ? -8.894 -1.785 18.179 1.00 97.50 280 LEU A O 1
ATOM 2167 N N . HIS A 1 281 ? -9.557 -3.445 16.850 1.00 97.12 281 HIS A N 1
ATOM 2168 C CA . HIS A 1 281 ? -8.848 -2.966 15.667 1.00 97.12 281 HIS A CA 1
ATOM 2169 C C . HIS A 1 281 ? -9.843 -2.459 14.618 1.00 97.12 281 HIS A C 1
ATOM 2171 O O . HIS A 1 281 ? -10.554 -3.251 13.993 1.00 97.12 281 HIS A O 1
ATOM 2177 N N . SER A 1 282 ? -9.872 -1.153 14.367 1.00 97.25 282 SER A N 1
ATOM 2178 C CA . SER A 1 282 ? -10.750 -0.518 13.381 1.00 97.25 282 SER A CA 1
ATOM 2179 C C . SER A 1 282 ? -10.010 -0.020 12.142 1.00 97.25 282 SER A C 1
ATOM 2181 O O . SER A 1 282 ? -8.799 0.202 12.138 1.00 97.25 282 SER A O 1
ATOM 2183 N N . SER A 1 283 ? -10.754 0.098 11.043 1.00 96.94 283 SER A N 1
ATOM 2184 C CA . SER A 1 283 ? -10.256 0.631 9.779 1.00 96.94 283 SER A CA 1
ATOM 2185 C C . SER A 1 283 ? -11.333 1.415 9.031 1.00 96.94 283 SER A C 1
ATOM 2187 O O . SER A 1 283 ? -12.535 1.268 9.272 1.00 96.94 283 SER A O 1
ATOM 2189 N N . GLY A 1 284 ? -10.909 2.242 8.073 1.00 96.88 284 GLY A N 1
ATOM 2190 C CA . GLY A 1 284 ? -11.809 2.835 7.081 1.00 96.88 284 GLY A CA 1
ATOM 2191 C C . GLY A 1 284 ? -12.784 3.871 7.635 1.00 96.88 284 GLY A C 1
ATOM 2192 O O . GLY A 1 284 ? -13.842 4.075 7.040 1.00 96.88 284 GLY A O 1
ATOM 2193 N N . LEU A 1 285 ? -12.437 4.552 8.733 1.00 96.50 285 LEU A N 1
ATOM 2194 C CA . LEU A 1 285 ? -13.193 5.705 9.239 1.00 96.50 285 LEU A CA 1
ATOM 2195 C C . LEU A 1 285 ? -13.360 6.788 8.160 1.00 96.50 285 LEU A C 1
ATOM 2197 O O . LEU A 1 285 ? -14.441 7.341 7.970 1.00 96.50 285 LEU A O 1
ATOM 2201 N N . HIS A 1 286 ? -12.300 7.016 7.388 1.00 95.94 286 HIS A N 1
ATOM 2202 C CA . HIS A 1 286 ? -12.259 7.911 6.234 1.00 95.94 286 HIS A CA 1
ATOM 2203 C C . HIS A 1 286 ? -12.582 7.205 4.905 1.00 95.94 286 HIS A C 1
ATOM 2205 O O . HIS A 1 286 ? -12.061 7.594 3.864 1.00 95.94 286 HIS A O 1
ATOM 2211 N N . GLY A 1 287 ? -13.388 6.140 4.906 1.00 97.00 287 GLY A N 1
ATOM 2212 C CA . GLY A 1 287 ? -13.888 5.498 3.686 1.00 97.00 287 GLY A CA 1
ATOM 2213 C C . GLY A 1 287 ? -12.787 4.925 2.792 1.00 97.00 287 GLY A C 1
ATOM 2214 O O . GLY A 1 287 ? -12.367 3.788 2.979 1.00 97.00 287 GLY A O 1
ATOM 2215 N N . VAL A 1 288 ? -12.318 5.712 1.821 1.00 96.25 288 VAL A N 1
ATOM 2216 C CA . VAL A 1 288 ? -11.254 5.372 0.861 1.00 96.25 288 VAL A CA 1
ATOM 2217 C C . VAL A 1 288 ? -9.939 4.919 1.510 1.00 96.25 288 VAL A C 1
ATOM 2219 O O . VAL A 1 288 ? -9.226 4.115 0.922 1.00 96.25 288 VAL A O 1
ATOM 2222 N N . GLU A 1 289 ? -9.629 5.351 2.733 1.00 95.50 289 GLU A N 1
ATOM 2223 C CA . GLU A 1 289 ? -8.460 4.854 3.489 1.00 95.50 289 GLU A CA 1
ATOM 2224 C C . GLU A 1 289 ? -8.610 3.377 3.905 1.00 95.50 289 GLU A C 1
ATOM 2226 O O . GLU A 1 289 ? -7.635 2.684 4.196 1.00 95.50 289 GLU A O 1
ATOM 2231 N N . GLY A 1 290 ? -9.843 2.859 3.883 1.00 96.81 290 GLY A N 1
ATOM 2232 C CA . GLY A 1 290 ? -10.190 1.513 4.324 1.00 96.81 290 GLY A CA 1
ATOM 2233 C C . GLY A 1 290 ? -9.471 0.394 3.576 1.00 96.81 290 GLY A C 1
ATOM 2234 O O . GLY A 1 290 ? -9.353 -0.690 4.130 1.00 96.81 290 GLY A O 1
ATOM 2235 N N . PHE A 1 291 ? -8.931 0.625 2.371 1.00 97.38 291 PHE A N 1
ATOM 2236 C CA . PHE A 1 291 ? -8.169 -0.402 1.644 1.00 97.38 291 PHE A CA 1
ATOM 2237 C C . PHE A 1 291 ? -6.908 -0.849 2.394 1.00 97.38 291 PHE A C 1
ATOM 2239 O O . PHE A 1 291 ? -6.596 -2.038 2.369 1.00 97.38 291 PHE A O 1
ATOM 2246 N N . ALA A 1 292 ? -6.218 0.068 3.078 1.00 95.81 292 ALA A N 1
ATOM 2247 C CA . ALA A 1 292 ? -4.998 -0.239 3.821 1.00 95.81 292 ALA A CA 1
ATOM 2248 C C . ALA A 1 292 ? -5.297 -1.039 5.091 1.00 95.81 292 ALA A C 1
ATOM 2250 O O . ALA A 1 292 ? -4.812 -2.157 5.249 1.00 95.81 292 ALA A O 1
ATOM 2251 N N . GLY A 1 293 ? -6.173 -0.512 5.952 1.00 95.56 293 GLY A N 1
ATOM 2252 C CA . GLY A 1 293 ? -6.570 -1.213 7.173 1.00 95.56 293 GLY A CA 1
ATOM 2253 C C . GLY A 1 293 ? -7.303 -2.529 6.890 1.00 95.56 293 GLY A C 1
ATOM 2254 O O . GLY A 1 293 ? -7.101 -3.502 7.607 1.00 95.56 293 GLY A O 1
ATOM 2255 N N . SER A 1 294 ? -8.074 -2.610 5.799 1.00 96.50 294 SER A N 1
ATOM 2256 C CA . SER A 1 294 ? -8.668 -3.867 5.337 1.00 96.50 294 SER A CA 1
ATOM 2257 C C . SER A 1 294 ? -7.612 -4.890 4.925 1.00 96.50 294 SER A C 1
ATOM 2259 O O . SER A 1 294 ? -7.807 -6.067 5.198 1.00 96.50 294 SER A O 1
ATOM 2261 N N . ALA A 1 295 ? -6.538 -4.479 4.244 1.00 95.00 295 ALA A N 1
ATOM 2262 C CA . ALA A 1 295 ? -5.474 -5.396 3.840 1.00 95.00 295 ALA A CA 1
ATOM 2263 C C . ALA A 1 295 ? -4.760 -5.979 5.068 1.00 95.00 295 ALA A C 1
ATOM 2265 O O . ALA A 1 295 ? -4.566 -7.189 5.131 1.00 95.00 295 ALA A O 1
ATOM 2266 N N . ILE A 1 296 ? -4.471 -5.138 6.069 1.00 94.31 296 ILE A N 1
ATOM 2267 C CA . ILE A 1 296 ? -3.926 -5.568 7.364 1.00 94.31 296 ILE A CA 1
ATOM 2268 C C . ILE A 1 296 ? -4.886 -6.571 8.021 1.00 94.31 296 ILE A C 1
ATOM 2270 O O . ILE A 1 296 ? -4.499 -7.695 8.315 1.00 94.31 296 ILE A O 1
ATOM 2274 N N . GLN A 1 297 ? -6.171 -6.232 8.156 1.00 94.31 297 GLN A N 1
ATOM 2275 C CA . GLN A 1 297 ? -7.183 -7.097 8.784 1.00 94.31 297 GLN A CA 1
ATOM 2276 C C . GLN A 1 297 ? -7.400 -8.451 8.080 1.00 94.31 297 GLN A C 1
ATOM 2278 O O . GLN A 1 297 ? -7.979 -9.347 8.688 1.00 94.31 297 GLN A O 1
ATOM 2283 N N . PHE A 1 298 ? -6.966 -8.631 6.828 1.00 85.69 298 PHE A N 1
ATOM 2284 C CA . PHE A 1 298 ? -7.006 -9.942 6.159 1.00 85.69 298 PHE A CA 1
ATOM 2285 C C . PHE A 1 298 ? -5.823 -10.827 6.508 1.00 85.69 298 PHE A C 1
ATOM 2287 O O . PHE A 1 298 ? -5.929 -12.045 6.422 1.00 85.69 298 PHE A O 1
ATOM 2294 N N . ASP A 1 299 ? -4.704 -10.203 6.838 1.00 78.50 299 ASP A N 1
ATOM 2295 C CA . ASP A 1 299 ? -3.431 -10.860 7.082 1.00 78.50 299 ASP A CA 1
ATOM 2296 C C . ASP A 1 299 ? -3.308 -11.318 8.543 1.00 78.50 299 ASP A C 1
ATOM 2298 O O . ASP A 1 299 ? -2.766 -12.377 8.845 1.00 78.50 299 ASP A O 1
ATOM 2302 N N . LEU A 1 300 ? -3.902 -10.554 9.463 1.00 76.38 300 LEU A N 1
ATOM 2303 C CA . LEU A 1 300 ? -3.853 -10.826 10.901 1.00 76.38 300 LEU A CA 1
ATOM 2304 C C . LEU A 1 300 ? -4.490 -12.157 11.352 1.00 76.38 300 LEU A C 1
ATOM 2306 O O . LEU A 1 300 ? -3.901 -12.795 12.228 1.00 76.38 300 LEU A O 1
ATOM 2310 N N . PRO A 1 301 ? -5.646 -12.614 10.821 1.00 63.12 301 PRO A N 1
ATOM 2311 C CA . PRO A 1 301 ? -6.349 -13.774 11.373 1.00 63.12 301 PRO A CA 1
ATOM 2312 C C . PRO A 1 301 ? -5.552 -15.090 11.330 1.00 63.12 301 PRO A C 1
ATOM 2314 O O . PRO A 1 301 ? -5.728 -15.924 12.215 1.00 63.12 301 PRO A O 1
ATOM 2317 N N . ASP A 1 302 ? -4.621 -15.255 10.382 1.00 63.66 302 ASP A N 1
ATOM 2318 C CA . ASP A 1 302 ? -3.740 -16.436 10.301 1.00 63.66 302 ASP A CA 1
ATOM 2319 C C . ASP A 1 302 ? -2.649 -16.458 11.398 1.00 63.66 302 ASP A C 1
ATOM 2321 O O . ASP A 1 302 ? -1.975 -17.470 11.589 1.00 63.66 302 ASP A O 1
ATOM 2325 N N . SER A 1 303 ? -2.486 -15.358 12.141 1.00 67.81 303 SER A N 1
ATOM 2326 C CA . SER A 1 303 ? -1.451 -15.163 13.169 1.00 67.81 303 SER A CA 1
ATOM 2327 C C . SER A 1 303 ? -2.002 -14.998 14.591 1.00 67.81 303 SER A C 1
ATOM 2329 O O . SER A 1 303 ? -1.261 -14.651 15.509 1.00 67.81 303 SER A O 1
ATOM 2331 N N . VAL A 1 304 ? -3.305 -15.224 14.791 1.00 76.38 304 VAL A N 1
ATOM 2332 C CA . VAL A 1 304 ? -3.953 -15.025 16.094 1.00 76.38 304 VAL A CA 1
ATOM 2333 C C . VAL A 1 304 ? -3.486 -16.091 17.096 1.00 76.38 304 VAL A C 1
ATOM 2335 O O . VAL A 1 304 ? -3.672 -17.286 16.845 1.00 76.38 304 VAL A O 1
ATOM 2338 N N . PRO A 1 305 ? -2.909 -15.702 18.252 1.00 81.31 305 PRO A N 1
ATOM 2339 C CA . PRO A 1 305 ? -2.528 -16.657 19.281 1.00 81.31 305 PRO A CA 1
ATOM 2340 C C . PRO A 1 305 ? -3.762 -17.233 19.982 1.00 81.31 305 PRO A C 1
ATOM 2342 O O . PRO A 1 305 ? -4.870 -16.698 19.911 1.00 81.31 305 PRO A O 1
ATOM 2345 N N . LYS A 1 306 ? -3.566 -18.322 20.729 1.00 85.94 306 LYS A N 1
ATOM 2346 C CA . LYS A 1 306 ? -4.620 -18.862 21.591 1.00 85.94 306 LYS A CA 1
ATOM 2347 C C . LYS A 1 306 ? -4.965 -17.843 22.685 1.00 85.94 306 LYS A C 1
ATOM 2349 O O . LYS A 1 306 ? -4.109 -17.496 23.493 1.00 85.94 306 LYS A O 1
ATOM 2354 N N . LEU A 1 307 ? -6.222 -17.405 22.719 1.00 91.12 307 LEU A N 1
ATOM 2355 C CA . LEU A 1 307 ? -6.701 -16.386 23.655 1.00 91.12 307 LEU A CA 1
ATOM 2356 C C . LEU A 1 307 ? -7.151 -16.998 25.002 1.00 91.12 307 LEU A C 1
ATOM 2358 O O . LEU A 1 307 ? -7.708 -18.102 25.006 1.00 91.12 307 LEU A O 1
ATOM 2362 N N . PRO A 1 308 ? -6.959 -16.295 26.134 1.00 91.56 308 PRO A N 1
ATOM 2363 C CA . PRO A 1 308 ? -7.557 -16.643 27.430 1.00 91.56 308 PRO A CA 1
ATOM 2364 C C . PRO A 1 308 ? -9.099 -16.547 27.449 1.00 91.56 308 PRO A C 1
ATOM 2366 O O . PRO A 1 308 ? -9.696 -15.878 26.607 1.00 91.56 308 PRO A O 1
ATOM 2369 N N . GLU A 1 309 ? -9.752 -17.181 28.437 1.00 85.31 309 GLU A N 1
ATOM 2370 C CA . GLU A 1 309 ? -11.226 -17.339 28.513 1.00 85.31 309 GLU A CA 1
ATOM 2371 C C . GLU A 1 309 ? -12.031 -16.018 28.558 1.00 85.31 309 GLU A C 1
ATOM 2373 O O . GLU A 1 309 ? -13.194 -15.989 28.149 1.00 85.31 309 GLU A O 1
ATOM 2378 N N . GLU A 1 310 ? -11.426 -14.908 28.995 1.00 94.19 310 GLU A N 1
ATOM 2379 C CA . GLU A 1 310 ? -12.080 -13.591 29.128 1.00 94.19 310 GLU A CA 1
ATOM 2380 C C . GLU A 1 310 ? -11.569 -12.547 28.118 1.00 94.19 310 GLU A C 1
ATOM 2382 O O . GLU A 1 310 ? -11.769 -11.343 28.309 1.00 94.19 310 GLU A O 1
ATOM 2387 N N . THR A 1 311 ? -10.911 -12.994 27.046 1.00 96.56 311 THR A N 1
ATOM 2388 C CA . THR A 1 311 ? -10.243 -12.118 26.075 1.00 96.56 311 THR A CA 1
ATOM 2389 C C . THR A 1 311 ? -10.891 -12.222 24.698 1.00 96.56 311 THR A C 1
ATOM 2391 O O . THR A 1 311 ? -11.235 -13.316 24.243 1.00 96.56 311 THR A O 1
ATOM 2394 N N . ALA A 1 312 ? -11.059 -11.086 24.018 1.00 96.38 312 ALA A N 1
ATOM 2395 C CA . ALA A 1 312 ? -11.545 -11.037 22.643 1.00 96.38 312 ALA A CA 1
ATOM 2396 C C . ALA A 1 312 ? -10.729 -10.081 21.765 1.00 96.38 312 ALA A C 1
ATOM 2398 O O . ALA A 1 312 ? -10.332 -8.992 22.182 1.00 96.38 312 ALA A O 1
ATOM 2399 N N . LEU A 1 313 ? -10.543 -10.486 20.511 1.00 96.31 313 LEU A N 1
ATOM 2400 C CA . LEU A 1 313 ? -10.065 -9.641 19.426 1.00 96.31 313 LEU A CA 1
ATOM 2401 C C . LEU A 1 313 ? -11.268 -9.243 18.570 1.00 96.31 313 LEU A C 1
ATOM 2403 O O . LEU A 1 313 ? -11.990 -10.103 18.052 1.00 96.31 313 LEU A O 1
ATOM 2407 N N . VAL A 1 314 ? -11.492 -7.940 18.441 1.00 97.31 314 VAL A N 1
ATOM 2408 C CA . VAL A 1 314 ? -12.640 -7.360 17.743 1.00 97.31 314 VAL A CA 1
ATOM 2409 C C . VAL A 1 314 ? -12.133 -6.516 16.584 1.00 97.31 314 VAL A C 1
ATOM 2411 O O . VAL A 1 314 ? -11.417 -5.540 16.781 1.00 97.31 314 VAL A O 1
ATOM 2414 N N . PHE A 1 315 ? -12.524 -6.868 15.365 1.00 97.38 315 PHE A N 1
ATOM 2415 C CA . PHE A 1 315 ? -12.116 -6.169 14.150 1.00 97.38 315 PHE A CA 1
ATOM 2416 C C . PHE A 1 315 ? -13.305 -5.415 13.564 1.00 97.38 315 PHE A C 1
ATOM 2418 O O . PHE A 1 315 ? -14.226 -6.044 13.050 1.00 97.38 315 PHE A O 1
ATOM 2425 N N . ALA A 1 316 ? -13.291 -4.085 13.605 1.00 97.81 316 ALA A N 1
ATOM 2426 C CA . ALA A 1 316 ? -14.272 -3.269 12.895 1.00 97.81 316 ALA A CA 1
ATOM 2427 C C . ALA A 1 316 ? -13.762 -2.998 11.473 1.00 97.81 316 ALA A C 1
ATOM 2429 O O . ALA A 1 316 ? -12.855 -2.187 11.259 1.00 97.81 316 ALA A O 1
ATOM 2430 N N . HIS A 1 317 ? -14.305 -3.726 10.500 1.00 97.88 317 HIS A N 1
ATOM 2431 C CA . HIS A 1 317 ? -13.934 -3.622 9.094 1.00 97.88 317 HIS A CA 1
ATOM 2432 C C . HIS A 1 317 ? -14.733 -2.505 8.430 1.00 97.88 317 HIS A C 1
ATOM 2434 O O . HIS A 1 317 ? -15.948 -2.607 8.260 1.00 97.88 317 HIS A O 1
ATOM 2440 N N . VAL A 1 318 ? -14.015 -1.441 8.058 1.00 97.50 318 VAL A N 1
ATOM 2441 C CA . VAL A 1 318 ? -14.517 -0.301 7.282 1.00 97.50 318 VAL A CA 1
ATOM 2442 C C . VAL A 1 318 ? -15.701 0.401 7.961 1.00 97.50 318 VAL A C 1
ATOM 2444 O O . VAL A 1 318 ? -16.865 0.161 7.653 1.00 97.50 318 VAL A O 1
ATOM 2447 N N . LEU A 1 319 ? -15.402 1.344 8.856 1.00 97.81 319 LEU A N 1
ATOM 2448 C CA . LEU A 1 319 ? -16.413 2.139 9.574 1.00 97.81 319 LEU A CA 1
ATOM 2449 C C . LEU A 1 319 ? -17.224 3.089 8.674 1.00 97.81 319 LEU A C 1
ATOM 2451 O O . LEU A 1 319 ? -18.354 3.438 9.016 1.00 97.81 319 LEU A O 1
ATOM 2455 N N . ASN A 1 320 ? -16.690 3.475 7.510 1.00 98.38 320 ASN A N 1
ATOM 2456 C CA . ASN A 1 320 ? -17.412 4.196 6.458 1.00 98.38 320 ASN A CA 1
ATOM 2457 C C . ASN A 1 320 ? -17.508 3.360 5.158 1.00 98.38 320 ASN A C 1
ATOM 2459 O O . ASN A 1 320 ? -16.800 3.644 4.181 1.00 98.38 320 ASN A O 1
ATOM 2463 N N . PRO A 1 321 ? -18.396 2.346 5.103 1.00 98.38 321 PRO A N 1
ATOM 2464 C CA . PRO A 1 321 ? -18.600 1.518 3.913 1.00 98.38 321 PRO A CA 1
ATOM 2465 C C . PRO A 1 321 ? -18.984 2.325 2.675 1.00 98.38 321 PRO A C 1
ATOM 2467 O O . PRO A 1 321 ? -18.548 2.004 1.572 1.00 98.38 321 PRO A O 1
ATOM 2470 N N . TYR A 1 322 ? -19.774 3.392 2.851 1.00 98.38 322 TYR A N 1
ATOM 2471 C CA . TYR A 1 322 ? -20.180 4.263 1.751 1.00 98.38 322 TYR A CA 1
ATOM 2472 C C . TYR A 1 322 ? -18.968 4.937 1.114 1.00 98.38 322 TYR A C 1
ATOM 2474 O O . TYR A 1 322 ? -18.784 4.853 -0.099 1.00 98.38 322 TYR A O 1
ATOM 2482 N N . GLY A 1 323 ? -18.110 5.552 1.930 1.00 98.06 323 GLY A N 1
ATOM 2483 C CA . GLY A 1 323 ? -16.896 6.192 1.445 1.00 98.06 323 GLY A CA 1
ATOM 2484 C C . GLY A 1 323 ? -15.993 5.203 0.712 1.00 98.06 323 GLY A C 1
ATOM 2485 O O . GLY A 1 323 ? -15.572 5.477 -0.405 1.00 98.06 323 GLY A O 1
ATOM 2486 N N . MET A 1 324 ? -15.766 4.005 1.254 1.00 98.25 324 MET A N 1
ATOM 2487 C CA . MET A 1 324 ? -14.937 3.011 0.561 1.00 98.25 324 MET A CA 1
ATOM 2488 C C . MET A 1 324 ? -15.568 2.529 -0.756 1.00 98.25 324 MET A C 1
ATOM 2490 O O . MET A 1 324 ? -14.871 2.428 -1.764 1.00 98.25 324 MET A O 1
ATOM 2494 N N . ALA A 1 325 ? -16.877 2.257 -0.777 1.00 98.12 325 ALA A N 1
ATOM 2495 C CA . ALA A 1 325 ? -17.578 1.766 -1.964 1.00 98.12 325 ALA A CA 1
ATOM 2496 C C . ALA A 1 325 ? -17.642 2.808 -3.091 1.00 98.12 325 ALA A C 1
ATOM 2498 O O . ALA A 1 325 ? -17.503 2.459 -4.262 1.00 98.12 325 ALA A O 1
ATOM 2499 N N . TRP A 1 326 ? -17.807 4.086 -2.743 1.00 97.88 326 TRP A N 1
ATOM 2500 C CA . TRP A 1 326 ? -17.844 5.204 -3.691 1.00 97.88 326 TRP A CA 1
ATOM 2501 C C . TRP A 1 326 ? -16.471 5.857 -3.929 1.00 97.88 326 TRP A C 1
ATOM 2503 O O . TRP A 1 326 ? -16.390 6.841 -4.660 1.00 97.88 326 TRP A O 1
ATOM 2513 N N . LEU A 1 327 ? -15.395 5.307 -3.348 1.00 97.75 327 LEU A N 1
ATOM 2514 C CA . LEU A 1 327 ? -14.023 5.834 -3.409 1.00 97.75 327 LEU A CA 1
ATOM 2515 C C . LEU A 1 327 ? -13.907 7.294 -2.932 1.00 97.75 327 LEU A C 1
ATOM 2517 O O . LEU A 1 327 ? -13.247 8.119 -3.562 1.00 97.75 327 LEU A O 1
ATOM 2521 N N . ARG A 1 328 ? -14.550 7.596 -1.802 1.00 97.25 328 ARG A N 1
ATOM 2522 C CA . ARG A 1 328 ? -14.598 8.899 -1.132 1.00 97.25 328 ARG A CA 1
ATOM 2523 C C . ARG A 1 328 ? -14.042 8.825 0.284 1.00 97.25 328 ARG A C 1
ATOM 2525 O O . ARG A 1 328 ? -14.095 7.788 0.943 1.00 97.25 328 ARG A O 1
ATOM 2532 N N . ARG A 1 329 ? -13.606 9.977 0.795 1.00 96.75 329 ARG A N 1
ATOM 2533 C CA . ARG A 1 329 ? -13.306 10.140 2.226 1.00 96.75 329 ARG A CA 1
ATOM 2534 C C . ARG A 1 329 ? -14.573 10.128 3.089 1.00 96.75 329 ARG A C 1
ATOM 2536 O O . ARG A 1 329 ? -14.602 9.581 4.189 1.00 96.75 329 ARG A O 1
ATOM 2543 N N . PHE A 1 330 ? -15.607 10.782 2.575 1.00 97.50 330 PHE A N 1
ATOM 2544 C CA . PHE A 1 330 ? -16.812 11.159 3.305 1.00 97.50 330 PHE A CA 1
ATOM 2545 C C . PHE A 1 330 ? -17.905 10.092 3.203 1.00 97.50 330 PHE A C 1
ATOM 2547 O O . PHE A 1 330 ? -17.864 9.229 2.323 1.00 97.50 330 PHE A O 1
ATOM 2554 N N . ASN A 1 331 ? -18.882 10.133 4.108 1.00 97.81 331 ASN A N 1
ATOM 2555 C CA . ASN A 1 331 ? -20.057 9.263 4.038 1.00 97.81 331 ASN A CA 1
ATOM 2556 C C . ASN A 1 331 ? -21.107 9.787 3.027 1.00 97.81 331 ASN A C 1
ATOM 2558 O O . ASN A 1 331 ? -20.869 10.741 2.278 1.00 97.81 331 ASN A O 1
ATOM 2562 N N . GLU A 1 332 ? -22.285 9.166 3.017 1.00 96.75 332 GLU A N 1
ATOM 2563 C CA . GLU A 1 332 ? -23.424 9.487 2.149 1.00 96.75 332 GLU A CA 1
ATOM 2564 C C . GLU A 1 332 ? -23.939 10.923 2.288 1.00 96.75 332 GLU A C 1
ATOM 2566 O O . GLU A 1 332 ? -24.458 11.487 1.328 1.00 96.75 332 GLU A O 1
ATOM 2571 N N . ASN A 1 333 ? -23.721 11.548 3.445 1.00 97.56 333 ASN A N 1
ATOM 2572 C CA . ASN A 1 333 ? -24.133 12.919 3.740 1.00 97.56 333 ASN A CA 1
ATOM 2573 C C . ASN A 1 333 ? -22.974 13.919 3.619 1.00 97.56 333 ASN A C 1
ATOM 2575 O O . ASN A 1 333 ? -23.058 15.029 4.146 1.00 97.56 333 ASN A O 1
ATOM 2579 N N . ASN A 1 334 ? -21.884 13.523 2.950 1.00 97.94 334 ASN A N 1
ATOM 2580 C CA . ASN A 1 334 ? -20.646 14.294 2.838 1.00 97.94 334 ASN A CA 1
ATOM 2581 C C . ASN A 1 334 ? -19.983 14.604 4.197 1.00 97.94 334 ASN A C 1
ATOM 2583 O O . ASN A 1 334 ? -19.235 15.570 4.332 1.00 97.94 334 ASN A O 1
ATOM 2587 N N . VAL A 1 335 ? -20.245 13.776 5.212 1.00 97.75 335 VAL A N 1
ATOM 2588 C CA . VAL A 1 335 ? -19.665 13.934 6.545 1.00 97.75 335 VAL A CA 1
ATOM 2589 C C . VAL A 1 335 ? -18.326 13.205 6.635 1.00 97.75 335 VAL A C 1
ATOM 2591 O O . VAL A 1 335 ? -18.218 12.029 6.284 1.00 97.75 335 VAL A O 1
ATOM 2594 N N . ASP A 1 336 ? -17.306 13.903 7.129 1.00 96.06 336 ASP A N 1
ATOM 2595 C CA . ASP A 1 336 ? -16.062 13.311 7.615 1.00 96.06 336 ASP A CA 1
ATOM 2596 C C . ASP A 1 336 ? -16.323 12.714 9.003 1.00 96.06 336 ASP A C 1
ATOM 2598 O O . ASP A 1 336 ? -16.531 13.436 9.983 1.00 96.06 336 ASP A O 1
ATOM 2602 N N . LEU A 1 337 ? -16.360 11.381 9.085 1.00 94.94 337 LEU A N 1
ATOM 2603 C CA . LEU A 1 337 ? -16.728 10.689 10.322 1.00 94.94 337 LEU A CA 1
ATOM 2604 C C . LEU A 1 337 ? -15.734 10.938 11.461 1.00 94.94 337 LEU A C 1
ATOM 2606 O O . LEU A 1 337 ? -16.127 10.887 12.623 1.00 94.94 337 LEU A O 1
ATOM 2610 N N . ASN A 1 338 ? -14.485 11.296 11.156 1.00 90.44 338 ASN A N 1
ATOM 2611 C CA . ASN A 1 338 ? -13.484 11.647 12.162 1.00 90.44 338 ASN A CA 1
ATOM 2612 C C . ASN A 1 338 ? -13.673 13.071 12.726 1.00 90.44 338 ASN A C 1
ATOM 2614 O O . ASN A 1 338 ? -12.785 13.612 13.385 1.00 90.44 338 ASN A O 1
ATOM 2618 N N . ARG A 1 339 ? -14.808 13.713 12.426 1.00 91.12 339 ARG A N 1
ATOM 2619 C CA . ARG A 1 339 ? -15.291 14.953 13.053 1.00 91.12 339 ARG A CA 1
ATOM 2620 C C . ARG A 1 339 ? -16.703 14.813 13.622 1.00 91.12 339 ARG A C 1
ATOM 2622 O O . ARG A 1 339 ? -17.342 15.801 13.962 1.00 91.12 339 ARG A O 1
ATOM 2629 N N . ASN A 1 340 ? -17.246 13.600 13.655 1.00 94.19 340 ASN A N 1
ATOM 2630 C CA . ASN A 1 340 ? -18.663 13.386 13.915 1.00 94.19 340 ASN A CA 1
ATOM 2631 C C . ASN A 1 340 ? -18.958 12.854 15.327 1.00 94.19 340 ASN A C 1
ATOM 2633 O O . ASN A 1 340 ? -20.090 12.944 15.782 1.00 94.19 340 ASN A O 1
ATOM 2637 N N . PHE A 1 341 ? -17.968 12.361 16.072 1.00 91.12 341 PHE A N 1
ATOM 2638 C CA . PHE A 1 341 ? -18.144 11.816 17.425 1.00 91.12 341 PHE A CA 1
ATOM 2639 C C . PHE A 1 341 ? -18.151 12.899 18.521 1.00 91.12 341 PHE A C 1
ATOM 2641 O O . PHE A 1 341 ? -17.423 12.800 19.503 1.00 91.12 341 PHE A O 1
ATOM 2648 N N . ILE A 1 342 ? -18.970 13.945 18.383 1.00 84.31 342 ILE A N 1
ATOM 2649 C CA . ILE A 1 342 ? -18.943 15.116 19.288 1.00 84.31 342 ILE A CA 1
ATOM 2650 C C . ILE A 1 342 ? -19.561 14.837 20.678 1.00 84.31 342 ILE A C 1
ATOM 2652 O O . ILE A 1 342 ? -19.239 15.524 21.647 1.00 84.31 342 ILE A O 1
ATOM 2656 N N . GLY A 1 343 ? -20.434 13.833 20.807 1.00 79.00 343 GLY A N 1
ATOM 2657 C CA . GLY A 1 343 ? -21.176 13.586 22.051 1.00 79.00 343 GLY A CA 1
ATOM 2658 C C . GLY A 1 343 ? -22.180 14.697 22.351 1.00 79.00 343 GLY A C 1
ATOM 2659 O O . GLY A 1 343 ? -22.945 15.063 21.464 1.00 79.00 343 GLY A O 1
ATOM 2660 N N . ASP A 1 344 ? -22.150 15.243 23.570 1.00 74.50 344 ASP A N 1
ATOM 2661 C CA . ASP A 1 344 ? -23.072 16.298 24.032 1.00 74.50 344 ASP A CA 1
ATOM 2662 C C . ASP A 1 344 ? -22.700 17.713 23.536 1.00 74.50 344 ASP A C 1
ATOM 2664 O O . ASP A 1 344 ? -23.346 18.705 23.882 1.00 74.50 344 ASP A O 1
ATOM 2668 N N . GLY A 1 345 ? -21.630 17.838 22.744 1.00 78.31 345 GLY A N 1
ATOM 2669 C CA . GLY A 1 345 ? -21.225 19.103 22.134 1.00 78.31 345 GLY A CA 1
ATOM 2670 C C . GLY A 1 345 ? -22.115 19.531 20.957 1.00 78.31 345 GLY A C 1
ATOM 2671 O O . GLY A 1 345 ? -23.043 18.841 20.538 1.00 78.31 345 GLY A O 1
ATOM 2672 N N . LYS A 1 346 ? -21.820 20.707 20.389 1.00 84.06 346 LYS A N 1
ATOM 2673 C CA . LYS A 1 346 ? -22.600 21.292 19.286 1.00 84.06 346 LYS A CA 1
ATOM 2674 C C . LYS A 1 346 ? -21.945 21.042 17.927 1.00 84.06 346 LYS A C 1
ATOM 2676 O O . LYS A 1 346 ? -20.770 21.344 17.746 1.00 84.06 346 LYS A O 1
ATOM 2681 N N . TYR A 1 347 ? -22.740 20.609 16.947 1.00 89.56 347 TYR A N 1
ATOM 2682 C CA . TYR A 1 347 ? -22.354 20.516 15.532 1.00 89.56 347 TYR A CA 1
ATOM 2683 C C . TYR A 1 347 ? -22.474 21.884 14.837 1.00 89.56 347 TYR A C 1
ATOM 2685 O O . TYR A 1 347 ? -23.329 22.107 13.972 1.00 89.56 347 TYR A O 1
ATOM 2693 N N . SER A 1 348 ? -21.665 22.845 15.278 1.00 90.31 348 SER A N 1
ATOM 2694 C CA . SER A 1 348 ? -21.705 24.228 14.793 1.00 90.31 348 SER A CA 1
ATOM 2695 C C . SER A 1 348 ? -20.326 24.871 14.803 1.00 90.31 348 SER A C 1
ATOM 2697 O O . SER A 1 348 ? -19.486 24.543 15.638 1.00 90.31 348 SER A O 1
ATOM 2699 N N . GLY A 1 349 ? -20.141 25.855 13.936 1.00 89.19 349 GLY A N 1
ATOM 2700 C CA . GLY A 1 349 ? -18.924 26.631 13.788 1.00 89.19 349 GLY A CA 1
ATOM 2701 C C . GLY A 1 349 ? -18.037 26.143 12.647 1.00 89.19 349 GLY A C 1
ATOM 2702 O O . GLY A 1 349 ? -18.134 25.021 12.152 1.00 89.19 349 GLY A O 1
ATOM 2703 N N . ALA A 1 350 ? -17.146 27.029 12.227 1.00 88.50 350 ALA A N 1
ATOM 2704 C CA . ALA A 1 350 ? -16.065 26.739 11.302 1.00 88.50 350 ALA A CA 1
ATOM 2705 C C . ALA A 1 350 ? -14.822 27.520 11.760 1.00 88.50 350 ALA A C 1
ATOM 2707 O O . ALA A 1 350 ? -14.979 28.597 12.346 1.00 88.50 350 ALA A O 1
ATOM 2708 N N . PRO A 1 351 ? -13.599 27.029 11.491 1.00 87.31 351 PRO A N 1
ATOM 2709 C CA . PRO A 1 351 ? -12.383 27.796 11.725 1.00 87.31 351 PRO A CA 1
ATOM 2710 C C . PRO A 1 351 ? -12.473 29.164 11.042 1.00 87.31 351 PRO A C 1
ATOM 2712 O O . PRO A 1 351 ? -12.959 29.257 9.917 1.00 87.31 351 PRO A O 1
ATOM 2715 N N . GLU A 1 352 ? -11.968 30.226 11.676 1.00 87.31 352 GLU A N 1
ATOM 2716 C CA . GLU A 1 352 ? -12.105 31.608 11.173 1.00 87.31 352 GLU A CA 1
ATOM 2717 C C . GLU A 1 352 ? -11.545 31.792 9.746 1.00 87.31 352 GLU A C 1
ATOM 2719 O O . GLU A 1 352 ? -12.004 32.626 8.962 1.00 87.31 352 GLU A O 1
ATOM 2724 N N . ALA A 1 353 ? -10.545 30.986 9.385 1.00 87.31 353 ALA A N 1
ATOM 2725 C CA . ALA A 1 353 ? -9.955 30.981 8.055 1.00 87.31 353 ALA A CA 1
ATOM 2726 C C . ALA A 1 353 ? -10.787 30.210 7.013 1.00 87.31 353 ALA A C 1
ATOM 2728 O O . ALA A 1 353 ? -10.662 30.503 5.827 1.00 87.31 353 ALA A O 1
ATOM 2729 N N . TYR A 1 354 ? -11.652 29.271 7.411 1.00 91.12 354 TYR A N 1
ATOM 2730 C CA . TYR A 1 354 ? -12.392 28.419 6.473 1.00 91.12 354 TYR A CA 1
ATOM 2731 C C . TYR A 1 354 ? -13.299 29.229 5.527 1.00 91.12 354 TYR A C 1
ATOM 2733 O O . TYR A 1 354 ? -13.156 29.053 4.318 1.00 91.12 354 TYR A O 1
ATOM 2741 N N . PRO A 1 355 ? -14.133 30.191 5.989 1.00 92.25 355 PRO A N 1
ATOM 2742 C CA . PRO A 1 355 ? -14.921 31.039 5.084 1.00 92.25 355 PRO A CA 1
ATOM 2743 C C . PRO A 1 355 ? -14.066 31.807 4.065 1.00 92.25 355 PRO A C 1
ATOM 2745 O O . PRO A 1 355 ? -14.467 32.001 2.921 1.00 92.25 355 PRO A O 1
ATOM 2748 N N . LYS A 1 356 ? -12.851 32.217 4.458 1.00 92.25 356 LYS A N 1
ATOM 2749 C CA . LYS A 1 356 ? -11.898 32.937 3.591 1.00 92.25 356 LYS A CA 1
ATOM 2750 C C . LYS A 1 356 ? -11.270 32.014 2.533 1.00 92.25 356 LYS A C 1
ATOM 2752 O O . LYS A 1 356 ? -10.762 32.499 1.521 1.00 92.25 356 LYS A O 1
ATOM 2757 N N . LEU A 1 357 ? -11.297 30.701 2.769 1.00 93.25 357 LEU A N 1
ATOM 2758 C CA . LEU A 1 357 ? -10.743 29.657 1.906 1.00 93.25 357 LEU A CA 1
ATOM 2759 C C . LEU A 1 357 ? -11.816 28.882 1.126 1.00 93.25 357 LEU A C 1
ATOM 2761 O O . LEU A 1 357 ? -11.451 28.140 0.218 1.00 93.25 357 LEU A O 1
ATOM 2765 N N . ASP A 1 358 ? -13.106 29.055 1.422 1.00 93.94 358 ASP A N 1
ATOM 2766 C CA . ASP A 1 358 ? -14.205 28.279 0.826 1.00 93.94 358 ASP A CA 1
ATOM 2767 C C . ASP A 1 358 ? -14.190 28.309 -0.711 1.00 93.94 358 ASP A C 1
ATOM 2769 O O . ASP A 1 358 ? -14.218 27.264 -1.354 1.00 93.94 358 ASP A O 1
ATOM 2773 N N . TRP A 1 359 ? -13.992 29.487 -1.313 1.00 94.12 359 TRP A N 1
ATOM 2774 C CA . TRP A 1 359 ? -13.876 29.640 -2.771 1.00 94.12 359 TRP A CA 1
ATOM 2775 C C . TRP A 1 359 ? -12.752 28.785 -3.390 1.00 94.12 359 TRP A C 1
ATOM 2777 O O . TRP A 1 359 ? -12.828 28.383 -4.555 1.00 94.12 359 TRP A O 1
ATOM 2787 N N . PHE A 1 360 ? -11.683 28.538 -2.627 1.00 95.12 360 PHE A N 1
ATOM 2788 C CA . PHE A 1 360 ? -10.548 27.726 -3.042 1.00 95.12 360 PHE A CA 1
ATOM 2789 C C . PHE A 1 360 ? -10.811 26.249 -2.768 1.00 95.12 360 PHE A C 1
ATOM 2791 O O . PHE A 1 360 ? -10.574 25.442 -3.664 1.00 95.12 360 PHE A O 1
ATOM 2798 N N . LEU A 1 361 ? -11.303 25.902 -1.577 1.00 94.56 361 LEU A N 1
ATOM 2799 C CA . LEU A 1 361 ? -11.522 24.525 -1.126 1.00 94.56 361 LEU A CA 1
ATOM 2800 C C . LEU A 1 361 ? -12.708 23.856 -1.825 1.00 94.56 361 LEU A C 1
ATOM 2802 O O . LEU A 1 361 ? -12.618 22.681 -2.169 1.00 94.56 361 LEU A O 1
ATOM 2806 N N . ASN A 1 362 ? -13.777 24.609 -2.089 1.00 95.25 362 ASN A N 1
ATOM 2807 C CA . ASN A 1 362 ? -15.078 24.089 -2.507 1.00 95.25 362 ASN A CA 1
ATOM 2808 C C . ASN A 1 362 ? -15.595 24.753 -3.804 1.00 95.25 362 ASN A C 1
ATOM 2810 O O . ASN A 1 362 ? -16.638 25.413 -3.798 1.00 95.25 362 ASN A O 1
ATOM 2814 N N . PRO A 1 363 ? -14.912 24.607 -4.959 1.00 95.12 363 PRO A N 1
ATOM 2815 C CA . PRO A 1 363 ? -15.414 25.163 -6.214 1.00 95.12 363 PRO A CA 1
ATOM 2816 C C . PRO A 1 363 ? -16.731 24.521 -6.628 1.00 95.12 363 PRO A C 1
ATOM 2818 O O . PRO A 1 363 ? -16.852 23.298 -6.681 1.00 95.12 363 PRO A O 1
ATOM 2821 N N . GLN A 1 364 ? -17.681 25.350 -7.042 1.00 95.31 364 GLN A N 1
ATOM 2822 C CA . GLN A 1 364 ? -19.040 24.907 -7.340 1.00 95.31 364 GLN A CA 1
ATOM 2823 C C . GLN A 1 364 ? -19.231 24.494 -8.806 1.00 95.31 364 GLN A C 1
ATOM 2825 O O . GLN A 1 364 ? -20.094 25.015 -9.509 1.00 95.31 364 GLN A O 1
ATOM 2830 N N . ARG A 1 365 ? -18.355 23.620 -9.309 1.00 95.12 365 ARG A N 1
ATOM 2831 C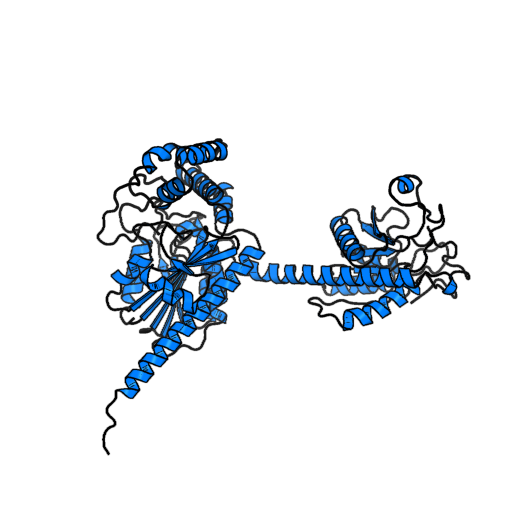 CA . ARG A 1 365 ? -18.382 23.134 -10.699 1.00 95.12 365 ARG A CA 1
ATOM 2832 C C . ARG A 1 365 ? -17.665 21.787 -10.838 1.00 95.12 365 ARG A C 1
ATOM 2834 O O . ARG A 1 365 ? -16.735 21.543 -10.057 1.00 95.12 365 ARG A O 1
ATOM 2841 N N . PRO A 1 366 ? -18.010 20.966 -11.854 1.00 95.62 366 PRO A N 1
ATOM 2842 C CA . PRO A 1 366 ? -17.314 19.707 -12.103 1.00 95.62 366 PRO A CA 1
ATOM 2843 C C . PRO A 1 366 ? -15.790 19.895 -12.228 1.00 95.62 366 PRO A C 1
ATOM 2845 O O . PRO A 1 366 ? -15.340 21.001 -12.561 1.00 95.62 366 PRO A O 1
ATOM 2848 N N . PRO A 1 367 ? -14.987 18.847 -11.961 1.00 93.94 367 PRO A N 1
ATOM 2849 C CA . PRO A 1 367 ? -13.531 18.868 -12.087 1.00 93.94 367 PRO A CA 1
ATOM 2850 C C . PRO A 1 367 ? -13.059 19.416 -13.431 1.00 93.94 367 PRO A C 1
ATOM 2852 O O . PRO A 1 367 ? -13.560 19.054 -14.491 1.00 93.94 367 PRO A O 1
ATOM 2855 N N . SER A 1 368 ? -12.081 20.312 -13.381 1.00 91.50 368 SER A N 1
ATOM 2856 C CA . SER A 1 368 ? -11.503 20.963 -14.557 1.00 91.50 368 SER A CA 1
ATOM 2857 C C . SER A 1 368 ? -10.177 21.600 -14.167 1.00 91.50 368 SER A C 1
ATOM 2859 O O . SER A 1 368 ? -10.001 21.967 -13.000 1.00 91.50 368 SER A O 1
ATOM 2861 N N . SER A 1 369 ? -9.293 21.834 -15.142 1.00 88.88 369 SER A N 1
ATOM 2862 C CA . SER A 1 369 ? -8.087 22.635 -14.903 1.00 88.88 369 SER A CA 1
ATOM 2863 C C . SER A 1 369 ? -8.471 24.011 -14.350 1.00 88.88 369 SER A C 1
ATOM 2865 O O . SER A 1 369 ? -9.363 24.685 -14.878 1.00 88.88 369 SER A O 1
ATOM 2867 N N . ASP A 1 370 ? -7.858 24.404 -13.236 1.00 91.06 370 ASP A N 1
ATOM 2868 C CA . ASP A 1 370 ? -8.216 25.632 -12.528 1.00 91.06 370 ASP A CA 1
ATOM 2869 C C . ASP A 1 370 ? -7.041 26.312 -11.812 1.00 91.06 370 ASP A C 1
ATOM 2871 O O . ASP A 1 370 ? -7.256 27.145 -10.922 1.00 91.06 370 ASP A O 1
ATOM 2875 N N . PHE A 1 371 ? -5.817 25.969 -12.223 1.00 93.56 371 PHE A N 1
ATOM 2876 C CA . PHE A 1 371 ? -4.566 26.489 -11.672 1.00 93.56 371 PHE A CA 1
ATOM 2877 C C . PHE A 1 371 ? -4.405 26.255 -10.161 1.00 93.56 371 PHE A C 1
ATOM 2879 O O . PHE A 1 371 ? -3.815 27.085 -9.466 1.00 93.56 371 PHE A O 1
ATOM 2886 N N . PHE A 1 372 ? -4.906 25.123 -9.649 1.00 94.62 372 PHE A N 1
ATOM 2887 C CA . PHE A 1 372 ? -4.805 24.735 -8.240 1.00 94.62 372 PHE A CA 1
ATOM 2888 C C . PHE A 1 372 ? -3.424 24.999 -7.622 1.00 94.62 372 PHE A C 1
ATOM 2890 O O . PHE A 1 372 ? -3.351 25.656 -6.589 1.00 94.62 372 PHE A O 1
ATOM 2897 N N . LEU A 1 373 ? -2.332 24.558 -8.261 1.00 93.38 373 LEU A N 1
ATOM 2898 C CA . LEU A 1 373 ? -0.977 24.707 -7.708 1.00 93.38 373 LEU A CA 1
ATOM 2899 C C . LEU A 1 373 ? -0.558 26.174 -7.535 1.00 93.38 373 LEU A C 1
ATOM 2901 O O . LEU A 1 373 ? 0.050 26.512 -6.523 1.00 93.38 373 LEU A O 1
ATOM 2905 N N . LEU A 1 374 ? -0.923 27.055 -8.473 1.00 93.88 374 LEU A N 1
ATOM 2906 C CA . LEU A 1 374 ? -0.634 28.489 -8.363 1.00 93.88 374 LEU A CA 1
ATOM 2907 C C . LEU A 1 374 ? -1.430 29.123 -7.216 1.00 93.88 374 LEU A C 1
ATOM 2909 O O . LEU A 1 374 ? -0.876 29.883 -6.423 1.00 93.88 374 LEU A O 1
ATOM 2913 N N . LYS A 1 375 ? -2.714 28.767 -7.085 1.00 94.94 375 LYS A N 1
ATOM 2914 C CA . LYS A 1 375 ? -3.576 29.242 -5.991 1.00 94.94 375 LYS A CA 1
ATOM 2915 C C . LYS A 1 375 ? -3.093 28.739 -4.629 1.00 94.94 375 LYS A C 1
ATOM 2917 O O . LYS A 1 375 ? -3.012 29.524 -3.690 1.00 94.94 375 LYS A O 1
ATOM 2922 N N . ALA A 1 376 ? -2.729 27.460 -4.537 1.00 93.69 376 ALA A N 1
ATOM 2923 C CA . ALA A 1 376 ? -2.177 26.855 -3.330 1.00 93.69 376 ALA A CA 1
ATOM 2924 C C . ALA A 1 376 ? -0.850 27.519 -2.935 1.00 93.69 376 ALA A C 1
ATOM 2926 O O . ALA A 1 376 ? -0.682 27.896 -1.779 1.00 93.69 376 ALA A O 1
ATOM 2927 N N . GLY A 1 377 ? 0.054 27.737 -3.897 1.00 92.44 377 GLY A N 1
ATOM 2928 C CA . GLY A 1 377 ? 1.320 28.437 -3.670 1.00 92.44 377 GLY A CA 1
ATOM 2929 C C . GLY A 1 377 ? 1.118 29.861 -3.150 1.00 92.44 377 GLY A C 1
ATOM 2930 O O . GLY A 1 377 ? 1.724 30.240 -2.151 1.00 92.44 377 GLY A O 1
ATOM 2931 N N . TRP A 1 378 ? 0.207 30.627 -3.758 1.00 93.81 378 TRP A N 1
ATOM 2932 C CA . TRP A 1 378 ? -0.132 31.975 -3.289 1.00 93.81 378 TRP A CA 1
ATOM 2933 C C . TRP A 1 378 ? -0.708 31.979 -1.866 1.00 93.81 378 TRP A C 1
ATOM 2935 O O . TRP A 1 378 ? -0.302 32.800 -1.042 1.00 93.81 378 TRP A O 1
ATOM 2945 N N . LEU A 1 379 ? -1.611 31.045 -1.548 1.00 92.69 379 LEU A N 1
ATOM 2946 C CA . LEU A 1 379 ? -2.161 30.908 -0.197 1.00 92.69 379 LEU A CA 1
ATOM 2947 C C . LEU A 1 379 ? -1.067 30.569 0.821 1.00 92.69 379 LEU A C 1
ATOM 2949 O O . LEU A 1 379 ? -1.034 31.181 1.886 1.00 92.69 379 LEU A O 1
ATOM 2953 N N . ILE A 1 380 ? -0.157 29.645 0.492 1.00 90.62 380 ILE A N 1
ATOM 2954 C CA . ILE A 1 380 ? 0.966 29.265 1.363 1.00 90.62 380 ILE A CA 1
ATOM 2955 C C . ILE A 1 380 ? 1.874 30.466 1.636 1.00 90.62 380 ILE A C 1
ATOM 2957 O O . ILE A 1 380 ? 2.251 30.677 2.784 1.00 90.62 380 ILE A O 1
ATOM 2961 N N . VAL A 1 381 ? 2.177 31.284 0.624 1.00 91.25 381 VAL A N 1
ATOM 2962 C CA . VAL A 1 381 ? 2.961 32.520 0.802 1.00 91.25 381 VAL A CA 1
ATOM 2963 C C . VAL A 1 381 ? 2.225 33.528 1.690 1.00 91.25 381 VAL A C 1
ATOM 2965 O O . VAL A 1 381 ? 2.844 34.179 2.525 1.00 91.25 381 VAL A O 1
ATOM 2968 N N . ARG A 1 382 ? 0.904 33.660 1.531 1.00 91.44 382 ARG A N 1
ATOM 2969 C CA . ARG A 1 382 ? 0.097 34.656 2.250 1.00 91.44 382 ARG A CA 1
ATOM 2970 C C . ARG A 1 382 ? -0.178 34.297 3.711 1.00 91.44 382 ARG A C 1
ATOM 2972 O O . ARG A 1 382 ? -0.218 35.195 4.545 1.00 91.44 382 ARG A O 1
ATOM 2979 N N . TYR A 1 383 ? -0.434 33.024 4.000 1.00 87.31 383 TYR A N 1
ATOM 2980 C CA . TYR A 1 383 ? -0.934 32.569 5.304 1.00 87.31 383 TYR A CA 1
ATOM 2981 C C . TYR A 1 383 ? 0.019 31.616 6.035 1.00 87.31 383 TYR A C 1
A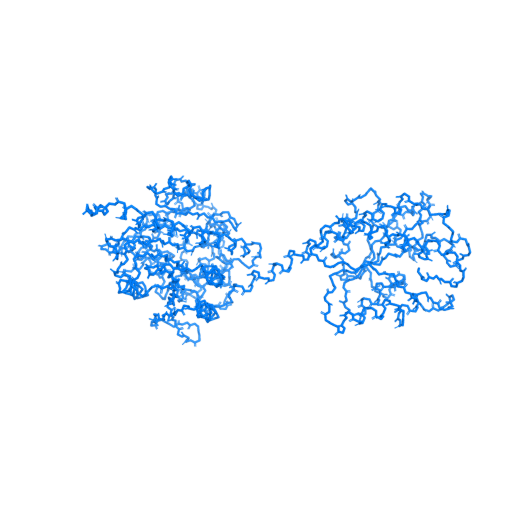TOM 2983 O O . TYR A 1 383 ? -0.166 31.374 7.223 1.00 87.31 383 TYR A O 1
ATOM 2991 N N . GLY A 1 384 ? 1.036 31.085 5.353 1.00 86.56 384 GLY A N 1
ATOM 2992 C CA . GLY A 1 384 ? 1.935 30.067 5.889 1.00 86.56 384 GLY A CA 1
ATOM 2993 C C . GLY A 1 384 ? 1.357 28.652 5.794 1.00 86.56 384 GLY A C 1
ATOM 2994 O O . GLY A 1 384 ? 0.156 28.420 5.935 1.00 86.56 384 GLY A O 1
ATOM 2995 N N . TYR A 1 385 ? 2.235 27.673 5.567 1.00 84.44 385 TYR A N 1
ATOM 2996 C CA . TYR A 1 385 ? 1.840 26.274 5.372 1.00 84.44 385 TYR A CA 1
ATOM 2997 C C . TYR A 1 385 ? 1.149 25.664 6.605 1.00 84.44 385 TYR A C 1
ATOM 2999 O O . TYR A 1 385 ? 0.061 25.104 6.481 1.00 84.44 385 TYR A O 1
ATOM 3007 N N . ASN A 1 386 ? 1.738 25.809 7.798 1.00 80.12 386 ASN A N 1
ATOM 3008 C CA . ASN A 1 386 ? 1.213 25.188 9.022 1.00 80.12 386 ASN A CA 1
ATOM 3009 C C . ASN A 1 386 ? -0.156 25.754 9.429 1.00 80.12 386 ASN A C 1
ATOM 3011 O O . ASN A 1 386 ? -1.053 24.991 9.784 1.00 80.12 386 ASN A O 1
ATOM 3015 N N . ALA A 1 387 ? -0.351 27.071 9.309 1.00 79.19 387 ALA A N 1
ATOM 3016 C CA . ALA A 1 387 ? -1.630 27.707 9.615 1.00 79.19 387 ALA A CA 1
ATOM 3017 C C . ALA A 1 387 ? -2.744 27.237 8.664 1.00 79.19 387 ALA A C 1
ATOM 3019 O O . ALA A 1 387 ? -3.849 26.934 9.112 1.00 79.19 387 ALA A O 1
ATOM 3020 N N . LEU A 1 388 ? -2.449 27.108 7.363 1.00 82.75 388 LEU A N 1
ATOM 3021 C CA . LEU A 1 388 ? -3.397 26.554 6.392 1.00 82.75 388 LEU A CA 1
ATOM 3022 C C . LEU A 1 388 ? -3.711 25.085 6.666 1.00 82.75 388 LEU A C 1
ATOM 3024 O O . LEU A 1 388 ? -4.880 24.708 6.645 1.00 82.75 388 LEU A O 1
ATOM 3028 N N . LYS A 1 389 ? -2.691 24.265 6.946 1.00 82.06 389 LYS A N 1
ATOM 3029 C CA . LYS A 1 389 ? -2.874 22.848 7.287 1.00 82.06 389 LYS A CA 1
ATOM 3030 C C . LYS A 1 389 ? -3.833 22.702 8.471 1.00 82.06 389 LYS A C 1
ATOM 3032 O O . LYS A 1 389 ? -4.802 21.958 8.364 1.00 82.06 389 LYS A O 1
ATOM 3037 N N . GLN A 1 390 ? -3.609 23.456 9.547 1.00 76.31 390 GLN A N 1
ATOM 3038 C CA . GLN A 1 390 ? -4.458 23.433 10.739 1.00 76.31 390 GLN A CA 1
ATOM 3039 C C . GLN A 1 390 ? -5.882 23.935 10.446 1.00 76.31 390 GLN A C 1
ATOM 3041 O O . GLN A 1 390 ? -6.854 23.296 10.841 1.00 76.31 390 GLN A O 1
ATOM 3046 N N . ALA A 1 391 ? -6.023 25.045 9.716 1.00 76.38 391 ALA A N 1
ATOM 3047 C CA . ALA A 1 391 ? -7.326 25.626 9.387 1.00 76.38 391 ALA A CA 1
ATOM 3048 C C . ALA A 1 391 ? -8.197 24.722 8.502 1.00 76.38 391 ALA A C 1
ATOM 3050 O O . ALA A 1 391 ? -9.420 24.735 8.622 1.00 76.38 391 ALA A O 1
ATOM 3051 N N . ILE A 1 392 ? -7.573 23.965 7.598 1.00 81.88 392 ILE A N 1
ATOM 3052 C CA . ILE A 1 392 ? -8.267 23.072 6.668 1.00 81.88 392 ILE A CA 1
ATOM 3053 C C . ILE A 1 392 ? -8.592 21.743 7.356 1.00 81.88 392 ILE A C 1
ATOM 3055 O O . ILE A 1 392 ? -9.731 21.285 7.302 1.00 81.88 392 ILE A O 1
ATOM 3059 N N . ALA A 1 393 ? -7.610 21.134 8.027 1.00 78.69 393 ALA A N 1
ATOM 3060 C CA . ALA A 1 393 ? -7.763 19.810 8.621 1.00 78.69 393 ALA A CA 1
ATOM 3061 C C . ALA A 1 393 ? -8.562 19.813 9.938 1.00 78.69 393 ALA A C 1
ATOM 3063 O O . ALA A 1 393 ? -9.122 18.781 10.302 1.00 78.69 393 ALA A O 1
ATOM 3064 N N . GLY A 1 394 ? -8.691 20.957 10.624 1.00 76.81 394 GLY A N 1
ATOM 3065 C CA . GLY A 1 394 ? -9.459 21.082 11.873 1.00 76.81 394 GLY A CA 1
ATOM 3066 C C . GLY A 1 394 ? -10.954 20.741 11.761 1.00 76.81 394 GLY A C 1
ATOM 3067 O O . GLY A 1 394 ? -11.594 20.462 12.772 1.00 76.81 394 GLY A O 1
ATOM 3068 N N . GLY A 1 395 ? -11.500 20.673 10.542 1.00 87.25 395 GLY A N 1
ATOM 3069 C CA . GLY A 1 395 ? -12.911 20.375 10.290 1.00 87.25 395 GLY A CA 1
ATOM 3070 C C . GLY A 1 395 ? -13.826 21.587 10.462 1.00 87.25 395 GLY A C 1
ATOM 3071 O O . GLY A 1 395 ? -13.418 22.630 10.969 1.00 87.25 395 GLY A O 1
ATOM 3072 N N . GLN A 1 396 ? -15.065 21.471 9.989 1.00 92.38 396 GLN A N 1
ATOM 3073 C CA . GLN A 1 396 ? -16.077 22.529 10.066 1.00 92.38 396 GLN A CA 1
ATOM 3074 C C . GLN A 1 396 ? -17.498 21.958 10.060 1.00 92.38 396 GLN A C 1
ATOM 3076 O O . GLN A 1 396 ? -17.710 20.819 9.649 1.00 92.38 396 GLN A O 1
ATOM 3081 N N . TYR A 1 397 ? -18.482 22.758 10.469 1.00 94.00 397 TYR A N 1
ATOM 3082 C CA . TYR A 1 397 ? -19.881 22.340 10.576 1.00 94.00 397 TYR A CA 1
ATOM 3083 C C . TYR A 1 397 ? -20.866 23.275 9.862 1.00 94.00 397 TYR A C 1
ATOM 3085 O O . TYR A 1 397 ? -22.067 23.105 10.028 1.00 94.00 397 TYR A O 1
ATOM 3093 N N . GLU A 1 398 ? -20.417 24.248 9.067 1.00 94.69 398 GLU A N 1
ATOM 3094 C CA . GLU A 1 398 ? -21.286 25.249 8.414 1.00 94.69 398 GLU A CA 1
ATOM 3095 C C . GLU A 1 398 ? -21.452 25.087 6.898 1.00 94.69 398 GLU A C 1
ATOM 3097 O O . GLU A 1 398 ? -22.377 25.651 6.320 1.00 94.69 398 GLU A O 1
ATOM 3102 N N . TYR A 1 399 ? -20.611 24.284 6.249 1.00 95.81 399 TYR A N 1
ATOM 3103 C CA . TYR A 1 399 ? -20.587 24.080 4.801 1.00 95.81 399 TYR A CA 1
ATOM 3104 C C . TYR A 1 399 ? -20.859 22.599 4.491 1.00 95.81 399 TYR A C 1
ATOM 3106 O O . TYR A 1 399 ? -19.910 21.824 4.381 1.00 95.81 399 TYR A O 1
ATOM 3114 N N . PRO A 1 400 ? -22.128 22.166 4.332 1.00 96.69 400 PRO A N 1
ATOM 3115 C CA . PRO A 1 400 ? -22.470 20.746 4.186 1.00 96.69 400 PRO A CA 1
ATOM 3116 C C . PRO A 1 400 ? -21.862 20.048 2.966 1.00 96.69 400 PRO A C 1
ATOM 3118 O O . PRO A 1 400 ? -21.582 18.856 2.999 1.00 96.69 400 PRO A O 1
ATOM 3121 N N . ARG A 1 401 ? -21.631 20.796 1.881 1.00 96.56 401 ARG A N 1
ATOM 3122 C CA . ARG A 1 401 ? -20.957 20.301 0.666 1.00 96.56 401 ARG A CA 1
ATOM 3123 C C . ARG A 1 401 ? -19.445 20.538 0.678 1.00 96.56 401 ARG A C 1
ATOM 3125 O O . ARG A 1 401 ? -18.766 20.253 -0.305 1.00 96.56 401 ARG A O 1
ATOM 3132 N N . GLY A 1 402 ? -18.927 21.138 1.748 1.00 96.12 402 GLY A N 1
ATOM 3133 C CA . GLY A 1 402 ? -17.528 21.513 1.864 1.00 96.12 402 GLY A CA 1
ATOM 3134 C C . GLY A 1 402 ? -16.651 20.368 2.355 1.00 96.12 402 GLY A C 1
ATOM 3135 O O . GLY A 1 402 ? -17.125 19.433 2.998 1.00 96.12 402 GLY A O 1
ATOM 3136 N N . LEU A 1 403 ? -15.349 20.456 2.087 1.00 95.50 403 LEU A N 1
ATOM 3137 C CA . LEU A 1 403 ? -14.370 19.518 2.640 1.00 95.50 403 LEU A CA 1
ATOM 3138 C C . LEU A 1 403 ? -14.361 19.558 4.176 1.00 95.50 403 LEU A C 1
ATOM 3140 O O . LEU A 1 403 ? -14.495 20.627 4.778 1.00 95.50 403 LEU A O 1
ATOM 3144 N N . PHE A 1 404 ? -14.149 18.394 4.795 1.00 94.25 404 PHE A N 1
ATOM 3145 C CA . PHE A 1 404 ? -14.047 18.221 6.252 1.00 94.25 404 PHE A CA 1
ATOM 3146 C C . PHE A 1 404 ? -15.296 18.679 7.027 1.00 94.25 404 PHE A C 1
ATOM 3148 O O . PHE A 1 404 ? -15.196 19.162 8.157 1.00 94.25 404 PHE A O 1
ATOM 3155 N N . PHE A 1 405 ? -16.475 18.551 6.414 1.00 96.06 405 PHE A N 1
ATOM 3156 C CA . PHE A 1 405 ? -17.752 18.782 7.081 1.00 96.06 405 PHE A CA 1
ATOM 3157 C C . PHE A 1 405 ? -18.025 17.690 8.125 1.00 96.06 405 PHE A C 1
ATOM 3159 O O . PHE A 1 405 ? -18.061 16.516 7.780 1.00 96.06 405 PHE A O 1
ATOM 3166 N N . GLY A 1 406 ? -18.238 18.046 9.391 1.00 94.38 406 GLY A N 1
ATOM 3167 C CA . GLY A 1 406 ? -18.469 17.082 10.479 1.00 94.38 406 GLY A CA 1
ATOM 3168 C C . GLY A 1 406 ? -19.938 16.712 10.725 1.00 94.38 406 GLY A C 1
ATOM 3169 O O . GLY A 1 406 ? -20.237 15.963 11.655 1.00 94.38 406 GLY A O 1
ATOM 3170 N N . GLY A 1 407 ? -20.868 17.200 9.897 1.00 95.12 407 GLY A N 1
ATOM 3171 C CA . GLY A 1 407 ? -22.305 16.923 10.017 1.00 95.12 407 GLY A CA 1
ATOM 3172 C C . GLY A 1 407 ? -23.067 17.931 10.881 1.00 95.12 407 GLY A C 1
ATOM 3173 O O . GLY A 1 407 ? -22.510 18.902 11.377 1.00 95.12 407 GLY A O 1
ATOM 3174 N N . LYS A 1 408 ? -24.376 17.711 11.050 1.00 94.81 408 LYS A N 1
ATOM 3175 C CA . LYS A 1 408 ? -25.231 18.453 12.007 1.00 94.81 408 LYS A CA 1
ATOM 3176 C C . LYS A 1 408 ? -25.765 17.574 13.147 1.00 94.81 408 LYS A C 1
ATOM 3178 O O . LYS A 1 408 ? -26.445 18.062 14.041 1.00 94.81 408 LYS A O 1
ATOM 3183 N N . GLN A 1 409 ? -25.454 16.283 13.092 1.00 94.12 409 GLN A N 1
ATOM 3184 C CA . GLN A 1 409 ? -25.816 15.257 14.061 1.00 94.12 409 GLN A CA 1
ATOM 3185 C C . GLN A 1 409 ? -24.892 14.050 13.878 1.00 94.12 409 GLN A C 1
ATOM 3187 O O . GLN A 1 409 ? -24.253 13.902 12.824 1.00 94.12 409 GLN A O 1
ATOM 3192 N N . LEU A 1 410 ? -24.875 13.163 14.870 1.00 94.56 410 LEU A N 1
ATOM 3193 C CA . LEU A 1 410 ? -24.203 11.873 14.768 1.00 94.56 410 LEU A CA 1
ATOM 3194 C C . LEU A 1 410 ? -24.804 11.066 13.602 1.00 94.56 410 LEU A C 1
ATOM 3196 O O . LEU A 1 410 ? -26.025 10.995 13.444 1.00 94.56 410 LEU A O 1
ATOM 3200 N N . GLN A 1 411 ? -23.949 10.516 12.744 1.00 96.38 411 GLN A N 1
ATOM 3201 C CA . GLN A 1 411 ? -24.367 9.827 11.524 1.00 96.38 411 GLN A CA 1
ATOM 3202 C C . GLN A 1 411 ? -24.897 8.411 11.823 1.00 96.38 411 GLN A C 1
ATOM 3204 O O . GLN A 1 411 ? -24.440 7.785 12.782 1.00 96.38 411 GLN A O 1
ATOM 3209 N N . PRO A 1 412 ? -25.811 7.860 10.995 1.00 95.62 412 PRO A N 1
ATOM 3210 C CA . PRO A 1 412 ? -26.445 6.564 11.262 1.00 95.62 412 PRO A CA 1
ATOM 3211 C C . PRO A 1 412 ? -25.465 5.398 11.453 1.00 95.62 412 PRO A C 1
ATOM 3213 O O . PRO A 1 412 ? -25.665 4.577 12.344 1.00 95.62 412 PRO A O 1
ATOM 3216 N N . GLY A 1 413 ? -24.388 5.330 10.659 1.00 96.19 413 GLY A N 1
ATOM 3217 C CA . GLY A 1 413 ? -23.343 4.306 10.811 1.00 96.19 413 GLY A CA 1
ATOM 3218 C C . GLY A 1 413 ? -22.663 4.350 12.187 1.00 96.19 413 GLY A C 1
ATOM 3219 O O . GLY A 1 413 ? -22.743 3.367 12.925 1.00 96.19 413 GLY A O 1
ATOM 3220 N N . PRO A 1 414 ? -22.064 5.491 12.582 1.00 95.62 414 PRO A N 1
ATOM 3221 C CA . PRO A 1 414 ? -21.553 5.714 13.934 1.00 95.62 414 PRO A CA 1
ATOM 3222 C C . PRO A 1 414 ? -22.542 5.441 15.074 1.00 95.62 414 PRO A C 1
ATOM 3224 O O . PRO A 1 414 ? -22.114 4.945 16.116 1.00 95.62 414 PRO A O 1
ATOM 3227 N N . VAL A 1 415 ? -23.839 5.746 14.914 1.00 96.12 415 VAL A N 1
ATOM 3228 C CA . VAL A 1 415 ? -24.877 5.392 15.907 1.00 96.12 415 VAL A CA 1
ATOM 3229 C C . VAL A 1 415 ? -24.959 3.874 16.063 1.00 96.12 415 VAL A C 1
ATOM 3231 O O . VAL A 1 415 ? -24.691 3.361 17.148 1.00 96.12 415 VAL A O 1
ATOM 3234 N N . LYS A 1 416 ? -25.237 3.150 14.968 1.00 97.62 416 LYS A N 1
ATOM 3235 C CA . LYS A 1 416 ? -25.404 1.687 14.991 1.00 97.62 416 LYS A CA 1
ATOM 3236 C C . LYS A 1 416 ? -24.138 0.971 15.485 1.00 97.62 416 LYS A C 1
ATOM 3238 O O . LYS A 1 416 ? -24.228 -0.036 16.180 1.00 97.62 416 LYS A O 1
ATOM 3243 N N . TYR A 1 417 ? -22.955 1.494 15.155 1.00 97.19 417 TYR A N 1
ATOM 3244 C CA . TYR A 1 417 ? -21.678 0.961 15.636 1.00 97.19 417 TYR A CA 1
ATOM 3245 C C . TYR A 1 417 ? -21.497 1.135 17.151 1.00 97.19 417 TYR A C 1
ATOM 3247 O O . TYR A 1 417 ? -21.139 0.176 17.833 1.00 97.19 417 TYR A O 1
ATOM 3255 N N . GLN A 1 418 ? -21.786 2.323 17.694 1.00 95.75 418 GLN A N 1
ATOM 3256 C CA . GLN A 1 418 ? -21.719 2.566 19.142 1.00 95.75 418 GLN A CA 1
ATOM 3257 C C . GLN A 1 418 ? -22.704 1.682 19.908 1.00 95.75 418 GLN A C 1
ATOM 3259 O O . GLN A 1 418 ? -22.325 1.092 20.915 1.00 95.75 418 GLN A O 1
ATOM 3264 N N . GLU A 1 419 ? -23.936 1.545 19.414 1.00 96.62 419 GLU A N 1
ATOM 3265 C CA . GLU A 1 419 ? -24.950 0.669 20.011 1.00 96.62 419 GLU A CA 1
ATOM 3266 C C . GLU A 1 419 ? -24.498 -0.797 20.016 1.00 96.62 419 GLU A C 1
ATOM 3268 O O . GLU A 1 419 ? -24.597 -1.473 21.042 1.00 96.62 419 GLU A O 1
ATOM 3273 N N . PHE A 1 420 ? -23.935 -1.272 18.899 1.00 97.38 420 PHE A N 1
ATOM 3274 C CA . PHE A 1 420 ? -23.392 -2.624 18.796 1.00 97.38 420 PHE A CA 1
ATOM 3275 C C . PHE A 1 420 ? -22.276 -2.871 19.820 1.00 97.38 420 PHE A C 1
ATOM 3277 O O . PHE A 1 420 ? -22.306 -3.872 20.539 1.00 97.38 420 PHE A O 1
ATOM 3284 N N . LEU A 1 421 ? -21.303 -1.958 19.911 1.00 96.56 421 LEU A N 1
ATOM 3285 C CA . LEU A 1 421 ? -20.200 -2.079 20.864 1.00 96.56 421 LEU A CA 1
ATOM 3286 C C . LEU A 1 421 ? -20.693 -2.014 22.313 1.00 96.56 421 LEU A C 1
ATOM 3288 O O . LEU A 1 421 ? -20.309 -2.863 23.114 1.00 96.56 421 LEU A O 1
ATOM 3292 N N . ALA A 1 422 ? -21.567 -1.060 22.646 1.00 95.75 422 ALA A N 1
ATOM 3293 C CA . ALA A 1 422 ? -22.119 -0.899 23.991 1.00 95.75 422 ALA A CA 1
ATOM 3294 C C . ALA A 1 422 ? -22.844 -2.165 24.469 1.00 95.75 422 ALA A C 1
ATOM 3296 O O . ALA A 1 422 ? -22.717 -2.560 25.627 1.00 95.75 422 ALA A O 1
ATOM 3297 N N . GLN A 1 423 ? -23.576 -2.827 23.567 1.00 95.62 423 GLN A N 1
ATOM 3298 C CA . GLN A 1 423 ? -24.276 -4.070 23.872 1.00 95.62 423 GLN A CA 1
ATOM 3299 C C . GLN A 1 423 ? -23.318 -5.256 24.048 1.00 95.62 423 GLN A C 1
ATOM 3301 O O . GLN A 1 423 ? -23.527 -6.087 24.928 1.00 95.62 423 GLN A O 1
ATOM 3306 N N . ARG A 1 424 ? -22.301 -5.381 23.187 1.00 95.94 424 ARG A N 1
ATOM 3307 C CA . ARG A 1 424 ? -21.444 -6.579 23.114 1.00 95.94 424 ARG A CA 1
ATOM 3308 C C . ARG A 1 424 ? -20.239 -6.542 24.046 1.00 95.94 424 ARG A C 1
ATOM 3310 O O . ARG A 1 424 ? -19.748 -7.597 24.427 1.00 95.94 424 ARG A O 1
ATOM 3317 N N . LEU A 1 425 ? -19.773 -5.354 24.410 1.00 96.38 425 LEU A N 1
ATOM 3318 C CA . LEU A 1 425 ? -18.604 -5.142 25.265 1.00 96.38 425 LEU A CA 1
ATOM 3319 C C . LEU A 1 425 ? -18.995 -4.578 26.637 1.00 96.38 425 LEU A C 1
ATOM 3321 O O . LEU A 1 425 ? -18.192 -3.931 27.298 1.00 96.38 425 LEU A O 1
ATOM 3325 N N . SER A 1 426 ? -20.226 -4.823 27.097 1.00 94.06 426 SER A N 1
ATOM 3326 C CA . SER A 1 426 ? -20.719 -4.312 28.384 1.00 94.06 426 SER A CA 1
ATOM 3327 C C . SER A 1 426 ? -19.946 -4.840 29.601 1.00 94.06 426 SER A C 1
ATOM 3329 O O . SER A 1 426 ? -20.003 -4.234 30.668 1.00 94.06 426 SER A O 1
ATOM 3331 N N . SER A 1 427 ? -19.265 -5.982 29.457 1.00 95.19 427 SER A N 1
ATOM 3332 C CA . SER A 1 427 ? -18.400 -6.599 30.472 1.00 95.19 427 SER A CA 1
ATOM 3333 C C . SER A 1 427 ? -16.937 -6.160 30.385 1.00 95.19 427 SER A C 1
ATOM 3335 O O . SER A 1 427 ? -16.142 -6.599 31.210 1.00 95.19 427 SER A O 1
ATOM 3337 N N . ALA A 1 428 ? -16.563 -5.350 29.389 1.00 96.69 428 ALA A N 1
ATOM 3338 C CA . ALA A 1 428 ? -15.174 -4.978 29.174 1.00 96.69 428 ALA A CA 1
ATOM 3339 C C . ALA A 1 428 ? -14.659 -4.093 30.318 1.00 96.69 428 ALA A C 1
ATOM 3341 O O . ALA A 1 428 ? -15.260 -3.072 30.657 1.00 96.69 428 ALA A O 1
ATOM 3342 N N . GLU A 1 429 ? -13.520 -4.482 30.880 1.00 96.25 429 GLU A N 1
ATOM 3343 C CA . GLU A 1 429 ? -12.793 -3.746 31.916 1.00 96.25 429 GLU A CA 1
ATOM 3344 C C . GLU A 1 429 ? -11.544 -3.072 31.331 1.00 96.25 429 GLU A C 1
ATOM 3346 O O . GLU A 1 429 ? -11.197 -1.967 31.744 1.00 96.25 429 GLU A O 1
ATOM 3351 N N . GLN A 1 430 ? -10.917 -3.690 30.323 1.00 96.31 430 GLN A N 1
ATOM 3352 C CA . GLN A 1 430 ? -9.757 -3.177 29.593 1.00 96.31 430 GLN A CA 1
ATOM 3353 C C . GLN A 1 430 ? -10.032 -3.208 28.083 1.00 96.31 430 GLN A C 1
ATOM 3355 O O . GLN A 1 430 ? -10.360 -4.258 27.523 1.00 96.31 430 GLN A O 1
ATOM 3360 N N . ILE A 1 431 ? -9.857 -2.069 27.409 1.00 96.12 431 ILE A N 1
ATOM 3361 C CA . ILE A 1 431 ? -9.974 -1.950 25.950 1.00 96.12 431 ILE A CA 1
ATOM 3362 C C . ILE A 1 431 ? -8.708 -1.291 25.396 1.00 96.12 431 ILE A C 1
ATOM 3364 O O . ILE A 1 431 ? -8.490 -0.092 25.570 1.00 96.12 431 ILE A O 1
ATOM 3368 N N . ALA A 1 432 ? -7.895 -2.065 24.683 1.00 95.50 432 ALA A N 1
ATOM 3369 C CA . ALA A 1 432 ? -6.857 -1.542 23.805 1.00 95.50 432 ALA A CA 1
ATOM 3370 C C . ALA A 1 432 ? -7.454 -1.345 22.407 1.00 95.50 432 ALA A C 1
ATOM 3372 O O . ALA A 1 432 ? -8.109 -2.243 21.887 1.00 95.50 432 ALA A O 1
ATOM 3373 N N . ALA A 1 433 ? -7.262 -0.181 21.795 1.00 96.38 433 ALA A N 1
ATOM 3374 C CA . ALA A 1 433 ? -7.841 0.161 20.505 1.00 96.38 433 ALA A CA 1
ATOM 3375 C C . ALA 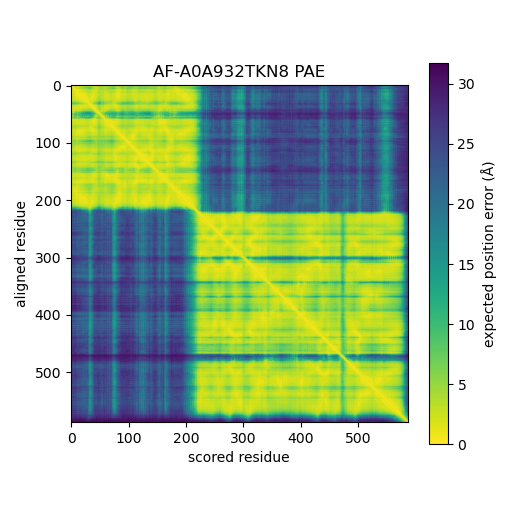A 1 433 ? -6.780 0.670 19.523 1.00 96.38 433 ALA A C 1
ATOM 3377 O O . ALA A 1 433 ? -5.980 1.541 19.864 1.00 96.38 433 ALA A O 1
ATOM 3378 N N . ILE A 1 434 ? -6.814 0.144 18.299 1.00 96.69 434 ILE A N 1
ATOM 3379 C CA . ILE A 1 434 ? -5.992 0.569 17.164 1.00 96.69 434 ILE A CA 1
ATOM 3380 C C . ILE A 1 434 ? -6.935 1.031 16.057 1.00 96.69 434 ILE A C 1
ATOM 3382 O O . ILE A 1 434 ? -7.802 0.265 15.640 1.00 96.69 434 ILE A O 1
ATOM 3386 N N . ASP A 1 435 ? -6.749 2.247 15.554 1.00 97.00 435 ASP A N 1
ATOM 3387 C CA . ASP A 1 435 ? -7.460 2.739 14.371 1.00 97.00 435 ASP A CA 1
ATOM 3388 C C . ASP A 1 435 ? -6.471 3.061 13.250 1.00 97.00 435 ASP A C 1
ATOM 3390 O O . ASP A 1 435 ? -5.548 3.854 13.441 1.00 97.00 435 ASP A O 1
ATOM 3394 N N . VAL A 1 436 ? -6.645 2.426 12.090 1.00 97.25 436 VAL A N 1
ATOM 3395 C CA . VAL A 1 436 ? -5.710 2.548 10.961 1.00 97.25 436 VAL A CA 1
ATOM 3396 C C . VAL A 1 436 ? -6.134 3.664 10.011 1.00 97.25 436 VAL A C 1
ATOM 3398 O O . VAL A 1 436 ? -7.237 3.637 9.454 1.00 97.25 436 VAL A O 1
ATOM 3401 N N . HIS A 1 437 ? -5.205 4.587 9.766 1.00 96.44 437 HIS A N 1
ATOM 3402 C CA . HIS A 1 437 ? -5.334 5.734 8.869 1.00 96.44 437 HIS A CA 1
ATOM 3403 C C . HIS A 1 437 ? -4.214 5.771 7.836 1.00 96.44 437 HIS A C 1
ATOM 3405 O O . HIS A 1 437 ? -3.144 5.180 7.998 1.00 96.44 437 HIS A O 1
ATOM 3411 N N . THR A 1 438 ? -4.462 6.500 6.758 1.00 96.31 438 THR A N 1
ATOM 3412 C CA . THR A 1 438 ? -3.464 6.765 5.717 1.00 96.31 438 THR A CA 1
ATOM 3413 C C . THR A 1 438 ? -3.535 8.223 5.307 1.00 96.31 438 THR A C 1
ATOM 3415 O O . THR A 1 438 ? -4.623 8.786 5.210 1.00 96.31 438 THR A O 1
ATOM 3418 N N . GLY A 1 439 ? -2.402 8.823 4.964 1.00 89.75 439 GLY A N 1
ATOM 3419 C CA . GLY A 1 439 ? -2.383 10.209 4.524 1.00 89.75 439 GLY A CA 1
ATOM 3420 C C . GLY A 1 439 ? -1.087 10.902 4.888 1.00 89.75 439 GLY A C 1
ATOM 3421 O O . GLY A 1 439 ? -0.280 11.213 4.011 1.00 89.75 439 GLY A O 1
ATOM 3422 N N . LEU A 1 440 ? -0.900 11.177 6.173 1.00 83.44 440 LEU A N 1
ATOM 3423 C CA . LEU A 1 440 ? 0.158 12.049 6.674 1.00 83.44 440 LEU A CA 1
ATOM 3424 C C . LEU A 1 440 ? 1.386 11.262 7.140 1.00 83.44 440 LEU A C 1
ATOM 3426 O O . LEU A 1 440 ? 1.276 10.161 7.650 1.00 83.44 440 LEU A O 1
ATOM 3430 N N . GLY A 1 441 ? 2.569 11.863 7.003 1.00 86.19 441 GLY A N 1
ATOM 3431 C CA . GLY A 1 441 ? 3.834 11.257 7.434 1.00 86.19 441 GLY A CA 1
ATOM 3432 C C . GLY A 1 441 ? 4.750 10.876 6.273 1.00 86.19 441 GLY A C 1
ATOM 3433 O O . GLY A 1 441 ? 4.501 11.231 5.117 1.00 86.19 441 GLY A O 1
ATOM 3434 N N . SER A 1 442 ? 5.845 10.194 6.600 1.00 88.31 442 SER A N 1
ATOM 3435 C CA . SER A 1 442 ? 6.824 9.709 5.622 1.00 88.31 442 SER A CA 1
ATOM 3436 C C . SER A 1 442 ? 6.251 8.553 4.807 1.00 88.31 442 SER A C 1
ATOM 3438 O O . SER A 1 442 ? 5.587 7.673 5.341 1.00 88.31 442 SER A O 1
ATOM 3440 N N . TYR A 1 443 ? 6.506 8.552 3.500 1.00 91.25 443 TYR A N 1
ATOM 3441 C CA . TYR A 1 443 ? 5.910 7.595 2.569 1.00 91.25 443 TYR A CA 1
ATOM 3442 C C . TYR A 1 443 ? 6.192 6.135 2.970 1.00 91.25 443 TYR A C 1
ATOM 3444 O O . TYR A 1 443 ? 7.347 5.717 2.994 1.00 91.25 443 TYR A O 1
ATOM 3452 N N . GLY A 1 444 ? 5.136 5.364 3.250 1.00 89.19 444 GLY A N 1
ATOM 3453 C CA . GLY A 1 444 ? 5.213 3.951 3.644 1.00 89.19 444 GLY A CA 1
ATOM 3454 C C . GLY A 1 444 ? 5.582 3.716 5.110 1.00 89.19 444 GLY A C 1
ATOM 3455 O O . GLY A 1 444 ? 5.512 2.585 5.574 1.00 89.19 444 GLY A O 1
ATOM 3456 N N . GLU A 1 445 ? 5.930 4.756 5.855 1.00 92.19 445 GLU A N 1
ATOM 3457 C CA . GLU A 1 445 ? 6.219 4.678 7.283 1.00 92.19 445 GLU A CA 1
ATOM 3458 C C . GLU A 1 445 ? 4.948 4.981 8.072 1.00 92.19 445 GLU A C 1
ATOM 3460 O O . GLU A 1 445 ? 4.136 5.810 7.650 1.00 92.19 445 GLU A O 1
ATOM 3465 N N . ASP A 1 446 ? 4.782 4.338 9.224 1.00 95.50 446 ASP A N 1
ATOM 3466 C CA . ASP A 1 446 ? 3.685 4.648 10.128 1.00 95.50 446 ASP A CA 1
ATOM 3467 C C . ASP A 1 446 ? 4.136 5.536 11.288 1.00 95.50 446 ASP A C 1
ATOM 3469 O O . ASP A 1 446 ? 5.290 5.519 11.718 1.00 95.50 446 ASP A O 1
ATOM 3473 N N . THR A 1 447 ? 3.207 6.340 11.785 1.00 94.88 447 THR A N 1
ATOM 3474 C CA . THR A 1 447 ? 3.341 7.116 13.015 1.00 94.88 447 THR A CA 1
ATOM 3475 C C . THR A 1 447 ? 2.222 6.702 13.962 1.00 94.88 447 THR A C 1
ATOM 3477 O O . THR A 1 447 ? 1.047 6.754 13.600 1.00 94.88 447 THR A O 1
ATOM 3480 N N . LEU A 1 448 ? 2.586 6.301 15.179 1.00 94.56 448 LEU A N 1
ATOM 3481 C CA . LEU A 1 448 ? 1.651 5.909 16.229 1.00 94.56 448 LEU A CA 1
ATOM 3482 C C . LEU A 1 448 ? 1.245 7.144 17.025 1.00 94.56 448 LEU A C 1
ATOM 3484 O O . LEU A 1 448 ? 1.995 7.647 17.863 1.00 94.56 448 LEU A O 1
ATOM 3488 N N . LEU A 1 449 ? 0.055 7.648 16.732 1.00 91.44 449 LEU A N 1
ATOM 3489 C CA . LEU A 1 449 ? -0.505 8.832 17.354 1.00 91.44 449 LEU A CA 1
ATOM 3490 C C . LEU A 1 449 ? -1.241 8.456 18.642 1.00 91.44 449 LEU A C 1
ATOM 3492 O O . LEU A 1 449 ? -2.230 7.720 18.613 1.00 91.44 449 LEU A O 1
ATOM 3496 N N . VAL A 1 450 ? -0.762 8.990 19.766 1.00 90.31 450 VAL A N 1
ATOM 3497 C CA . VAL A 1 450 ? -1.299 8.717 21.111 1.00 90.31 450 VAL A CA 1
ATOM 3498 C C . VAL A 1 450 ? -1.626 10.002 21.864 1.00 90.31 450 VAL A C 1
ATOM 3500 O O . VAL A 1 450 ? -1.066 11.065 21.592 1.00 90.31 450 VAL A O 1
ATOM 3503 N N . GLU A 1 451 ? -2.521 9.925 22.849 1.00 84.50 451 GLU A N 1
ATOM 3504 C CA . GLU A 1 451 ? -2.807 11.066 23.723 1.00 84.50 451 GLU A CA 1
ATOM 3505 C C . GLU A 1 451 ? -1.536 11.563 24.431 1.00 84.50 451 GLU A C 1
ATOM 3507 O O . GLU A 1 451 ? -0.702 10.772 24.874 1.00 84.50 451 GLU A O 1
ATOM 3512 N N . GLN A 1 452 ? -1.417 12.883 24.614 1.00 82.62 452 GLN A N 1
ATOM 3513 C CA . GLN A 1 452 ? -0.229 13.517 25.206 1.00 82.62 452 GLN A CA 1
ATOM 3514 C C . GLN A 1 452 ? 0.176 12.901 26.558 1.00 82.62 452 GLN A C 1
ATOM 3516 O O . GLN A 1 452 ? 1.364 12.751 26.832 1.00 82.62 452 GLN A O 1
ATOM 3521 N N . ARG A 1 453 ? -0.798 12.518 27.394 1.00 83.75 453 ARG A N 1
ATOM 3522 C CA . ARG A 1 453 ? -0.552 11.887 28.703 1.00 83.75 453 ARG A CA 1
ATOM 3523 C C . ARG A 1 453 ? 0.055 10.481 28.610 1.00 83.75 453 ARG A C 1
ATOM 3525 O O . ARG A 1 453 ? 0.732 10.066 29.541 1.00 83.75 453 ARG A O 1
ATOM 3532 N N . ASN A 1 454 ? -0.157 9.782 27.495 1.00 85.44 454 ASN A N 1
ATOM 3533 C CA . ASN A 1 454 ? 0.308 8.412 27.269 1.00 85.44 454 ASN A CA 1
ATOM 3534 C C . ASN A 1 454 ? 1.602 8.361 26.444 1.00 85.44 454 ASN A C 1
ATOM 3536 O O . ASN A 1 454 ? 2.174 7.290 26.275 1.00 85.44 454 ASN A O 1
ATOM 3540 N N . TYR A 1 455 ? 2.077 9.504 25.939 1.00 86.62 455 TYR A N 1
ATOM 3541 C CA . TYR A 1 455 ? 3.209 9.585 25.017 1.00 86.62 455 TYR A CA 1
ATOM 3542 C C . TYR A 1 455 ? 4.493 8.933 25.548 1.00 86.62 455 TYR A C 1
ATOM 3544 O O . TYR A 1 455 ? 5.112 8.157 24.827 1.00 86.62 455 TYR A O 1
ATOM 3552 N N . ILE A 1 456 ? 4.883 9.216 26.796 1.00 87.12 456 ILE A N 1
ATOM 3553 C CA . ILE A 1 456 ? 6.131 8.687 27.374 1.00 87.12 456 ILE A CA 1
ATOM 3554 C C . ILE A 1 456 ? 6.058 7.159 27.483 1.00 87.12 456 ILE A C 1
ATOM 3556 O O . ILE A 1 456 ? 6.913 6.473 26.933 1.00 87.12 456 ILE A O 1
ATOM 3560 N N . ALA A 1 457 ? 4.995 6.639 28.103 1.00 85.81 457 ALA A N 1
ATOM 3561 C CA . ALA A 1 457 ? 4.796 5.201 28.272 1.00 85.81 457 ALA A CA 1
ATOM 3562 C C . ALA A 1 457 ? 4.693 4.468 26.922 1.00 85.81 457 ALA A C 1
ATOM 3564 O O . ALA A 1 457 ? 5.295 3.418 26.732 1.00 85.81 457 ALA A O 1
ATOM 3565 N N . ALA A 1 458 ? 3.980 5.039 25.947 1.00 87.88 458 ALA A N 1
ATOM 3566 C CA . ALA A 1 458 ? 3.878 4.452 24.615 1.00 87.88 458 ALA A CA 1
ATOM 3567 C C . ALA A 1 458 ? 5.231 4.441 23.886 1.00 87.88 458 ALA A C 1
ATOM 3569 O O . ALA A 1 458 ? 5.558 3.457 23.229 1.00 87.88 458 ALA A O 1
ATOM 3570 N N . ARG A 1 459 ? 6.039 5.502 24.008 1.00 90.69 459 ARG A N 1
ATOM 3571 C CA . ARG A 1 459 ? 7.368 5.574 23.381 1.00 90.69 459 ARG A CA 1
ATOM 3572 C C . ARG A 1 459 ? 8.354 4.570 23.980 1.00 90.69 459 ARG A C 1
ATOM 3574 O O . ARG A 1 459 ? 9.189 4.056 23.244 1.00 90.69 459 ARG A O 1
ATOM 3581 N N . GLU A 1 460 ? 8.255 4.263 25.272 1.00 87.38 460 GLU A N 1
ATOM 3582 C CA . GLU A 1 460 ? 9.063 3.206 25.905 1.00 87.38 460 GLU A CA 1
ATOM 3583 C C . GLU A 1 460 ? 8.773 1.820 25.312 1.00 87.38 460 GLU A C 1
ATOM 3585 O O . GLU A 1 460 ? 9.681 1.001 25.195 1.00 87.38 460 GLU A O 1
ATOM 3590 N N . VAL A 1 461 ? 7.527 1.580 24.900 1.00 86.44 461 VAL A N 1
ATOM 3591 C CA . VAL A 1 461 ? 7.072 0.289 24.372 1.00 86.44 461 VAL A CA 1
ATOM 3592 C C . VAL A 1 461 ? 7.265 0.181 22.858 1.00 86.44 461 VAL A C 1
ATOM 3594 O O . VAL A 1 461 ? 7.805 -0.806 22.369 1.00 86.44 461 VAL A O 1
ATOM 3597 N N . PHE A 1 462 ? 6.839 1.196 22.106 1.00 89.62 462 PHE A N 1
ATOM 3598 C CA . PHE A 1 462 ? 6.788 1.154 20.641 1.00 89.62 462 PHE A CA 1
ATOM 3599 C C . PHE A 1 462 ? 7.927 1.934 19.960 1.00 89.62 462 PHE A C 1
ATOM 3601 O O . PHE A 1 462 ? 8.036 1.934 18.734 1.00 89.62 462 PHE A O 1
ATOM 3608 N N . GLY A 1 463 ? 8.787 2.608 20.727 1.00 89.00 463 GLY A N 1
ATOM 3609 C CA . GLY A 1 463 ? 9.970 3.303 20.223 1.00 89.00 463 GLY A CA 1
ATOM 3610 C C . GLY A 1 463 ? 9.683 4.617 19.486 1.00 89.00 463 GLY A C 1
ATOM 3611 O O . GLY A 1 463 ? 8.684 5.299 19.710 1.00 89.00 463 GLY A O 1
ATOM 3612 N N . GLU A 1 464 ? 10.599 4.995 18.590 1.00 88.44 464 GLU A N 1
ATOM 3613 C CA . GLU A 1 464 ? 10.642 6.316 17.931 1.00 88.44 464 GLU A CA 1
ATOM 3614 C C . GLU A 1 464 ? 9.479 6.601 16.963 1.00 88.44 464 GLU A C 1
ATOM 3616 O O . GLU A 1 464 ? 9.298 7.742 16.542 1.00 88.44 464 GLU A O 1
ATOM 3621 N N . ARG A 1 465 ? 8.668 5.595 16.614 1.00 91.81 465 ARG A N 1
ATOM 3622 C CA . ARG A 1 465 ? 7.479 5.763 15.752 1.00 91.81 465 ARG A CA 1
ATOM 3623 C C . ARG A 1 465 ? 6.290 6.410 16.473 1.00 91.81 465 ARG A C 1
ATOM 3625 O O . ARG A 1 465 ? 5.287 6.701 15.829 1.00 91.81 465 ARG A O 1
ATOM 3632 N N . VAL A 1 466 ? 6.370 6.624 17.788 1.00 91.44 466 VAL A N 1
ATOM 3633 C CA . VAL A 1 466 ? 5.301 7.245 18.586 1.00 91.44 466 VAL A CA 1
ATOM 3634 C C . VAL A 1 466 ? 5.381 8.765 18.521 1.00 91.44 466 VAL A C 1
ATOM 3636 O O . VAL A 1 466 ? 6.430 9.354 18.774 1.00 91.44 466 VAL A O 1
ATOM 3639 N N . ALA A 1 467 ? 4.246 9.414 18.270 1.00 88.81 467 ALA A N 1
ATOM 3640 C CA . ALA A 1 467 ? 4.110 10.863 18.334 1.00 88.81 467 ALA A CA 1
ATOM 3641 C C . ALA A 1 467 ? 2.840 11.263 19.105 1.00 88.81 467 ALA A C 1
ATOM 3643 O O . ALA A 1 467 ? 1.835 10.548 19.078 1.00 88.81 467 ALA A O 1
ATOM 3644 N N . PRO A 1 468 ? 2.841 12.414 19.798 1.00 83.12 468 PRO A N 1
ATOM 3645 C CA . PRO A 1 468 ? 1.640 12.888 20.464 1.00 83.12 468 PRO A CA 1
ATOM 3646 C C . PRO A 1 468 ? 0.577 13.336 19.450 1.00 83.12 468 PRO A C 1
ATOM 3648 O O . PRO A 1 468 ? 0.885 13.884 18.388 1.00 83.12 468 PRO A O 1
ATOM 3651 N N . LEU A 1 469 ? -0.693 13.197 19.827 1.00 72.06 469 LEU A N 1
ATOM 3652 C CA . LEU A 1 469 ? -1.850 13.850 19.205 1.00 72.06 469 LEU A CA 1
ATOM 3653 C C . LEU A 1 469 ? -1.855 15.360 19.531 1.00 72.06 469 LEU A C 1
ATOM 3655 O O . LEU A 1 469 ? -2.819 15.888 20.083 1.00 72.06 469 LEU A O 1
ATOM 3659 N N . SER A 1 470 ? -0.759 16.068 19.239 1.00 59.25 470 SER A N 1
ATOM 3660 C CA . SER A 1 470 ? -0.647 17.521 19.415 1.00 59.25 470 SER A CA 1
ATOM 3661 C C . SER A 1 470 ? -0.108 18.208 18.150 1.00 59.25 470 SER A C 1
ATOM 3663 O O . SER A 1 470 ? 0.751 17.647 17.468 1.00 59.25 470 SER A O 1
ATOM 3665 N N . PRO A 1 471 ? -0.585 19.423 17.802 1.00 52.12 471 PRO A N 1
ATOM 3666 C CA . PRO A 1 471 ? -0.234 20.079 16.533 1.00 52.12 471 PRO A CA 1
ATOM 3667 C C . PRO A 1 471 ? 1.231 20.521 16.425 1.00 52.12 471 PRO A C 1
ATOM 3669 O O . PRO A 1 471 ? 1.707 20.811 15.331 1.00 52.12 471 PRO A O 1
ATOM 3672 N N . GLU A 1 472 ? 1.931 20.641 17.555 1.00 44.91 472 GLU A N 1
ATOM 3673 C CA . GLU A 1 472 ? 3.210 21.354 17.625 1.00 44.91 472 GLU A CA 1
ATOM 3674 C C . GLU A 1 472 ? 4.417 20.475 17.268 1.00 44.91 472 GLU A C 1
ATOM 3676 O O . GLU A 1 472 ? 5.444 21.014 16.871 1.00 44.91 472 GLU A O 1
ATOM 3681 N N . ASN A 1 473 ? 4.292 19.140 17.324 1.00 41.75 473 ASN A N 1
ATOM 3682 C CA . ASN A 1 473 ? 5.410 18.205 17.100 1.00 41.75 473 ASN A CA 1
ATOM 3683 C C . ASN A 1 473 ? 5.030 16.924 16.328 1.00 41.75 473 ASN A C 1
ATOM 3685 O O . ASN A 1 473 ? 5.771 15.945 16.353 1.00 41.75 473 ASN A O 1
ATOM 3689 N N . SER A 1 474 ? 3.876 16.900 15.658 1.00 47.34 474 SER A N 1
ATOM 3690 C CA . SER A 1 474 ? 3.350 15.703 14.992 1.00 47.34 474 SER A CA 1
ATOM 3691 C C . SER A 1 474 ? 2.711 16.045 13.642 1.00 47.34 474 SER A C 1
ATOM 3693 O O . SER A 1 474 ? 2.242 17.169 13.441 1.00 47.34 474 SER A O 1
ATOM 3695 N N . PRO A 1 475 ? 2.646 15.101 12.680 1.00 48.66 475 PRO A N 1
ATOM 3696 C CA . PRO A 1 475 ? 1.777 15.254 11.520 1.00 48.66 475 PRO A CA 1
ATOM 3697 C C . PRO A 1 475 ? 0.301 15.473 11.901 1.00 48.66 475 PRO A C 1
ATOM 3699 O O . PRO A 1 475 ? -0.426 16.029 11.073 1.00 48.66 475 PRO A O 1
ATOM 3702 N N . ALA A 1 476 ? -0.121 15.108 13.116 1.00 54.31 476 ALA A N 1
ATOM 3703 C CA . ALA A 1 476 ? -1.474 15.295 13.631 1.00 54.31 476 ALA A CA 1
ATOM 3704 C C . ALA A 1 476 ? -1.934 16.767 13.664 1.00 54.31 476 ALA A C 1
ATOM 3706 O O . ALA A 1 476 ? -1.149 17.713 13.671 1.00 54.31 476 ALA A O 1
ATOM 3707 N N . TYR A 1 477 ? -3.250 16.954 13.684 1.00 55.22 477 TYR A N 1
ATOM 3708 C CA . TYR A 1 477 ? -3.930 18.243 13.800 1.00 55.22 477 TYR A CA 1
ATOM 3709 C C . TYR A 1 477 ? -5.052 18.110 14.839 1.00 55.22 477 TYR A C 1
ATOM 3711 O O . TYR A 1 477 ? -5.573 17.018 15.061 1.00 55.22 477 TYR A O 1
ATOM 3719 N N . GLN A 1 478 ? -5.425 19.209 15.499 1.00 58.06 478 GLN A N 1
ATOM 3720 C CA . GLN A 1 478 ? -6.479 19.167 16.521 1.00 58.06 478 GLN A CA 1
ATOM 3721 C C . GLN A 1 478 ? -7.858 19.042 15.865 1.00 58.06 478 GLN A C 1
ATOM 3723 O O . GLN A 1 478 ? -8.210 19.842 14.997 1.00 58.06 478 GLN A O 1
ATOM 3728 N N . THR A 1 479 ? -8.638 18.053 16.293 1.00 56.38 479 THR A N 1
ATOM 3729 C CA . THR A 1 479 ? -9.986 17.787 15.780 1.00 56.38 479 THR A CA 1
ATOM 3730 C C . THR A 1 479 ? -11.003 17.796 16.905 1.00 56.38 479 THR A C 1
ATOM 3732 O O . THR A 1 479 ? -10.666 17.565 18.063 1.00 56.38 479 THR A O 1
ATOM 3735 N N . SER A 1 480 ? -12.254 18.090 16.563 1.00 60.62 480 SER A N 1
ATOM 3736 C CA . SER A 1 480 ? -13.398 17.841 17.439 1.00 60.62 480 SER A CA 1
ATOM 3737 C C . SER A 1 480 ? -14.165 16.648 16.882 1.00 60.62 480 SER A C 1
ATOM 3739 O O . SER A 1 480 ? -14.373 16.589 15.675 1.00 60.62 480 SER A O 1
ATOM 3741 N N . GLY A 1 481 ? -14.565 15.707 17.738 1.00 67.50 481 GLY A N 1
ATOM 3742 C CA . GLY A 1 481 ? -15.384 14.560 17.338 1.00 67.50 481 GLY A CA 1
ATOM 3743 C C . GLY A 1 481 ? -14.633 13.414 16.654 1.00 67.50 481 GLY A C 1
ATOM 3744 O O . GLY A 1 481 ? -15.191 12.768 15.766 1.00 67.50 481 GLY A O 1
ATOM 3745 N N . SER A 1 482 ? -13.391 13.156 17.049 1.00 81.50 482 SER A N 1
ATOM 3746 C CA . SER A 1 482 ? -12.618 11.983 16.636 1.00 81.50 482 SER A CA 1
ATOM 3747 C C . SER A 1 482 ? -13.022 10.719 17.409 1.00 81.50 482 SER A C 1
ATOM 3749 O O . SER A 1 482 ? -13.629 10.789 18.483 1.00 81.50 482 SER A O 1
ATOM 3751 N N . ILE A 1 483 ? -12.732 9.543 16.843 1.00 83.12 483 ILE A N 1
ATOM 3752 C CA . ILE A 1 483 ? -13.201 8.247 17.368 1.00 83.12 483 ILE A CA 1
ATOM 3753 C C . ILE A 1 483 ? -12.621 7.890 18.749 1.00 83.12 483 ILE A C 1
ATOM 3755 O O . ILE A 1 483 ? -13.289 7.227 19.541 1.00 83.12 483 ILE A O 1
ATOM 3759 N N . ASP A 1 484 ? -11.429 8.381 19.086 1.00 83.31 484 ASP A N 1
ATOM 3760 C CA . ASP A 1 484 ? -10.801 8.220 20.403 1.00 83.31 484 ASP A CA 1
ATOM 3761 C C . ASP A 1 484 ? -11.662 8.814 21.525 1.00 83.31 484 ASP A C 1
ATOM 3763 O O . ASP A 1 484 ? -11.762 8.238 22.604 1.00 83.31 484 ASP A O 1
ATOM 3767 N N . THR A 1 485 ? -12.390 9.901 21.250 1.00 86.25 485 THR A N 1
ATOM 3768 C CA . THR A 1 485 ? -13.295 10.527 22.228 1.00 86.25 485 THR A CA 1
ATOM 3769 C C . THR A 1 485 ? -14.595 9.746 22.448 1.00 86.25 485 THR A C 1
ATOM 3771 O O . THR A 1 485 ? -15.339 10.027 23.392 1.00 86.25 485 THR A O 1
ATOM 3774 N N . MET A 1 486 ? -14.919 8.792 21.569 1.00 90.81 486 MET A N 1
ATOM 3775 C CA . MET A 1 486 ? -16.132 7.980 21.667 1.00 90.81 486 MET A CA 1
ATOM 3776 C C . MET A 1 486 ? -15.975 6.860 22.695 1.00 90.81 486 MET A C 1
ATOM 3778 O O . MET A 1 486 ? -16.865 6.691 23.530 1.00 90.81 486 MET A O 1
ATOM 3782 N N . LEU A 1 487 ? -14.846 6.143 22.690 1.00 91.94 487 LEU A N 1
ATOM 3783 C CA . LEU A 1 487 ? -14.662 4.964 23.544 1.00 91.94 487 LEU A CA 1
ATOM 3784 C C . LEU A 1 487 ? -14.835 5.277 25.045 1.00 91.94 487 LEU A C 1
A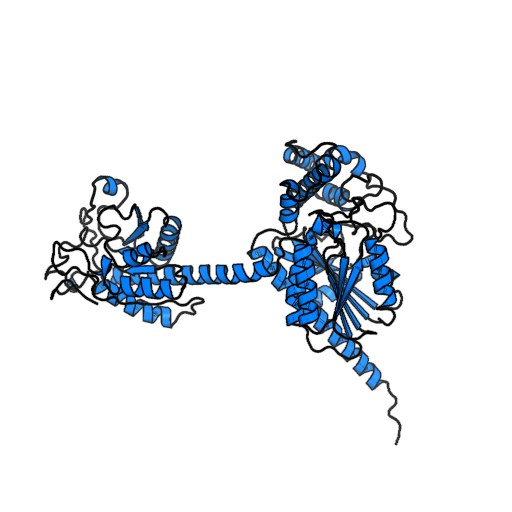TOM 3786 O O . LEU A 1 487 ? -15.614 4.570 25.684 1.00 91.94 487 LEU A O 1
ATOM 3790 N N . PRO A 1 488 ? -14.244 6.349 25.619 1.00 91.19 488 PRO A N 1
ATOM 3791 C CA . PRO A 1 488 ? -14.431 6.679 27.036 1.00 91.19 488 PRO A CA 1
ATOM 3792 C C . PRO A 1 488 ? -15.867 7.053 27.405 1.00 91.19 488 PRO A C 1
ATOM 3794 O O . PRO A 1 488 ? -16.271 6.882 28.552 1.00 91.19 488 PRO A O 1
ATOM 3797 N N . ARG A 1 489 ? -16.652 7.558 26.444 1.00 90.56 489 ARG A N 1
ATOM 3798 C CA . ARG A 1 489 ? -18.068 7.890 26.660 1.00 90.56 489 ARG A CA 1
ATOM 3799 C C . ARG A 1 489 ? -18.951 6.647 26.634 1.00 90.56 489 ARG A C 1
ATOM 3801 O O . ARG A 1 489 ? -19.886 6.563 27.422 1.00 90.56 489 ARG A O 1
ATOM 3808 N N . VAL A 1 490 ? -18.656 5.695 25.748 1.00 92.62 490 VAL A N 1
ATOM 3809 C CA . VAL A 1 490 ? -19.398 4.427 25.649 1.00 92.62 490 VAL A CA 1
ATOM 3810 C C . VAL A 1 490 ? -19.033 3.477 26.795 1.00 92.62 490 VAL A C 1
ATOM 3812 O O . VAL A 1 490 ? -19.913 2.805 27.329 1.00 92.62 490 VAL A O 1
ATOM 3815 N N . PHE A 1 491 ? -17.768 3.465 27.227 1.00 94.50 491 PHE A N 1
ATOM 3816 C CA . PHE A 1 491 ? -17.254 2.575 28.273 1.00 94.50 491 PHE A CA 1
ATOM 3817 C C . PHE A 1 491 ? -16.630 3.352 29.443 1.00 94.50 491 PHE A C 1
ATOM 3819 O O . PHE A 1 491 ? -15.435 3.223 29.706 1.00 94.50 491 PHE A O 1
ATOM 3826 N N . PRO A 1 492 ? -17.417 4.125 30.215 1.00 92.62 492 PRO A N 1
ATOM 3827 C CA . PRO A 1 492 ? -16.888 4.994 31.273 1.00 92.62 492 PRO A CA 1
ATOM 3828 C C . PRO A 1 492 ? -16.244 4.239 32.446 1.00 92.62 492 PRO A C 1
ATOM 3830 O O . PRO A 1 492 ? -15.581 4.849 33.281 1.00 92.62 492 PRO A O 1
ATOM 3833 N N . LYS A 1 493 ? -16.474 2.923 32.544 1.00 93.06 493 LYS A N 1
ATOM 3834 C CA . LYS A 1 493 ? -15.904 2.050 33.580 1.00 93.06 493 LYS A CA 1
ATOM 3835 C C . LYS A 1 493 ? -14.666 1.282 33.114 1.00 93.06 493 LYS A C 1
ATOM 3837 O O . LYS A 1 493 ? -13.977 0.728 33.963 1.00 93.06 493 LYS A O 1
ATOM 3842 N N . ALA A 1 494 ? -14.409 1.225 31.807 1.00 94.38 494 ALA A N 1
ATOM 3843 C CA . ALA A 1 494 ? -13.277 0.494 31.260 1.00 94.38 494 ALA A CA 1
ATOM 3844 C C . ALA A 1 494 ? -12.033 1.388 31.218 1.00 94.38 494 ALA A C 1
ATOM 3846 O O . ALA A 1 494 ? -12.114 2.583 30.923 1.00 94.38 494 ALA A O 1
ATOM 3847 N N . LYS A 1 495 ? -10.863 0.803 31.459 1.00 93.94 495 LYS A N 1
ATOM 3848 C CA . LYS A 1 495 ? -9.580 1.439 31.166 1.00 93.94 495 LYS A CA 1
ATOM 3849 C C . LYS A 1 495 ? -9.318 1.314 29.662 1.00 93.94 495 LYS A C 1
ATOM 3851 O O . LYS A 1 495 ? -9.354 0.222 29.098 1.00 93.94 495 LYS A O 1
ATOM 3856 N N . ILE A 1 496 ? -9.104 2.456 29.007 1.00 92.12 496 ILE A N 1
ATOM 3857 C CA . ILE A 1 496 ? -8.976 2.550 27.549 1.00 92.12 496 ILE A CA 1
ATOM 3858 C C . ILE A 1 496 ? -7.580 3.032 27.171 1.00 92.12 496 ILE A C 1
ATOM 3860 O O . ILE A 1 496 ? -7.131 4.082 27.636 1.00 92.12 496 ILE A O 1
ATOM 3864 N N . SER A 1 497 ? -6.947 2.292 26.267 1.00 91.44 497 SER A N 1
ATOM 3865 C CA . SER A 1 497 ? -5.720 2.673 25.570 1.00 91.44 497 SER A CA 1
ATOM 3866 C C . SER A 1 497 ? -6.039 2.804 24.085 1.00 91.44 497 SER A C 1
ATOM 3868 O O . SER A 1 497 ? -6.559 1.864 23.496 1.00 91.44 497 SER A O 1
ATOM 3870 N N . PHE A 1 498 ? -5.745 3.948 23.469 1.00 92.75 498 PHE A N 1
ATOM 3871 C CA . PHE A 1 498 ? -6.038 4.197 22.055 1.00 92.75 498 PHE A CA 1
ATOM 3872 C C . PHE A 1 498 ? -4.775 4.612 21.298 1.00 92.75 498 PHE A C 1
ATOM 3874 O O . PHE A 1 498 ? -4.031 5.484 21.756 1.00 92.75 498 PHE A O 1
ATOM 3881 N N . VAL A 1 499 ? -4.571 4.010 20.127 1.00 94.56 499 VAL A N 1
ATOM 3882 C CA . VAL A 1 499 ? -3.508 4.339 19.176 1.00 94.56 499 VAL A CA 1
ATOM 3883 C C . VAL A 1 499 ? -4.131 4.558 17.801 1.00 94.56 499 VAL A C 1
ATOM 3885 O O . VAL A 1 499 ? -4.802 3.678 17.265 1.00 94.56 499 VAL A O 1
ATOM 3888 N N . CYS A 1 500 ? -3.875 5.714 17.196 1.00 94.62 500 CYS A N 1
ATOM 3889 C CA . CYS A 1 500 ? -4.116 5.907 15.769 1.00 94.62 500 CYS A CA 1
ATOM 3890 C C . CYS A 1 500 ? -2.828 5.564 15.009 1.00 94.62 500 CYS A C 1
ATOM 3892 O O . CYS A 1 500 ? -1.789 6.184 15.233 1.00 94.62 500 CYS A O 1
ATOM 3894 N N . GLN A 1 501 ? -2.885 4.556 14.142 1.00 96.44 501 GLN A N 1
ATOM 3895 C CA . GLN A 1 501 ? -1.773 4.159 13.286 1.00 96.44 501 GLN A CA 1
ATOM 3896 C C . GLN A 1 501 ? -1.911 4.861 11.934 1.00 96.44 501 GLN A C 1
ATOM 3898 O O . GLN A 1 501 ? -2.708 4.449 11.094 1.00 96.44 501 GLN A O 1
ATOM 3903 N N . GLU A 1 502 ? -1.141 5.925 11.727 1.00 95.56 502 GLU A N 1
ATOM 3904 C CA . GLU A 1 502 ? -1.197 6.755 10.521 1.00 95.56 502 GLU A CA 1
ATOM 3905 C C . GLU A 1 502 ? -0.043 6.410 9.572 1.00 95.56 502 GLU A C 1
ATOM 3907 O O . GLU A 1 502 ? 1.119 6.629 9.912 1.00 95.56 502 GLU A O 1
ATOM 3912 N N . PHE A 1 503 ? -0.349 5.915 8.370 1.00 96.88 503 PHE A N 1
ATOM 3913 C CA . PHE A 1 503 ? 0.643 5.624 7.330 1.00 96.88 503 PHE A CA 1
ATOM 3914 C C . PHE A 1 503 ? 0.834 6.793 6.360 1.00 96.88 503 PHE A C 1
ATOM 3916 O O . PHE A 1 503 ? -0.111 7.254 5.710 1.00 96.88 503 PHE A O 1
ATOM 3923 N N . GLY A 1 504 ? 2.083 7.216 6.162 1.00 94.62 504 GLY A N 1
ATOM 3924 C CA . GLY A 1 504 ? 2.399 8.290 5.230 1.00 94.62 504 GLY A CA 1
ATOM 3925 C C . GLY A 1 504 ? 2.192 7.895 3.771 1.00 94.62 504 GLY A C 1
ATOM 3926 O O . GLY A 1 504 ? 2.574 6.809 3.325 1.00 94.62 504 GLY A O 1
ATOM 3927 N N . THR A 1 505 ? 1.596 8.809 3.006 1.00 95.06 505 THR A N 1
ATOM 3928 C CA . THR A 1 505 ? 1.358 8.663 1.563 1.00 95.06 505 THR A CA 1
ATOM 3929 C C . THR A 1 505 ? 2.000 9.841 0.823 1.00 95.06 505 THR A C 1
ATOM 3931 O O . THR A 1 505 ? 3.205 10.065 0.916 1.00 95.06 505 THR A O 1
ATOM 3934 N N . TYR A 1 506 ? 1.229 10.626 0.078 1.00 93.56 506 TYR A N 1
ATOM 3935 C CA . TYR A 1 506 ? 1.716 11.783 -0.657 1.00 93.56 506 TYR A CA 1
ATOM 3936 C C . TYR A 1 506 ? 1.686 13.074 0.168 1.00 93.56 506 TYR A C 1
ATOM 3938 O O . TYR A 1 506 ? 1.120 13.155 1.252 1.00 93.56 506 TYR A O 1
ATOM 3946 N N . SER A 1 507 ? 2.269 14.141 -0.388 1.00 90.62 507 SER A N 1
ATOM 3947 C CA . SER A 1 507 ? 2.250 15.459 0.248 1.00 90.62 507 SER A CA 1
ATOM 3948 C C . SER A 1 507 ? 0.823 15.962 0.499 1.00 90.62 507 SER A C 1
ATOM 3950 O O . SER A 1 507 ? -0.077 15.765 -0.323 1.00 90.62 507 SER A O 1
ATOM 3952 N N . ALA A 1 508 ? 0.632 16.709 1.592 1.00 89.38 508 ALA A N 1
ATOM 3953 C CA . ALA A 1 508 ? -0.671 17.264 1.970 1.00 89.38 508 ALA A CA 1
ATOM 3954 C C . ALA A 1 508 ? -1.320 18.097 0.848 1.00 89.38 508 ALA A C 1
ATOM 3956 O O . ALA A 1 508 ? -2.536 18.090 0.693 1.00 89.38 508 ALA A O 1
ATOM 3957 N N . VAL A 1 509 ? -0.516 18.773 0.017 1.00 91.50 509 VAL A N 1
ATOM 3958 C CA . VAL A 1 509 ? -1.000 19.527 -1.153 1.00 91.50 509 VAL A CA 1
ATOM 3959 C C . VAL A 1 509 ? -1.585 18.596 -2.222 1.00 91.50 509 VAL A C 1
ATOM 3961 O O . VAL A 1 509 ? -2.640 18.899 -2.779 1.00 91.50 509 VAL A O 1
ATOM 3964 N N . LYS A 1 510 ? -0.935 17.456 -2.503 1.00 93.50 510 LYS A N 1
ATOM 3965 C CA . LYS A 1 510 ? -1.441 16.452 -3.455 1.00 93.50 510 LYS A CA 1
ATOM 3966 C C . LYS A 1 510 ? -2.709 15.781 -2.922 1.00 93.50 510 LYS A C 1
ATOM 3968 O O . LYS A 1 510 ? -3.667 15.639 -3.680 1.00 93.50 510 LYS A O 1
ATOM 3973 N N . VAL A 1 511 ? -2.736 15.436 -1.635 1.00 94.88 511 VAL A N 1
ATOM 3974 C CA . VAL A 1 511 ? -3.917 14.863 -0.967 1.00 94.88 511 VAL A CA 1
ATOM 3975 C C . VAL A 1 511 ? -5.092 15.846 -0.993 1.00 94.88 511 VAL A C 1
ATOM 3977 O O . VAL A 1 511 ? -6.186 15.484 -1.422 1.00 94.88 511 VAL A O 1
ATOM 3980 N N . LEU A 1 512 ? -4.867 17.116 -0.636 1.00 94.81 512 LEU A N 1
ATOM 3981 C CA . LEU A 1 512 ? -5.895 18.161 -0.676 1.00 94.81 512 LEU A CA 1
ATOM 3982 C C . LEU A 1 512 ? -6.458 18.363 -2.087 1.00 94.81 512 LEU A C 1
ATOM 3984 O O . LEU A 1 512 ? -7.666 18.516 -2.253 1.00 94.81 512 LEU A O 1
ATOM 3988 N N . HIS A 1 513 ? -5.598 18.344 -3.108 1.00 95.75 513 HIS A N 1
ATOM 3989 C CA . HIS A 1 513 ? -6.045 18.432 -4.495 1.00 95.75 513 HIS A CA 1
ATOM 3990 C C . HIS A 1 513 ? -6.965 17.266 -4.867 1.00 95.75 513 HIS A C 1
ATOM 3992 O O . HIS A 1 513 ? -8.023 17.485 -5.451 1.00 95.75 513 HIS A O 1
ATOM 3998 N N . ALA A 1 514 ? -6.590 16.035 -4.508 1.00 96.88 514 ALA A N 1
ATOM 3999 C CA . ALA A 1 514 ? -7.398 14.856 -4.796 1.00 96.88 514 ALA A CA 1
ATOM 4000 C C . ALA A 1 514 ? -8.760 14.911 -4.087 1.00 96.88 514 ALA A C 1
ATOM 4002 O O . ALA A 1 514 ? -9.782 14.693 -4.735 1.00 96.88 514 ALA A O 1
ATOM 4003 N N . LEU A 1 515 ? -8.785 15.281 -2.798 1.00 97.31 515 LEU A N 1
ATOM 4004 C CA . LEU A 1 515 ? -10.019 15.456 -2.018 1.00 97.31 515 LEU A CA 1
ATOM 4005 C C . LEU A 1 515 ? -10.956 16.471 -2.666 1.00 97.31 515 LEU A C 1
ATOM 4007 O O . LEU A 1 515 ? -12.149 16.233 -2.821 1.00 97.31 515 LEU A O 1
ATOM 4011 N N . ARG A 1 516 ? -10.398 17.605 -3.080 1.00 96.69 516 ARG A N 1
ATOM 4012 C CA . ARG A 1 516 ? -11.140 18.676 -3.731 1.00 96.69 516 ARG A CA 1
ATOM 4013 C C . ARG A 1 516 ? -11.737 18.252 -5.068 1.00 96.69 516 ARG A C 1
ATOM 4015 O O . ARG A 1 516 ? -12.903 18.534 -5.329 1.00 96.69 516 ARG A O 1
ATOM 4022 N N . GLU A 1 517 ? -10.953 17.604 -5.926 1.00 97.56 517 GLU A N 1
ATOM 4023 C CA . GLU A 1 517 ? -11.435 17.172 -7.240 1.00 97.56 517 GLU A CA 1
ATOM 4024 C C . GLU A 1 517 ? -12.454 16.030 -7.135 1.00 97.56 517 GLU A C 1
ATOM 4026 O O . GLU A 1 517 ? -13.403 15.985 -7.917 1.00 97.56 517 GLU A O 1
ATOM 4031 N N . GLU A 1 518 ? -12.312 15.128 -6.164 1.00 97.75 518 GLU A N 1
ATOM 4032 C CA . GLU A 1 518 ? -13.340 14.124 -5.878 1.00 97.75 518 GLU A CA 1
ATOM 4033 C C . GLU A 1 518 ? -14.626 14.784 -5.364 1.00 97.75 518 GLU A C 1
ATOM 4035 O O . GLU A 1 518 ? -15.690 14.563 -5.937 1.00 97.75 518 GLU A O 1
ATOM 4040 N N . ASN A 1 519 ? -14.538 15.693 -4.390 1.00 97.62 519 ASN A N 1
ATOM 4041 C CA . ASN A 1 519 ? -15.715 16.370 -3.845 1.00 97.62 519 ASN A CA 1
ATOM 4042 C C . ASN A 1 519 ? -16.469 17.203 -4.906 1.00 97.62 519 ASN A C 1
ATOM 4044 O O . ASN A 1 519 ? -17.702 17.221 -4.944 1.00 97.62 519 ASN A O 1
ATOM 4048 N N . ARG A 1 520 ? -15.739 17.839 -5.838 1.00 97.12 520 ARG A N 1
ATOM 4049 C CA . ARG A 1 520 ? -16.318 18.507 -7.021 1.00 97.12 520 ARG A CA 1
ATOM 4050 C C . ARG A 1 520 ? -17.056 17.530 -7.930 1.00 97.12 520 ARG A C 1
ATOM 4052 O O . ARG A 1 520 ? -18.136 17.852 -8.420 1.00 97.12 520 ARG A O 1
ATOM 4059 N N . TRP A 1 521 ? -16.464 16.364 -8.186 1.00 97.62 521 TRP A N 1
ATOM 4060 C CA . TRP A 1 521 ? -17.077 15.323 -9.011 1.00 97.62 521 TRP A CA 1
ATOM 4061 C C . TRP A 1 521 ? -18.363 14.788 -8.386 1.00 97.62 521 TRP A C 1
ATOM 4063 O O . TRP A 1 521 ? -19.356 14.623 -9.090 1.00 97.62 521 TRP A O 1
ATOM 4073 N N . HIS A 1 522 ? -18.354 14.580 -7.072 1.00 97.31 522 HIS A N 1
ATOM 4074 C CA . HIS A 1 522 ? -19.506 14.089 -6.332 1.00 97.31 522 HIS A CA 1
ATOM 4075 C C . HIS A 1 522 ? -20.687 15.067 -6.363 1.00 97.31 522 HIS A C 1
ATOM 4077 O O . HIS A 1 522 ? -21.809 14.663 -6.650 1.00 97.31 522 HIS A O 1
ATOM 4083 N N . HIS A 1 523 ? -20.451 16.355 -6.097 1.00 97.19 523 HIS A N 1
ATOM 4084 C CA . HIS A 1 523 ? -21.540 17.333 -5.979 1.00 97.19 523 HIS A CA 1
ATOM 4085 C C . HIS A 1 523 ? -21.960 18.001 -7.289 1.00 97.19 523 HIS A C 1
ATOM 4087 O O . HIS A 1 523 ? -23.097 18.463 -7.391 1.00 97.19 523 HIS A O 1
ATOM 4093 N N . TYR A 1 524 ? -21.054 18.104 -8.262 1.00 97.00 524 TYR A N 1
ATOM 4094 C CA . TYR A 1 524 ? -21.279 18.876 -9.488 1.00 97.00 524 TYR A CA 1
ATOM 4095 C C . TYR A 1 524 ? -21.019 18.075 -10.770 1.00 97.00 524 TYR A C 1
ATOM 4097 O O . TYR A 1 524 ? -21.166 18.626 -11.857 1.00 97.00 524 TYR A O 1
ATOM 4105 N N . GLY A 1 525 ? -20.612 16.809 -10.661 1.00 95.00 525 GLY A N 1
ATOM 4106 C CA . GLY A 1 525 ? -20.495 15.861 -11.770 1.00 95.00 525 GLY A CA 1
ATOM 4107 C C . GLY A 1 525 ? -21.523 14.733 -11.666 1.00 95.00 525 GLY A C 1
ATOM 4108 O O . GLY A 1 525 ? -22.585 14.911 -11.077 1.00 95.00 525 GLY A O 1
ATOM 4109 N N . ALA A 1 526 ? -21.208 13.564 -12.237 1.00 92.81 526 ALA A N 1
ATOM 4110 C CA . ALA A 1 526 ? -22.081 12.388 -12.147 1.00 92.81 526 ALA A CA 1
ATOM 4111 C C . ALA A 1 526 ? -21.892 11.585 -10.845 1.00 92.81 526 ALA A C 1
ATOM 4113 O O . ALA A 1 526 ? -22.699 10.710 -10.549 1.00 92.81 526 ALA A O 1
ATOM 4114 N N . GLY A 1 527 ? -20.829 11.855 -10.077 1.00 90.94 527 GLY A N 1
ATOM 4115 C CA . GLY A 1 527 ? -20.570 11.207 -8.788 1.00 90.94 527 GLY A CA 1
ATOM 4116 C C . GLY A 1 527 ? -20.265 9.705 -8.848 1.00 90.94 527 GLY A C 1
ATOM 4117 O O . GLY A 1 527 ? -20.310 9.037 -7.819 1.00 90.94 527 GLY A O 1
ATOM 4118 N N . THR A 1 528 ? -19.947 9.161 -10.024 1.00 93.31 528 THR A N 1
ATOM 4119 C CA . THR A 1 528 ? -19.635 7.738 -10.213 1.00 93.31 528 THR A CA 1
ATOM 4120 C C . THR A 1 528 ? -18.177 7.407 -9.843 1.00 93.31 528 THR A C 1
ATOM 4122 O O . THR A 1 528 ? -17.290 8.247 -10.030 1.00 93.31 528 THR A O 1
ATOM 4125 N N . PRO A 1 529 ? -17.884 6.198 -9.323 1.00 92.50 529 PRO A N 1
ATOM 4126 C CA . PRO A 1 529 ? -16.552 5.840 -8.816 1.00 92.50 529 PRO A CA 1
ATOM 4127 C C . PRO A 1 529 ? -15.518 5.513 -9.912 1.00 92.50 529 PRO A C 1
ATOM 4129 O O . PRO A 1 529 ? -14.333 5.370 -9.611 1.00 92.50 529 PRO A O 1
ATOM 4132 N N . ASP A 1 530 ? -15.924 5.407 -11.175 1.00 91.56 530 ASP A N 1
ATOM 4133 C CA . ASP A 1 530 ? -15.071 5.133 -12.343 1.00 91.56 530 ASP A CA 1
ATOM 4134 C C . ASP A 1 530 ? -14.341 6.377 -12.883 1.00 91.56 530 ASP A C 1
ATOM 4136 O O . ASP A 1 530 ? -13.430 6.268 -13.704 1.00 91.56 530 ASP A O 1
ATOM 4140 N N . HIS A 1 531 ? -14.696 7.569 -12.404 1.00 95.50 531 HIS A N 1
ATOM 4141 C CA . HIS A 1 531 ? -14.093 8.811 -12.865 1.00 95.50 531 HIS A CA 1
ATOM 4142 C C . HIS A 1 531 ? -12.609 8.943 -12.444 1.00 95.50 531 HIS A C 1
ATOM 4144 O O . HIS A 1 531 ? -12.225 8.566 -11.338 1.00 95.50 531 HIS A O 1
ATOM 4150 N N . PRO A 1 532 ? -11.726 9.564 -13.250 1.00 95.12 532 PRO A N 1
ATOM 4151 C CA . PRO A 1 532 ? -10.311 9.694 -12.889 1.00 95.12 532 PRO A CA 1
ATOM 4152 C C . PRO A 1 532 ? -10.031 10.410 -11.558 1.00 95.12 532 PRO A C 1
ATOM 4154 O O . PRO A 1 532 ? -8.965 10.218 -10.979 1.00 95.12 532 PRO A O 1
ATOM 4157 N N . THR A 1 533 ? -10.933 11.264 -11.064 1.00 95.69 533 THR A N 1
ATOM 4158 C CA . THR A 1 533 ? -10.733 11.978 -9.787 1.00 95.69 533 THR A CA 1
ATOM 4159 C C . THR A 1 533 ? -10.938 11.085 -8.569 1.00 95.69 533 THR A C 1
ATOM 4161 O O . THR A 1 533 ? -10.158 11.195 -7.628 1.00 95.69 533 THR A O 1
ATOM 4164 N N . THR A 1 534 ? -11.904 10.165 -8.599 1.00 95.75 534 THR A N 1
ATOM 4165 C CA . THR A 1 534 ? -12.118 9.177 -7.527 1.00 95.75 534 THR A CA 1
ATOM 4166 C C . THR A 1 534 ? -10.961 8.179 -7.491 1.00 95.75 534 THR A C 1
ATOM 4168 O O . THR A 1 534 ? -10.439 7.874 -6.422 1.00 95.75 534 THR A O 1
ATOM 4171 N N . GLN A 1 535 ? -10.453 7.760 -8.656 1.00 95.06 535 GLN A N 1
ATOM 4172 C CA . GLN A 1 535 ? -9.252 6.918 -8.750 1.00 95.06 535 GLN A CA 1
ATOM 4173 C C . GLN A 1 535 ? -8.000 7.637 -8.229 1.00 95.06 535 GLN A C 1
ATOM 4175 O O . GLN A 1 535 ? -7.202 7.047 -7.507 1.00 95.06 535 GLN A O 1
ATOM 4180 N N . LYS A 1 536 ? -7.843 8.935 -8.526 1.00 96.25 536 LYS A N 1
ATOM 4181 C CA . LYS A 1 536 ? -6.766 9.757 -7.947 1.00 96.25 536 LYS A CA 1
ATOM 4182 C C . LYS A 1 536 ? -6.894 9.906 -6.434 1.00 96.25 536 LYS A C 1
ATOM 4184 O O . LYS A 1 536 ? -5.866 9.981 -5.769 1.00 96.25 536 LYS A O 1
ATOM 4189 N N . LEU A 1 537 ? -8.114 9.964 -5.896 1.00 97.81 537 LEU A N 1
ATOM 4190 C CA . LEU A 1 537 ? -8.327 9.977 -4.451 1.00 97.81 537 LEU A CA 1
ATOM 4191 C C . LEU A 1 537 ? -7.955 8.632 -3.825 1.00 97.81 537 LEU A C 1
ATOM 4193 O O . LEU A 1 537 ? -7.233 8.617 -2.832 1.00 97.81 537 LEU A O 1
ATOM 4197 N N . LYS A 1 538 ? -8.369 7.518 -4.441 1.00 97.00 538 LYS A N 1
ATOM 4198 C CA . LYS A 1 538 ? -7.940 6.177 -4.030 1.00 97.00 538 LYS A CA 1
ATOM 4199 C C . LYS A 1 538 ? -6.422 6.063 -4.020 1.00 97.00 538 LYS A C 1
ATOM 4201 O O . LYS A 1 538 ? -5.870 5.657 -3.011 1.00 97.00 538 LYS A O 1
ATOM 4206 N N . GLU A 1 539 ? -5.753 6.489 -5.087 1.00 95.62 539 GLU A N 1
ATOM 4207 C CA . GLU A 1 539 ? -4.289 6.517 -5.152 1.00 95.62 539 GLU A CA 1
ATOM 4208 C C . GLU A 1 539 ? -3.688 7.397 -4.051 1.00 95.62 539 GLU A C 1
ATOM 4210 O O . GLU A 1 539 ? -2.691 7.028 -3.446 1.00 95.62 539 GLU A O 1
ATOM 4215 N N . ALA A 1 540 ? -4.294 8.553 -3.757 1.00 96.75 540 ALA A N 1
ATOM 4216 C CA . ALA A 1 540 ? -3.773 9.481 -2.760 1.00 96.75 540 ALA A CA 1
ATOM 4217 C C . ALA A 1 540 ? -3.730 8.899 -1.337 1.00 96.75 540 ALA A C 1
ATOM 4219 O O . ALA A 1 540 ? -2.867 9.312 -0.571 1.00 96.75 540 ALA A O 1
ATOM 4220 N N . PHE A 1 541 ? -4.633 7.970 -1.013 1.00 96.81 541 PHE A N 1
ATOM 4221 C CA . PHE A 1 541 ? -4.779 7.361 0.315 1.00 96.81 541 PHE A CA 1
ATOM 4222 C C . PHE A 1 541 ? -4.359 5.884 0.369 1.00 96.81 541 PHE A C 1
ATOM 4224 O O . PHE A 1 541 ? -3.947 5.379 1.401 1.00 96.81 541 PHE A O 1
ATOM 4231 N N . SER A 1 542 ? -4.395 5.180 -0.756 1.00 95.88 542 SER A N 1
ATOM 4232 C CA . SER A 1 542 ? -3.950 3.796 -0.892 1.00 95.88 542 SER A CA 1
ATOM 4233 C C . SER A 1 542 ? -3.116 3.661 -2.171 1.00 95.88 542 SER A C 1
ATOM 4235 O O . SER A 1 542 ? -3.616 3.092 -3.152 1.00 95.88 542 SER A O 1
ATOM 4237 N N . PRO A 1 543 ? -1.869 4.178 -2.179 1.00 94.06 543 PRO A N 1
ATOM 4238 C CA . PRO A 1 543 ? -0.988 4.136 -3.339 1.00 94.06 543 PRO A CA 1
ATOM 4239 C C . PRO A 1 543 ? -0.918 2.751 -3.978 1.00 94.06 543 PRO A C 1
ATOM 4241 O O . PRO A 1 543 ? -0.734 1.731 -3.301 1.00 94.06 543 PRO A O 1
ATOM 4244 N N . ASN A 1 544 ? -1.017 2.695 -5.304 1.00 89.00 544 ASN A N 1
ATOM 4245 C CA . ASN A 1 544 ? -0.776 1.473 -6.059 1.00 89.00 544 ASN A CA 1
ATOM 4246 C C . ASN A 1 544 ? 0.725 1.237 -6.271 1.00 89.00 544 ASN A C 1
ATOM 4248 O O . ASN A 1 544 ? 1.194 0.970 -7.376 1.00 89.00 544 ASN A O 1
ATOM 4252 N N . ASP A 1 545 ? 1.469 1.335 -5.180 1.00 86.00 545 ASP A N 1
ATOM 4253 C CA . ASP A 1 545 ? 2.906 1.171 -5.113 1.00 86.00 545 ASP A CA 1
ATOM 4254 C C . ASP A 1 545 ? 3.235 0.054 -4.131 1.00 86.00 545 ASP A C 1
ATOM 4256 O O . ASP A 1 545 ? 2.629 -0.094 -3.068 1.00 86.00 545 ASP A O 1
ATOM 4260 N N . VAL A 1 546 ? 4.171 -0.794 -4.522 1.00 81.88 546 VAL A N 1
ATOM 4261 C CA . VAL A 1 546 ? 4.315 -2.089 -3.868 1.00 81.88 546 VAL A CA 1
ATOM 4262 C C . VAL A 1 546 ? 5.186 -2.014 -2.623 1.00 81.88 546 VAL A C 1
ATOM 4264 O O . VAL A 1 546 ? 4.907 -2.714 -1.648 1.00 81.88 546 VAL A O 1
ATOM 4267 N N . SER A 1 547 ? 6.214 -1.162 -2.624 1.00 82.62 547 SER A N 1
ATOM 4268 C CA . SER A 1 547 ? 7.016 -0.932 -1.420 1.00 82.62 547 SER A CA 1
ATOM 4269 C C . SER A 1 547 ? 6.150 -0.328 -0.317 1.00 82.62 547 SER A C 1
ATOM 4271 O O . SER A 1 547 ? 6.221 -0.793 0.820 1.00 82.62 547 SER A O 1
ATOM 4273 N N . TRP A 1 548 ? 5.255 0.604 -0.668 1.00 91.62 548 TRP A N 1
ATOM 4274 C CA . TRP A 1 548 ? 4.252 1.131 0.253 1.00 91.62 548 TRP A CA 1
ATOM 4275 C C . TRP A 1 548 ? 3.348 0.029 0.815 1.00 91.62 548 TRP A C 1
ATOM 4277 O O . TRP A 1 548 ? 3.282 -0.148 2.029 1.00 91.62 548 TRP A O 1
ATOM 4287 N N . LYS A 1 549 ? 2.718 -0.777 -0.053 1.00 92.69 549 LYS A N 1
ATOM 4288 C CA . LYS A 1 549 ? 1.826 -1.877 0.364 1.00 92.69 549 LYS A CA 1
ATOM 4289 C C . LYS A 1 549 ? 2.512 -2.885 1.288 1.00 92.69 549 LYS A C 1
ATOM 4291 O O . LYS A 1 549 ? 1.911 -3.322 2.265 1.00 92.69 549 LYS A O 1
ATOM 4296 N N . ARG A 1 550 ? 3.769 -3.243 1.000 1.00 88.06 550 ARG A N 1
ATOM 4297 C CA . ARG A 1 550 ? 4.566 -4.141 1.850 1.00 88.06 550 ARG A CA 1
ATOM 4298 C C . ARG A 1 550 ? 4.813 -3.537 3.226 1.00 88.06 550 ARG A C 1
ATOM 4300 O O . ARG A 1 550 ? 4.655 -4.235 4.220 1.00 88.06 550 ARG A O 1
ATOM 4307 N N . SER A 1 551 ? 5.203 -2.266 3.272 1.00 90.94 551 SER A N 1
ATOM 4308 C CA . SER A 1 551 ? 5.480 -1.582 4.534 1.00 90.94 551 SER A CA 1
ATOM 4309 C C . SER A 1 551 ? 4.225 -1.470 5.403 1.00 90.94 551 SER A C 1
ATOM 4311 O O . SER A 1 551 ? 4.286 -1.738 6.601 1.00 90.94 551 SER A O 1
ATOM 4313 N N . VAL A 1 552 ? 3.072 -1.177 4.787 1.00 94.25 552 VAL A N 1
ATOM 4314 C CA . VAL A 1 552 ? 1.768 -1.133 5.468 1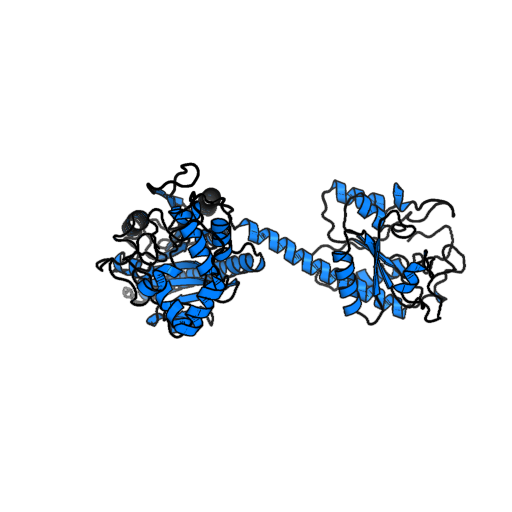.00 94.25 552 VAL A CA 1
ATOM 4315 C C . VAL A 1 552 ? 1.424 -2.468 6.125 1.00 94.25 552 VAL A C 1
ATOM 4317 O O . VAL A 1 552 ? 1.072 -2.488 7.301 1.00 94.25 552 VAL A O 1
ATOM 4320 N N . LEU A 1 553 ? 1.560 -3.581 5.396 1.00 92.75 553 LEU A N 1
ATOM 4321 C CA . LEU A 1 553 ? 1.303 -4.912 5.954 1.00 92.75 553 LEU A CA 1
ATOM 4322 C C . LEU A 1 553 ? 2.272 -5.235 7.097 1.00 92.75 553 LEU A C 1
ATOM 4324 O O . LEU A 1 553 ? 1.824 -5.551 8.193 1.00 92.75 553 LEU A O 1
ATOM 4328 N N . ALA A 1 554 ? 3.580 -5.077 6.873 1.00 90.75 554 ALA A N 1
ATOM 4329 C CA . ALA A 1 554 ? 4.599 -5.428 7.862 1.00 90.75 554 ALA A CA 1
ATOM 4330 C C . ALA A 1 554 ? 4.434 -4.652 9.182 1.00 90.75 554 ALA A C 1
ATOM 4332 O O . ALA A 1 554 ? 4.416 -5.243 10.258 1.00 90.75 554 ALA A O 1
ATOM 4333 N N . ARG A 1 555 ? 4.257 -3.329 9.109 1.00 93.44 555 ARG A N 1
ATOM 4334 C CA . ARG A 1 555 ? 4.098 -2.468 10.296 1.00 93.44 555 ARG A CA 1
ATOM 4335 C C . ARG A 1 555 ? 2.726 -2.595 10.952 1.00 93.44 555 ARG A C 1
ATOM 4337 O O . ARG A 1 555 ? 2.614 -2.375 12.159 1.00 93.44 555 ARG A O 1
ATOM 4344 N N . GLY A 1 556 ? 1.690 -2.913 10.171 1.00 94.19 556 GLY A N 1
ATOM 4345 C CA . GLY A 1 556 ? 0.357 -3.231 10.681 1.00 94.19 556 GLY A CA 1
ATOM 4346 C C . GLY A 1 556 ? 0.361 -4.520 11.501 1.00 94.19 556 GLY A C 1
ATOM 4347 O O . GLY A 1 556 ? -0.136 -4.532 12.625 1.00 94.19 556 GLY A O 1
ATOM 4348 N N . GLN A 1 557 ? 0.992 -5.576 10.976 1.00 91.06 557 GLN A N 1
ATOM 4349 C CA . GLN A 1 557 ? 1.214 -6.834 11.697 1.00 91.06 557 GLN A CA 1
ATOM 4350 C C . GLN A 1 557 ? 2.025 -6.621 12.976 1.00 91.06 557 GLN A C 1
ATOM 4352 O O . GLN A 1 557 ? 1.611 -7.065 14.043 1.00 91.06 557 GLN A O 1
ATOM 4357 N N . GLU A 1 558 ? 3.144 -5.899 12.876 1.00 92.19 558 GLU A N 1
ATOM 4358 C CA . GLU A 1 558 ? 4.027 -5.625 14.010 1.00 92.19 558 GLU A CA 1
ATOM 4359 C C . GLU A 1 558 ? 3.279 -4.949 15.167 1.00 92.19 558 GLU A C 1
ATOM 4361 O O . GLU A 1 558 ? 3.333 -5.434 16.297 1.00 92.19 558 GLU A O 1
ATOM 4366 N N . LEU A 1 559 ? 2.533 -3.871 14.889 1.00 94.62 559 LEU A N 1
ATOM 4367 C CA . LEU A 1 559 ? 1.770 -3.172 15.925 1.00 94.62 559 LEU A CA 1
ATOM 4368 C C . LEU A 1 559 ? 0.681 -4.067 16.524 1.00 94.62 559 LEU A C 1
ATOM 4370 O O . LEU A 1 559 ? 0.466 -4.048 17.735 1.00 94.62 559 LEU A O 1
ATOM 4374 N N . PHE A 1 560 ? -0.016 -4.842 15.690 1.00 93.06 560 PHE A N 1
ATOM 4375 C CA . PHE A 1 560 ? -1.054 -5.746 16.167 1.00 93.06 560 PHE A CA 1
ATOM 4376 C C . PHE A 1 560 ? -0.486 -6.803 17.121 1.00 93.06 560 PHE A C 1
ATOM 4378 O O . PHE A 1 560 ? -1.043 -6.993 18.201 1.00 93.06 560 PHE A O 1
ATOM 4385 N N . HIS A 1 561 ? 0.628 -7.457 16.774 1.00 90.94 561 HIS A N 1
ATOM 4386 C CA . HIS A 1 561 ? 1.266 -8.452 17.646 1.00 90.94 561 HIS A CA 1
ATOM 4387 C C . HIS A 1 561 ? 1.752 -7.834 18.952 1.00 90.94 561 HIS A C 1
ATOM 4389 O O . HIS A 1 561 ? 1.432 -8.363 20.014 1.00 90.94 561 HIS A O 1
ATOM 4395 N N . GLN A 1 562 ? 2.408 -6.672 18.893 1.00 91.69 562 GLN A N 1
ATOM 4396 C CA . GLN A 1 562 ? 2.819 -5.939 20.094 1.00 91.69 562 GLN A CA 1
ATOM 4397 C C . GLN A 1 562 ? 1.614 -5.607 20.988 1.00 91.69 562 GLN A C 1
ATOM 4399 O O . GLN A 1 562 ? 1.667 -5.798 22.200 1.00 91.69 562 GLN A O 1
ATOM 4404 N N . ALA A 1 563 ? 0.497 -5.158 20.411 1.00 92.44 563 ALA A N 1
ATOM 4405 C CA . ALA A 1 563 ? -0.710 -4.844 21.172 1.00 92.44 563 ALA A CA 1
ATOM 4406 C C . ALA A 1 563 ? -1.365 -6.083 21.802 1.00 92.44 563 ALA A C 1
ATOM 4408 O O . ALA A 1 563 ? -1.848 -6.005 22.932 1.00 92.44 563 ALA A O 1
ATOM 4409 N N . VAL A 1 564 ? -1.370 -7.225 21.105 1.00 91.19 564 VAL A N 1
ATOM 4410 C CA . VAL A 1 564 ? -1.853 -8.498 21.662 1.00 91.19 564 VAL A CA 1
ATOM 4411 C C . VAL A 1 564 ? -0.967 -8.945 22.826 1.00 91.19 564 VAL A C 1
ATOM 4413 O O . VAL A 1 564 ? -1.492 -9.272 23.887 1.00 91.19 564 VAL A O 1
ATOM 4416 N N . GLU A 1 565 ? 0.356 -8.921 22.669 1.00 90.44 565 GLU A N 1
ATOM 4417 C CA . GLU A 1 565 ? 1.302 -9.299 23.728 1.00 90.44 565 GLU A CA 1
ATOM 4418 C C . GLU A 1 565 ? 1.152 -8.421 24.976 1.00 90.44 565 GLU A C 1
ATOM 4420 O O . GLU A 1 565 ? 1.091 -8.930 26.097 1.00 90.44 565 GLU A O 1
ATOM 4425 N N . LEU A 1 566 ? 1.011 -7.107 24.792 1.00 89.88 566 LEU A N 1
ATOM 4426 C CA . LEU A 1 566 ? 0.772 -6.172 25.891 1.00 89.88 566 LEU A CA 1
ATOM 4427 C C . LEU A 1 566 ? -0.544 -6.476 26.609 1.00 89.88 566 LEU A C 1
ATOM 4429 O O . LEU A 1 566 ? -0.545 -6.599 27.831 1.00 89.88 566 LEU A O 1
ATOM 4433 N N . LEU A 1 567 ? -1.639 -6.673 25.869 1.00 90.75 567 LEU A N 1
ATOM 4434 C CA . LEU A 1 567 ? -2.944 -6.983 26.459 1.00 90.75 567 LEU A CA 1
ATOM 4435 C C . LEU A 1 567 ? -2.901 -8.275 27.291 1.00 90.75 567 LEU A C 1
ATOM 4437 O O . LEU A 1 567 ? -3.460 -8.328 28.385 1.00 90.75 567 LEU A O 1
ATOM 4441 N N . LEU A 1 568 ? -2.227 -9.312 26.784 1.00 89.94 568 LEU A N 1
ATOM 4442 C CA . LEU A 1 568 ? -2.099 -10.596 27.476 1.00 89.94 568 LEU A CA 1
ATOM 4443 C C . LEU A 1 568 ? -1.182 -10.499 28.704 1.00 89.94 568 LEU A C 1
ATOM 4445 O O . LEU A 1 568 ? -1.516 -11.043 29.756 1.00 89.94 568 LEU A O 1
ATOM 4449 N N . SER A 1 569 ? -0.068 -9.770 28.612 1.00 88.12 569 SER A N 1
ATOM 4450 C CA . SER A 1 569 ? 0.840 -9.579 29.752 1.00 88.12 569 SER A CA 1
ATOM 4451 C C . SER A 1 569 ? 0.203 -8.772 30.892 1.00 88.12 569 SER A C 1
ATOM 4453 O O . SER A 1 569 ? 0.364 -9.137 32.058 1.00 88.12 569 SER A O 1
ATOM 4455 N N . GLU A 1 570 ? -0.584 -7.733 30.585 1.00 86.56 570 GLU A N 1
ATOM 4456 C CA . GLU A 1 570 ? -1.352 -6.979 31.588 1.00 86.56 570 GLU A CA 1
ATOM 4457 C C . GLU A 1 570 ? -2.376 -7.881 32.303 1.00 86.56 570 GLU A C 1
ATOM 4459 O O . GLU A 1 570 ? -2.522 -7.822 33.528 1.00 86.56 570 GLU A O 1
ATOM 4464 N N . GLN A 1 571 ? -3.051 -8.761 31.556 1.00 86.56 571 GLN A N 1
ATOM 4465 C CA . GLN A 1 571 ? -4.005 -9.721 32.112 1.00 86.56 571 GLN A CA 1
ATOM 4466 C C . GLN A 1 571 ? -3.334 -10.718 33.064 1.00 86.56 571 GLN A C 1
ATOM 4468 O O . GLN A 1 571 ? -3.865 -11.011 34.140 1.00 86.56 571 GLN A O 1
ATOM 4473 N N . GLU A 1 572 ? -2.165 -11.244 32.699 1.00 86.19 572 GLU A N 1
ATOM 4474 C CA . GLU A 1 572 ? -1.400 -12.161 33.548 1.00 86.19 572 GLU A CA 1
ATOM 4475 C C . GLU A 1 572 ? -0.930 -11.497 34.846 1.00 86.19 572 GLU A C 1
ATOM 4477 O O . GLU A 1 572 ? -1.060 -12.099 35.917 1.00 86.19 572 GLU A O 1
ATOM 4482 N N . GLN A 1 573 ? -0.445 -10.254 34.776 1.00 83.94 573 GLN A N 1
ATOM 4483 C CA . GLN A 1 573 ? -0.016 -9.490 35.952 1.00 83.94 573 GLN A CA 1
ATOM 4484 C C . GLN A 1 573 ? -1.175 -9.253 36.926 1.00 83.94 573 GLN A C 1
ATOM 4486 O O . GLN A 1 573 ? -1.051 -9.578 38.108 1.00 83.94 573 GLN A O 1
ATOM 4491 N N . MET A 1 574 ? -2.331 -8.789 36.435 1.00 80.56 574 MET A N 1
ATOM 4492 C CA . MET A 1 574 ? -3.511 -8.563 37.281 1.00 80.56 574 MET A CA 1
ATOM 4493 C C . MET A 1 574 ? -4.027 -9.858 37.923 1.00 80.56 574 MET A C 1
ATOM 4495 O O . MET A 1 574 ? -4.383 -9.877 39.104 1.00 80.56 574 MET A O 1
ATOM 4499 N N . ASN A 1 575 ? -4.016 -10.967 37.180 1.00 78.69 575 ASN A N 1
ATOM 4500 C CA . ASN A 1 575 ? -4.400 -12.275 37.714 1.00 78.69 575 ASN A CA 1
ATOM 4501 C C . ASN A 1 575 ? -3.395 -12.809 38.750 1.00 78.69 575 ASN A C 1
ATOM 4503 O O . ASN A 1 575 ? -3.788 -13.492 39.700 1.00 78.69 575 ASN A O 1
ATOM 4507 N N . GLY A 1 576 ? -2.102 -12.521 38.581 1.00 72.38 576 GLY A N 1
ATOM 4508 C CA . GLY A 1 576 ? -1.047 -12.869 39.534 1.00 72.38 576 GLY A CA 1
ATOM 4509 C C . GLY A 1 576 ? -1.148 -12.082 40.842 1.00 72.38 576 GLY A C 1
ATOM 4510 O O . GLY A 1 576 ? -1.073 -12.673 41.922 1.00 72.38 576 GLY A O 1
ATOM 4511 N N . GLU A 1 577 ? -1.393 -10.774 40.758 1.00 67.75 577 GLU A N 1
ATOM 4512 C CA . GLU A 1 577 ? -1.602 -9.909 41.925 1.00 67.75 577 GLU A CA 1
ATOM 4513 C C . GLU A 1 577 ? -2.849 -10.326 42.715 1.00 67.75 577 GLU A C 1
ATOM 4515 O O . GLU A 1 577 ? -2.767 -10.517 43.932 1.00 67.75 577 GLU A O 1
ATOM 4520 N N . ALA A 1 578 ? -3.969 -10.595 42.032 1.00 63.53 578 ALA A N 1
ATOM 4521 C CA . ALA A 1 578 ? -5.199 -11.086 42.658 1.00 63.53 578 ALA A CA 1
ATOM 4522 C C . ALA A 1 578 ? -4.987 -12.402 43.434 1.00 63.53 578 ALA A C 1
ATOM 4524 O O . ALA A 1 578 ? -5.455 -12.534 44.565 1.00 63.53 578 ALA A O 1
ATOM 4525 N N . LYS A 1 579 ? -4.212 -13.348 42.881 1.00 62.25 579 LYS A N 1
ATOM 4526 C CA . LYS A 1 579 ? -3.868 -14.618 43.553 1.00 62.25 579 LYS A CA 1
ATOM 4527 C C . LYS A 1 579 ? -2.930 -14.447 44.751 1.00 62.25 579 LYS A C 1
ATOM 4529 O O . LYS A 1 579 ? -2.948 -15.273 45.659 1.00 62.25 579 LYS A O 1
ATOM 4534 N N . SER A 1 580 ? -2.102 -13.403 44.772 1.00 57.25 580 SER A N 1
ATOM 4535 C CA . SER A 1 580 ? -1.193 -13.117 45.895 1.00 57.25 580 SER A CA 1
ATOM 4536 C C . SER A 1 580 ? -1.870 -12.417 47.081 1.00 57.25 580 SER A C 1
ATOM 4538 O O . SER A 1 580 ? -1.345 -12.455 48.195 1.00 57.25 580 SER A O 1
ATOM 4540 N N . LEU A 1 581 ? -3.042 -11.817 46.850 1.00 52.47 581 LEU A N 1
ATOM 4541 C CA . LEU A 1 581 ? -3.865 -11.136 47.852 1.00 52.47 581 LEU A CA 1
ATOM 4542 C C . LEU A 1 581 ? -4.944 -12.039 48.479 1.00 52.47 581 LEU A C 1
ATOM 4544 O O . LEU A 1 581 ? -5.577 -11.631 49.456 1.00 52.47 581 LEU A O 1
ATOM 4548 N N . GLU A 1 582 ? -5.142 -13.268 47.986 1.00 43.25 582 GLU A N 1
ATOM 4549 C CA . GLU A 1 582 ? -5.982 -14.251 48.675 1.00 43.25 582 GLU A CA 1
ATOM 4550 C C . GLU A 1 582 ? -5.352 -14.613 50.037 1.00 43.25 582 GLU A C 1
ATOM 4552 O O . GLU A 1 582 ? -4.175 -14.992 50.099 1.00 43.25 582 GLU A O 1
ATOM 4557 N N . PRO A 1 583 ? -6.091 -14.521 51.163 1.00 48.25 583 PRO A N 1
ATOM 4558 C CA . PRO A 1 583 ? -5.549 -14.907 52.454 1.00 48.25 583 PRO A CA 1
ATOM 4559 C C . PRO A 1 583 ? -5.165 -16.383 52.386 1.00 48.25 583 PRO A C 1
ATOM 4561 O O . PRO A 1 583 ? -6.022 -17.228 52.129 1.00 48.25 583 PRO A O 1
ATOM 4564 N N . ARG A 1 584 ? -3.895 -16.712 52.666 1.00 49.25 584 ARG A N 1
ATOM 4565 C CA . ARG A 1 584 ? -3.490 -18.092 52.968 1.00 49.25 584 ARG A CA 1
ATOM 4566 C C . ARG A 1 584 ? -4.408 -18.605 54.074 1.00 49.25 584 ARG A C 1
ATOM 4568 O O . ARG A 1 584 ? -4.217 -18.261 55.242 1.00 49.25 584 ARG A O 1
ATOM 4575 N N . ALA A 1 585 ? -5.413 -19.393 53.700 1.00 45.91 585 ALA A N 1
ATOM 4576 C CA . ALA A 1 585 ? -6.281 -20.071 54.639 1.00 45.91 585 ALA A CA 1
ATOM 4577 C C . ALA A 1 585 ? -5.380 -20.913 55.547 1.00 45.91 585 ALA A C 1
ATOM 4579 O O . ALA A 1 585 ? -4.719 -21.852 55.098 1.00 45.91 585 ALA A O 1
ATOM 4580 N N . ARG A 1 586 ? -5.279 -20.493 56.812 1.00 45.38 586 ARG A N 1
ATOM 4581 C CA . ARG A 1 586 ? -4.556 -21.210 57.860 1.00 45.38 586 ARG A CA 1
ATOM 4582 C C . ARG A 1 586 ? -5.154 -22.616 57.951 1.00 45.38 586 ARG A C 1
ATOM 4584 O O . ARG A 1 586 ? -6.348 -22.741 58.214 1.00 45.38 586 ARG A O 1
ATOM 4591 N N . ARG A 1 587 ? -4.334 -23.635 57.686 1.00 38.69 587 ARG A N 1
ATOM 4592 C CA . ARG A 1 587 ? -4.581 -25.000 58.161 1.00 38.69 587 ARG A CA 1
ATOM 4593 C C . ARG A 1 587 ? -4.260 -25.092 59.641 1.00 38.69 587 ARG A C 1
ATOM 4595 O O . ARG A 1 587 ? -3.306 -24.395 60.059 1.00 38.69 587 ARG A O 1
#

Nearest PDB structures (foldseek):
  3na6-assembly1_A  TM=5.804E-01  e=3.099E-06  Ruegeria sp. TM1040
  3cdx-assembly1_C  TM=5.699E-01  e=3.099E-06  Cereibacter sphaeroides 2.4.1
  3lwu-assembly1_A  TM=5.062E-01  e=9.157E-07  Shewanella frigidimarina NCIMB 400
  3cdx-assembly1_F  TM=5.578E-01  e=3.099E-06  Cereibacter sphaeroides 2.4.1
  3cdx-assembly1_E  TM=5.707E-01  e=1.238E-05  Cereibacter sphaeroides 2.4.1

Mean predicted aligned error: 13.17 Å

pLDDT: mean 90.29, std 10.44, range [38.69, 98.62]